Protein 4FGW (pdb70)

Radius of gyration: 27.86 Å; Cα contacts (8 Å, |Δi|>4): 1548; chains: 2; bounding box: 80×84×57 Å

CATH classification: 3.40.50.720 (+1 more: 1.10.1040.10)

Nearest PDB structures (foldseek):
  4fgw-assembly1_B  TM=1.003E+00  e=1.432E-68  Saccharomyces cerevisiae S288C
  6pyp-assembly1_A  TM=9.633E-01  e=2.228E-38  Homo sapiens
  6e8y-assembly1_A  TM=9.593E-01  e=1.430E-37  Homo sapiens
  1x0x-assembly1_A  TM=8.738E-01  e=9.349E-38  Homo sapiens
  2pla-assembly1_B  TM=8.798E-01  e=6.325E-37  Homo sapiens

Foldseek 3Di:
DAFAEEEEALALQRQLLLLLQQVLCCVCVVHHPNAYEYADQWDQDVPHTQQVPCCPPNASCPHQPPFHGDNRYHYDPDLLVNLVPGAEYEYHHEPVCLVVSLVVCAPRHDQNHAYEYAYAAWDFALVATGRSQVVSCVSHVHFYAYKAFQDGSNCSSVLAADEIETAGAQDPPDDDDSRHDDQVSVQSSRDDPRYHYDYYHARLLLRNLRQQLLLLLLLLLLCVLLVVDDVSSVVSLVLSLVLSLVVSCVRPVVGDNCCQPPGRSHSVNSVSSNVDDLSSQLSSVCNNPVDASVVSSCVPVPPDGSSSLVSLNRNCSNCVSVVNLLVRQSSNQSNCVRPPPDPSVCNCVSSPD/DAAAEEEEAPALQRQLLLLLQLVLCCVCVVHHPNAYEYADQWDDDVNHTQQVVCCPPNASCPHQPPFHGDNRYHYDPDLLVRQVVGAEYEYDHEPVCLVVSLVVCQPRHDLNHAYEYAHAAWDFALVDTGRSQVVSCVSHVHFYAYKAFQDDSNCSSVLAADEIETAGAQDPPDDDDSRHDDQVSVQSSRDDPRYHYDYYHFRLLLRHLRQLLLLLLLLLLLCVLLVVDDVSSVVSLVLSLVLSLVVCCVRCVVGDNCCQPPGRSHSVNSVSSNVDDLSSQLSSVCNNPVDASVVSSCVPVNPDDSSSLVSLNRNCSNCVSVVNLLVRQSSNQSNCVRPPPDPSVCNCVSSPD

InterPro domains:
  IPR006109 Glycerol-3-phosphate dehydrogenase, NAD-dependent, C-terminal [PF07479] (234-379)
  IPR006168 Glycerol-3-phosphate dehydrogenase, NAD-dependent [PIRSF000114] (30-390)
  IPR006168 Glycerol-3-phosphate dehydrogenase, NAD-dependent [PR00077] (39-56)
  IPR006168 Glycerol-3-phosphate dehydrogenase, NAD-dependent [PR00077] (102-129)
  IPR006168 Glycerol-3-phosphate dehydrogenase, NAD-dependent [PR00077] (178-198)
  IPR006168 Glycerol-3-phosphate dehydrogenase, NAD-dependent [PR00077] (227-251)
  IPR006168 Glycerol-3-phosphate dehydrogenase, NAD-dependent [PR00077] (252-276)
  IPR006168 Glycerol-3-phosphate dehydrogenase, NAD-dependent [PR00077] (295-312)
  IPR006168 Glycerol-3-phosphate dehydrogenase, NAD-dependent [PS00957] (242-263)
  IPR008927 6-phosphogluconate dehydrogenase-like, C-terminal domain superfamily [SSF48179] (233-391)
  IPR011128 Glycerol-3-phosphate dehydrogenase, NAD-dependent, N-terminal [PF01210] (36-201)
  IPR013328 6-phosphogluconate dehydrogenase, domain 2 [G3DSA:1.10.1040.10] (234-391)
  IPR017751 Glycerol-3-phosphate dehydrogenase, NAD-dependent, eukaryotic [TIGR03376] (36-382)
  IPR036291 NAD(P)-binding domain superfamily [SSF51735] (34-234)

Sequence (706 aa):
KPFKVTVIGSGNWGTTIAKVVAENCKGYPEVFAPIVQMWVFEEEINGEKLTEIINTRHQNVKYLPGITLPDNLVANPDLIDSVKDVDIIVFNIPHQFLPRICSQLKGHVDSHVRAISCLKGFEVGAKGVQLLSSYITEELGIQCGALSGANIATEVAQEHWSETTVAYHIPKDFRGEGKDVDHKVLKALFHRPYFHVSVIEDVAGISICGALKNVVALGCGFVEGLGWGNNASAAIQRVGLGEIIRFGQMFFPESREETYYQESAGVADLITTCAGGRNVKVARLMATSGKDAWECEKELLNGQSAQGLITCKEVHEWLETCGSVEDFPLFEAVYQIVYNNYPMKNLPDMIEEKPFKVTVIGSGNWGTTIAKVVAENCKGYPEVFAPIVQMWVFEEEINGEKLTEIINTRHQNVKYLPGITLPDNLVANPDLIDSVKDVDIIVFNIPHQFLPRICSQLKGHVDSHVRAISCLKGFEVGAKGVQLLSSYITEELGIQCGALSGANIATEVAQEHWSETTVAYHIPKDFRGEGKDVDHKVLKALFHRPYFHVSVIEDVAGISICGALKNVVALGCGFVEGLGWGNNASAAIQRVGLGEIIRFGQMFFPESREETYYQESAGVADLITTCAGGRNVKVARLMATSGKDAWECEKELLNGQSAQGLITCKEVHEWLETCGSVEDFPLFEAVYQIVYNNYPMKNLPDMIEE

B-factor: mean 83.74, std 30.63, range [30.0, 208.98]

Structure (mmCIF, N/CA/C/O backbone):
data_4FGW
#
_entry.id   4FGW
#
_cell.length_a   64.420
_cell.length_b   64.420
_cell.length_c   198.410
_cell.angle_alpha   90.00
_cell.angle_beta   90.00
_cell.angle_gamma   90.00
#
_symmetry.space_group_name_H-M   'P 43'
#
loop_
_entity.id
_entity.type
_entity.pdbx_description
1 polymer 'Glycerol-3-phosphate dehydrogenase [NAD(+)] 1'
2 water water
#
loop_
_atom_site.group_PDB
_atom_site.id
_atom_site.type_symbol
_atom_site.label_atom_id
_atom_site.label_alt_id
_atom_site.label_comp_id
_atom_site.label_asym_id
_atom_site.label_entity_id
_atom_site.label_seq_id
_atom_site.pdbx_PDB_ins_code
_atom_site.Cartn_x
_atom_site.Cartn_y
_atom_site.Cartn_z
_atom_site.occupancy
_atom_site.B_iso_or_equiv
_atom_site.auth_seq_id
_atom_site.auth_comp_id
_atom_site.auth_asym_id
_atom_site.auth_atom_id
_atom_site.pdbx_PDB_model_num
ATOM 1 N N . LYS A 1 33 ? -12.575 -23.991 -7.837 1.00 118.10 33 LYS A N 1
ATOM 2 C CA . LYS A 1 33 ? -12.258 -22.905 -6.908 1.00 116.04 33 LYS A CA 1
ATOM 3 C C . LYS A 1 33 ? -10.739 -22.690 -6.705 1.00 114.13 33 LYS A C 1
ATOM 4 O O . LYS A 1 33 ? -10.276 -21.598 -7.053 1.00 110.53 33 LYS A O 1
ATOM 10 N N . PRO A 1 34 ? -9.926 -23.662 -6.191 1.00 109.53 34 PRO A N 1
ATOM 11 C CA . PRO A 1 34 ? -8.473 -23.401 -6.074 1.00 103.60 34 PRO A CA 1
ATOM 12 C C . PRO A 1 34 ? -7.796 -23.458 -7.442 1.00 102.48 34 PRO A C 1
ATOM 13 O O . PRO A 1 34 ? -8.346 -24.048 -8.379 1.00 104.05 34 PRO A O 1
ATOM 17 N N . PHE A 1 35 ? -6.623 -22.825 -7.568 1.00 93.39 35 PHE A N 1
ATOM 18 C CA . PHE A 1 35 ? -5.905 -22.758 -8.841 1.00 89.64 35 PHE A CA 1
ATOM 19 C C . PHE A 1 35 ? -5.039 -23.968 -9.167 1.00 92.07 35 PHE A C 1
ATOM 20 O O . PHE A 1 35 ? -4.105 -24.288 -8.430 1.00 89.55 35 PHE A O 1
ATOM 28 N N . LYS A 1 36 ? -5.361 -24.641 -10.284 1.00 90.27 36 LYS A N 1
ATOM 29 C CA . LYS A 1 36 ? -4.614 -25.791 -10.790 1.00 88.94 36 LYS A CA 1
ATOM 30 C C . LYS A 1 36 ? -3.453 -25.245 -11.629 1.00 86.41 36 LYS A C 1
ATOM 31 O O . LYS A 1 36 ? -3.677 -24.424 -12.523 1.00 84.78 36 LYS A O 1
ATOM 37 N N . VAL A 1 37 ? -2.212 -25.648 -11.301 1.00 79.63 37 VAL A N 1
ATOM 38 C CA . VAL A 1 37 ? -1.010 -25.153 -11.989 1.00 75.10 37 VAL A CA 1
ATOM 39 C C . VAL A 1 37 ? -0.323 -26.238 -12.829 1.00 78.08 37 VAL A C 1
ATOM 40 O O . VAL A 1 37 ? -0.110 -27.355 -12.352 1.00 79.87 37 VAL A O 1
ATOM 44 N N . THR A 1 38 ? 0.029 -25.892 -14.079 1.00 71.87 38 THR A N 1
ATOM 45 C CA . THR A 1 38 ? 0.754 -26.757 -15.010 1.00 70.67 38 THR A CA 1
ATOM 46 C C . THR A 1 38 ? 1.993 -26.034 -15.541 1.00 69.76 38 THR A C 1
ATOM 47 O O . THR A 1 38 ? 1.923 -24.865 -15.926 1.00 65.99 38 THR A O 1
ATOM 51 N N . VAL A 1 39 ? 3.123 -26.749 -15.562 1.00 67.14 39 VAL A N 1
ATOM 52 C CA . VAL A 1 39 ? 4.398 -26.261 -16.081 1.00 64.17 39 VAL A CA 1
ATOM 53 C C . VAL A 1 39 ? 4.685 -26.976 -17.410 1.00 69.99 39 VAL A C 1
ATOM 54 O O . VAL A 1 39 ? 4.729 -28.210 -17.452 1.00 70.82 39 VAL A O 1
ATOM 58 N N . ILE A 1 40 ? 4.845 -26.203 -18.495 1.00 67.35 40 ILE A N 1
ATOM 59 C CA . ILE A 1 40 ? 5.188 -26.741 -19.819 1.00 68.97 40 ILE A CA 1
ATOM 60 C C . ILE A 1 40 ? 6.711 -26.561 -19.937 1.00 72.39 40 ILE A C 1
ATOM 61 O O . ILE A 1 40 ? 7.163 -25.438 -20.192 1.00 71.11 40 ILE A O 1
ATOM 66 N N . GLY A 1 41 ? 7.486 -27.619 -19.667 1.00 69.30 41 GLY A N 1
ATOM 67 C CA . GLY A 1 41 ? 8.939 -27.493 -19.702 1.00 67.44 41 GLY A CA 1
ATOM 68 C C . GLY A 1 41 ? 9.800 -28.725 -19.568 1.00 74.29 41 GLY A C 1
ATOM 69 O O . GLY A 1 41 ? 10.434 -29.149 -20.546 1.00 75.83 41 GLY A O 1
ATOM 70 N N . SER A 1 42 ? 9.914 -29.237 -18.326 1.00 70.49 42 SER A N 1
ATOM 71 C CA . SER A 1 42 ? 10.675 -30.447 -17.946 1.00 71.70 42 SER A CA 1
ATOM 72 C C . SER A 1 42 ? 12.214 -30.442 -18.005 1.00 74.04 42 SER A C 1
ATOM 73 O O . SER A 1 42 ? 12.838 -31.375 -17.496 1.00 75.45 42 SER A O 1
ATOM 76 N N . GLY A 1 43 ? 12.815 -29.404 -18.576 1.00 68.07 43 GLY A N 1
ATOM 77 C CA . GLY A 1 43 ? 14.270 -29.278 -18.629 1.00 66.31 43 GLY A CA 1
ATOM 78 C C . GLY A 1 43 ? 14.859 -28.787 -17.316 1.00 67.63 43 GLY A C 1
ATOM 79 O O . GLY A 1 43 ? 14.265 -28.986 -16.251 1.00 67.64 43 GLY A O 1
ATOM 80 N N . ASN A 1 44 ? 16.025 -28.161 -17.393 1.00 60.91 44 ASN A N 1
ATOM 81 C CA . ASN A 1 44 ? 16.707 -27.493 -16.279 1.00 58.48 44 ASN A CA 1
ATOM 82 C C . ASN A 1 44 ? 15.809 -26.606 -15.443 1.00 60.41 44 ASN A C 1
ATOM 83 O O . ASN A 1 44 ? 15.471 -26.879 -14.319 1.00 59.60 44 ASN A O 1
ATOM 88 N N . TRP A 1 45 ? 15.464 -25.501 -16.059 1.00 55.23 45 TRP A N 1
ATOM 89 C CA . TRP A 1 45 ? 14.646 -24.441 -15.509 1.00 54.00 45 TRP A CA 1
ATOM 90 C C . TRP A 1 45 ? 13.203 -24.868 -15.291 1.00 59.14 45 TRP A C 1
ATOM 91 O O . TRP A 1 45 ? 12.607 -24.495 -14.280 1.00 59.40 45 TRP A O 1
ATOM 102 N N . GLY A 1 46 ? 12.681 -25.677 -16.211 1.00 56.83 46 GLY A N 1
ATOM 103 C CA . GLY A 1 46 ? 11.330 -26.223 -16.167 1.00 58.17 46 GLY A CA 1
ATOM 104 C C . GLY A 1 46 ? 11.045 -27.062 -14.938 1.00 62.63 46 GLY A C 1
ATOM 105 O O . GLY A 1 46 ? 10.026 -26.844 -14.276 1.00 62.57 46 GLY A O 1
ATOM 106 N N . THR A 1 47 ? 11.947 -28.024 -14.624 1.00 59.94 47 THR A N 1
ATOM 107 C CA . THR A 1 47 ? 11.826 -28.918 -13.460 1.00 61.59 47 THR A CA 1
ATOM 108 C C . THR A 1 47 ? 11.987 -28.127 -12.162 1.00 63.57 47 THR A C 1
ATOM 109 O O . THR A 1 47 ? 11.254 -28.366 -11.200 1.00 64.40 47 THR A O 1
ATOM 113 N N . THR A 1 48 ? 12.948 -27.186 -12.149 1.00 57.93 48 THR A N 1
ATOM 114 C CA . THR A 1 48 ? 13.248 -26.320 -11.016 1.00 55.86 48 THR A CA 1
ATOM 115 C C . THR A 1 48 ? 12.039 -25.441 -10.673 1.00 59.36 48 THR A C 1
ATOM 116 O O . THR A 1 48 ? 11.609 -25.438 -9.521 1.00 59.51 48 THR A O 1
ATOM 120 N N . ILE A 1 49 ? 11.471 -24.739 -11.672 1.00 55.93 49 ILE A N 1
ATOM 121 C CA . ILE A 1 49 ? 10.305 -23.891 -11.446 1.00 56.95 49 ILE A CA 1
ATOM 122 C C . ILE A 1 49 ? 9.070 -24.682 -11.004 1.00 63.62 49 ILE A C 1
ATOM 123 O O . ILE A 1 49 ? 8.297 -24.193 -10.181 1.00 64.37 49 ILE A O 1
ATOM 128 N N . ALA A 1 50 ? 8.941 -25.932 -11.495 1.00 61.64 50 ALA A N 1
ATOM 129 C CA . ALA A 1 50 ? 7.866 -26.863 -11.158 1.00 63.80 50 ALA A CA 1
ATOM 130 C C . ALA A 1 50 ? 7.990 -27.352 -9.709 1.00 67.15 50 ALA A C 1
ATOM 131 O O . ALA A 1 50 ? 6.972 -27.610 -9.068 1.00 68.60 50 ALA A O 1
ATOM 133 N N . LYS A 1 51 ? 9.239 -27.459 -9.194 1.00 61.96 51 LYS A N 1
ATOM 134 C CA . LYS A 1 51 ? 9.554 -27.852 -7.815 1.00 62.49 51 LYS A CA 1
ATOM 135 C C . LYS A 1 51 ? 9.144 -26.707 -6.871 1.00 65.33 51 LYS A C 1
ATOM 136 O O . LYS A 1 51 ? 8.531 -26.963 -5.831 1.00 67.52 51 LYS A O 1
ATOM 142 N N . VAL A 1 52 ? 9.472 -25.451 -7.260 1.00 57.80 52 VAL A N 1
ATOM 143 C CA . VAL A 1 52 ? 9.153 -24.200 -6.559 1.00 55.92 52 VAL A CA 1
ATOM 144 C C . VAL A 1 52 ? 7.615 -24.063 -6.423 1.00 64.38 52 VAL A C 1
ATOM 145 O O . VAL A 1 52 ? 7.106 -23.808 -5.324 1.00 65.77 52 VAL A O 1
ATOM 149 N N . VAL A 1 53 ? 6.894 -24.274 -7.543 1.00 61.96 53 VAL A N 1
ATOM 150 C CA . VAL A 1 53 ? 5.436 -24.206 -7.646 1.00 64.14 53 VAL A CA 1
ATOM 151 C C . VAL A 1 53 ? 4.752 -25.324 -6.826 1.00 72.15 53 VAL A C 1
ATOM 152 O O . VAL A 1 53 ? 3.816 -25.024 -6.081 1.00 74.19 53 VAL A O 1
ATOM 156 N N . ALA A 1 54 ? 5.253 -26.582 -6.908 1.00 70.02 54 ALA A N 1
ATOM 157 C CA . ALA A 1 54 ? 4.710 -27.720 -6.145 1.00 74.10 54 ALA A CA 1
ATOM 158 C C . ALA A 1 54 ? 4.845 -27.540 -4.629 1.00 78.74 54 ALA A C 1
ATOM 159 O O . ALA A 1 54 ? 3.957 -27.961 -3.880 1.00 82.49 54 ALA A O 1
ATOM 161 N N . GLU A 1 55 ? 5.946 -26.905 -4.188 1.00 71.89 55 GLU A N 1
ATOM 162 C CA . GLU A 1 55 ? 6.224 -26.596 -2.784 1.00 72.44 55 GLU A CA 1
ATOM 163 C C . GLU A 1 55 ? 5.194 -25.596 -2.249 1.00 77.21 55 GLU A C 1
ATOM 164 O O . GLU A 1 55 ? 4.700 -25.761 -1.131 1.00 79.51 55 GLU A O 1
ATOM 170 N N . ASN A 1 56 ? 4.865 -24.572 -3.063 1.00 71.88 56 ASN A N 1
ATOM 171 C CA . ASN A 1 56 ? 3.901 -23.531 -2.718 1.00 72.45 56 ASN A CA 1
ATOM 172 C C . ASN A 1 56 ? 2.448 -23.988 -2.777 1.00 80.73 56 ASN A C 1
ATOM 173 O O . ASN A 1 56 ? 1.645 -23.512 -1.974 1.00 82.42 56 ASN A O 1
ATOM 178 N N . CYS A 1 57 ? 2.111 -24.915 -3.703 1.00 79.44 57 CYS A N 1
ATOM 179 C CA . CYS A 1 57 ? 0.761 -25.487 -3.825 1.00 83.81 57 CYS A CA 1
ATOM 180 C C . CYS A 1 57 ? 0.415 -26.276 -2.565 1.00 91.35 57 CYS A C 1
ATOM 181 O O . CYS A 1 57 ? -0.703 -26.166 -2.067 1.00 94.62 57 CYS A O 1
ATOM 184 N N . LYS A 1 58 ? 1.405 -27.010 -2.015 1.00 87.56 58 LYS A N 1
ATOM 185 C CA . LYS A 1 58 ? 1.300 -27.754 -0.759 1.00 91.25 58 LYS A CA 1
ATOM 186 C C . LYS A 1 58 ? 1.229 -26.758 0.417 1.00 95.13 58 LYS A C 1
ATOM 187 O O . LYS A 1 58 ? 0.545 -27.024 1.406 1.00 98.68 58 LYS A O 1
ATOM 193 N N . GLY A 1 59 ? 1.926 -25.625 0.273 1.00 87.28 59 GLY A N 1
ATOM 194 C CA . GLY A 1 59 ? 1.984 -24.547 1.255 1.00 86.47 59 GLY A CA 1
ATOM 195 C C . GLY A 1 59 ? 0.752 -23.661 1.317 1.00 91.59 59 GLY A C 1
ATOM 196 O O . GLY A 1 59 ? 0.511 -23.021 2.345 1.00 93.06 59 GLY A O 1
ATOM 197 N N . TYR A 1 60 ? -0.034 -23.602 0.222 1.00 87.21 60 TYR A N 1
ATOM 198 C CA . TYR A 1 60 ? -1.261 -22.802 0.153 1.00 88.28 60 TYR A CA 1
ATOM 199 C C . TYR A 1 60 ? -2.446 -23.650 -0.365 1.00 94.89 60 TYR A C 1
ATOM 200 O O . TYR A 1 60 ? -2.855 -23.490 -1.518 1.00 94.19 60 TYR A O 1
ATOM 209 N N . PRO A 1 61 ? -3.009 -24.564 0.468 1.00 94.47 61 PRO A N 1
ATOM 210 C CA . PRO A 1 61 ? -4.113 -25.418 -0.015 1.00 97.77 61 PRO A CA 1
ATOM 211 C C . PRO A 1 61 ? -5.456 -24.721 -0.260 1.00 102.86 61 PRO A C 1
ATOM 212 O O . PRO A 1 61 ? -6.312 -25.278 -0.957 1.00 105.07 61 PRO A O 1
ATOM 216 N N . GLU A 1 62 ? -5.643 -23.515 0.309 1.00 97.60 62 GLU A N 1
ATOM 217 C CA . GLU A 1 62 ? -6.855 -22.702 0.160 1.00 98.95 62 GLU A CA 1
ATOM 218 C C . GLU A 1 62 ? -6.800 -21.832 -1.114 1.00 98.27 62 GLU A C 1
ATOM 219 O O . GLU A 1 62 ? -7.821 -21.274 -1.525 1.00 98.88 62 GLU A O 1
ATOM 225 N N . VAL A 1 63 ? -5.596 -21.718 -1.721 1.00 90.41 63 VAL A N 1
ATOM 226 C CA . VAL A 1 63 ? -5.329 -20.911 -2.919 1.00 86.51 63 VAL A CA 1
ATOM 227 C C . VAL A 1 63 ? -5.082 -21.786 -4.156 1.00 89.02 63 VAL A C 1
ATOM 228 O O . VAL A 1 63 ? -5.688 -21.544 -5.202 1.00 90.18 63 VAL A O 1
ATOM 232 N N . PHE A 1 64 ? -4.196 -22.787 -4.041 1.00 82.46 64 PHE A N 1
ATOM 233 C CA . PHE A 1 64 ? -3.853 -23.658 -5.163 1.00 80.35 64 PHE A CA 1
ATOM 234 C C . PHE A 1 64 ? -4.235 -25.109 -4.949 1.00 88.11 64 PHE A C 1
ATOM 235 O O . PHE A 1 64 ? -4.211 -25.595 -3.815 1.00 89.91 64 PHE A O 1
ATOM 243 N N . ALA A 1 65 ? -4.531 -25.814 -6.058 1.00 86.38 65 ALA A N 1
ATOM 244 C CA . ALA A 1 65 ? -4.860 -27.245 -6.079 1.00 90.26 65 ALA A CA 1
ATOM 245 C C . ALA A 1 65 ? -3.625 -28.035 -5.588 1.00 93.60 65 ALA A C 1
ATOM 246 O O . ALA A 1 65 ? -2.505 -27.546 -5.757 1.00 88.99 65 ALA A O 1
ATOM 248 N N . PRO A 1 66 ? -3.789 -29.205 -4.925 1.00 94.03 66 PRO A N 1
ATOM 249 C CA . PRO A 1 66 ? -2.612 -29.902 -4.369 1.00 92.83 66 PRO A CA 1
ATOM 250 C C . PRO A 1 66 ? -1.548 -30.350 -5.366 1.00 93.56 66 PRO A C 1
ATOM 251 O O . PRO A 1 66 ? -0.366 -30.190 -5.087 1.00 89.59 66 PRO A O 1
ATOM 255 N N . ILE A 1 67 ? -1.974 -30.894 -6.520 1.00 92.42 67 ILE A N 1
ATOM 256 C CA . ILE A 1 67 ? -1.118 -31.463 -7.565 1.00 90.74 67 ILE A CA 1
ATOM 257 C C . ILE A 1 67 ? -0.716 -30.448 -8.636 1.00 91.45 67 ILE A C 1
ATOM 258 O O . ILE A 1 67 ? -1.559 -29.690 -9.123 1.00 91.20 67 ILE A O 1
ATOM 263 N N . VAL A 1 68 ? 0.559 -30.475 -9.011 1.00 85.15 68 VAL A N 1
ATOM 264 C CA . VAL A 1 68 ? 1.072 -29.672 -10.116 1.00 80.81 68 VAL A CA 1
ATOM 265 C C . VAL A 1 68 ? 1.539 -30.607 -11.198 1.00 84.49 68 VAL A C 1
ATOM 266 O O . VAL A 1 68 ? 2.296 -31.525 -10.939 1.00 85.15 68 VAL A O 1
ATOM 270 N N . GLN A 1 69 ? 1.058 -30.358 -12.406 1.00 79.87 69 GLN A N 1
ATOM 271 C CA . GLN A 1 69 ? 1.365 -31.150 -13.592 1.00 79.78 69 GLN A CA 1
ATOM 272 C C . GLN A 1 69 ? 2.553 -30.536 -14.345 1.00 79.47 69 GLN A C 1
ATOM 273 O O . GLN A 1 69 ? 2.663 -29.313 -14.439 1.00 76.47 69 GLN A O 1
ATOM 279 N N . MET A 1 70 ? 3.455 -31.382 -14.850 1.00 75.38 70 MET A N 1
ATOM 280 C CA . MET A 1 70 ? 4.605 -30.928 -15.620 1.00 71.48 70 MET A CA 1
ATOM 281 C C . MET A 1 70 ? 4.667 -31.687 -16.932 1.00 79.30 70 MET A C 1
ATOM 282 O O . MET A 1 70 ? 4.816 -32.912 -16.920 1.00 81.04 70 MET A O 1
ATOM 287 N N . TRP A 1 71 ? 4.546 -30.964 -18.064 1.00 76.36 71 TRP A N 1
ATOM 288 C CA . TRP A 1 71 ? 4.629 -31.603 -19.369 1.00 78.26 71 TRP A CA 1
ATOM 289 C C . TRP A 1 71 ? 6.066 -31.998 -19.684 1.00 82.59 71 TRP A C 1
ATOM 290 O O . TRP A 1 71 ? 6.948 -31.143 -19.782 1.00 78.06 71 TRP A O 1
ATOM 301 N N . VAL A 1 72 ? 6.282 -33.309 -19.837 1.00 84.56 72 VAL A N 1
ATOM 302 C CA . VAL A 1 72 ? 7.580 -33.896 -20.161 1.00 85.00 72 VAL A CA 1
ATOM 303 C C . VAL A 1 72 ? 7.490 -34.530 -21.549 1.00 92.30 72 VAL A C 1
ATOM 304 O O . VAL A 1 72 ? 6.644 -35.397 -21.762 1.00 94.31 72 VAL A O 1
ATOM 308 N N . PHE A 1 73 ? 8.352 -34.090 -22.492 1.00 89.44 73 PHE A N 1
ATOM 309 C CA . PHE A 1 73 ? 8.415 -34.675 -23.829 1.00 93.10 73 PHE A CA 1
ATOM 310 C C . PHE A 1 73 ? 9.016 -36.066 -23.610 1.00 102.19 73 PHE A C 1
ATOM 311 O O . PHE A 1 73 ? 10.159 -36.170 -23.158 1.00 101.93 73 PHE A O 1
ATOM 319 N N . GLU A 1 74 ? 8.206 -37.116 -23.826 1.00 103.09 74 GLU A N 1
ATOM 320 C CA . GLU A 1 74 ? 8.588 -38.505 -23.583 1.00 106.75 74 GLU A CA 1
ATOM 321 C C . GLU A 1 74 ? 9.892 -38.958 -24.235 1.00 112.92 74 GLU A C 1
ATOM 322 O O . GLU A 1 74 ? 10.090 -38.808 -25.442 1.00 113.62 74 GLU A O 1
ATOM 328 N N . GLU A 1 75 ? 10.780 -39.495 -23.393 1.00 110.00 75 GLU A N 1
ATOM 329 C CA . GLU A 1 75 ? 12.096 -40.035 -23.722 1.00 111.10 75 GLU A CA 1
ATOM 330 C C . GLU A 1 75 ? 12.337 -41.237 -22.813 1.00 118.35 75 GLU A C 1
ATOM 331 O O . GLU A 1 75 ? 11.788 -41.290 -21.709 1.00 117.36 75 GLU A O 1
ATOM 337 N N . GLU A 1 76 ? 13.120 -42.184 -23.302 1.00 119.04 76 GLU A N 1
ATOM 338 C CA . GLU A 1 76 ? 13.377 -43.426 -22.596 1.00 122.13 76 GLU A CA 1
ATOM 339 C C . GLU A 1 76 ? 14.807 -43.462 -22.120 1.00 126.07 76 GLU A C 1
ATOM 340 O O . GLU A 1 76 ? 15.713 -43.101 -22.849 1.00 126.94 76 GLU A O 1
ATOM 346 N N . ILE A 1 77 ? 15.009 -43.923 -20.901 1.00 121.28 77 ILE A N 1
ATOM 347 C CA . ILE A 1 77 ? 16.335 -43.922 -20.330 1.00 121.02 77 ILE A CA 1
ATOM 348 C C . ILE A 1 77 ? 16.945 -45.306 -20.361 1.00 130.29 77 ILE A C 1
ATOM 349 O O . ILE A 1 77 ? 17.527 -45.715 -21.354 1.00 131.46 77 ILE A O 1
ATOM 354 N N . ASN A 1 78 ? 16.817 -46.028 -19.266 1.00 130.04 78 ASN A N 1
ATOM 355 C CA . ASN A 1 78 ? 17.164 -47.436 -19.251 1.00 135.45 78 ASN A CA 1
ATOM 356 C C . ASN A 1 78 ? 16.120 -48.158 -20.073 1.00 142.38 78 ASN A C 1
ATOM 357 O O . ASN A 1 78 ? 15.586 -49.178 -19.651 1.00 146.26 78 ASN A O 1
ATOM 362 N N . GLY A 1 79 ? 15.807 -47.594 -21.234 1.00 137.06 79 GLY A N 1
ATOM 363 C CA . GLY A 1 79 ? 14.678 -48.044 -22.019 1.00 139.59 79 GLY A CA 1
ATOM 364 C C . GLY A 1 79 ? 13.429 -47.736 -21.230 1.00 140.41 79 GLY A C 1
ATOM 365 O O . GLY A 1 79 ? 12.326 -48.105 -21.618 1.00 143.42 79 GLY A O 1
ATOM 366 N N . GLU A 1 80 ? 13.637 -47.047 -20.112 1.00 131.12 80 GLU A N 1
ATOM 367 C CA . GLU A 1 80 ? 12.602 -46.656 -19.152 1.00 128.73 80 GLU A CA 1
ATOM 368 C C . GLU A 1 80 ? 11.944 -45.352 -19.555 1.00 125.59 80 GLU A C 1
ATOM 369 O O . GLU A 1 80 ? 12.526 -44.557 -20.288 1.00 121.43 80 GLU A O 1
ATOM 375 N N . LYS A 1 81 ? 10.721 -45.139 -19.088 1.00 121.21 81 LYS A N 1
ATOM 376 C CA . LYS A 1 81 ? 10.030 -43.862 -19.330 1.00 116.30 81 LYS A CA 1
ATOM 377 C C . LYS A 1 81 ? 10.423 -42.813 -18.287 1.00 113.64 81 LYS A C 1
ATOM 378 O O . LYS A 1 81 ? 10.314 -43.073 -17.085 1.00 113.45 81 LYS A O 1
ATOM 384 N N . LEU A 1 82 ? 10.884 -41.634 -18.755 1.00 104.83 82 LEU A N 1
ATOM 385 C CA . LEU A 1 82 ? 11.307 -40.511 -17.908 1.00 99.38 82 LEU A CA 1
ATOM 386 C C . LEU A 1 82 ? 10.169 -40.010 -17.013 1.00 100.94 82 LEU A C 1
ATOM 387 O O . LEU A 1 82 ? 10.410 -39.710 -15.841 1.00 98.60 82 LEU A O 1
ATOM 392 N N . THR A 1 83 ? 8.931 -39.974 -17.555 1.00 98.00 83 THR A N 1
ATOM 393 C CA . THR A 1 83 ? 7.715 -39.552 -16.846 1.00 97.52 83 THR A CA 1
ATOM 394 C C . THR A 1 83 ? 7.442 -40.404 -15.601 1.00 103.63 83 THR A C 1
ATOM 395 O O . THR A 1 83 ? 7.006 -39.870 -14.581 1.00 101.18 83 THR A O 1
ATOM 399 N N . GLU A 1 84 ? 7.724 -41.720 -15.686 1.00 104.99 84 GLU A N 1
ATOM 400 C CA . GLU A 1 84 ? 7.524 -42.681 -14.597 1.00 108.63 84 GLU A CA 1
ATOM 401 C C . GLU A 1 84 ? 8.674 -42.705 -13.586 1.00 110.85 84 GLU A C 1
ATOM 402 O O . GLU A 1 84 ? 8.450 -43.052 -12.425 1.00 112.73 84 GLU A O 1
ATOM 408 N N . ILE A 1 85 ? 9.895 -42.319 -14.022 1.00 103.65 85 ILE A N 1
ATOM 409 C CA . ILE A 1 85 ? 11.089 -42.196 -13.171 1.00 101.62 85 ILE A CA 1
ATOM 410 C C . ILE A 1 85 ? 10.838 -41.037 -12.179 1.00 100.20 85 ILE A C 1
ATOM 411 O O . ILE A 1 85 ? 11.151 -41.160 -10.990 1.00 100.03 85 ILE A O 1
ATOM 416 N N . ILE A 1 86 ? 10.231 -39.940 -12.679 1.00 92.41 86 ILE A N 1
ATOM 417 C CA . ILE A 1 86 ? 9.860 -38.753 -11.902 1.00 88.58 86 ILE A CA 1
ATOM 418 C C . ILE A 1 86 ? 8.670 -39.076 -10.971 1.00 96.65 86 ILE A C 1
ATOM 419 O O . ILE A 1 86 ? 8.689 -38.676 -9.809 1.00 95.36 86 ILE A O 1
ATOM 424 N N . ASN A 1 87 ? 7.666 -39.840 -11.454 1.00 98.07 87 ASN A N 1
ATOM 425 C CA . ASN A 1 87 ? 6.501 -40.213 -10.637 1.00 101.64 87 ASN A CA 1
ATOM 426 C C . ASN A 1 87 ? 6.802 -41.333 -9.612 1.00 110.95 87 ASN A C 1
ATOM 427 O O . ASN A 1 87 ? 5.964 -42.184 -9.375 1.00 115.27 87 ASN A O 1
ATOM 432 N N . THR A 1 88 ? 7.979 -41.237 -8.946 1.00 108.50 88 THR A N 1
ATOM 433 C CA . THR A 1 88 ? 8.647 -42.107 -7.956 1.00 112.08 88 THR A CA 1
ATOM 434 C C . THR A 1 88 ? 9.831 -42.833 -8.638 1.00 118.43 88 THR A C 1
ATOM 435 O O . THR A 1 88 ? 9.597 -43.472 -9.668 1.00 120.50 88 THR A O 1
ATOM 439 N N . ARG A 1 89 ? 11.112 -42.620 -8.214 1.00 113.22 89 ARG A N 1
ATOM 440 C CA . ARG A 1 89 ? 11.643 -41.973 -7.002 1.00 111.06 89 ARG A CA 1
ATOM 441 C C . ARG A 1 89 ? 11.783 -40.431 -6.932 1.00 108.42 89 ARG A C 1
ATOM 442 O O . ARG A 1 89 ? 12.565 -39.937 -6.112 1.00 106.26 89 ARG A O 1
ATOM 450 N N . HIS A 1 90 ? 11.004 -39.681 -7.734 1.00 101.61 90 HIS A N 1
ATOM 451 C CA . HIS A 1 90 ? 10.965 -38.210 -7.744 1.00 96.00 90 HIS A CA 1
ATOM 452 C C . HIS A 1 90 ? 12.297 -37.500 -8.045 1.00 95.70 90 HIS A C 1
ATOM 453 O O . HIS A 1 90 ? 12.790 -36.697 -7.243 1.00 92.51 90 HIS A O 1
ATOM 460 N N . GLN A 1 91 ? 12.861 -37.788 -9.227 1.00 91.23 91 GLN A N 1
ATOM 461 C CA . GLN A 1 91 ? 14.114 -37.206 -9.700 1.00 86.90 91 GLN A CA 1
ATOM 462 C C . GLN A 1 91 ? 14.138 -37.151 -11.223 1.00 89.37 91 GLN A C 1
ATOM 463 O O . GLN A 1 91 ? 13.889 -38.170 -11.872 1.00 92.03 91 GLN A O 1
ATOM 469 N N . ASN A 1 92 ? 14.444 -35.968 -11.798 1.00 82.07 92 ASN A N 1
ATOM 470 C CA . ASN A 1 92 ? 14.588 -35.814 -13.247 1.00 80.83 92 ASN A CA 1
ATOM 471 C C . ASN A 1 92 ? 16.045 -36.175 -13.532 1.00 84.82 92 ASN A C 1
ATOM 472 O O . ASN A 1 92 ? 16.901 -35.297 -13.694 1.00 81.37 92 ASN A O 1
ATOM 477 N N . VAL A 1 93 ? 16.315 -37.491 -13.536 1.00 85.31 93 VAL A N 1
ATOM 478 C CA . VAL A 1 93 ? 17.619 -38.131 -13.705 1.00 86.60 93 VAL A CA 1
ATOM 479 C C . VAL A 1 93 ? 18.501 -37.584 -14.836 1.00 87.74 93 VAL A C 1
ATOM 480 O O . VAL A 1 93 ? 19.722 -37.576 -14.688 1.00 87.72 93 VAL A O 1
ATOM 484 N N . LYS A 1 94 ? 17.885 -37.096 -15.932 1.00 82.32 94 LYS A N 1
ATOM 485 C CA . LYS A 1 94 ? 18.601 -36.564 -17.090 1.00 80.43 94 LYS A CA 1
ATOM 486 C C . LYS A 1 94 ? 18.840 -35.052 -17.031 1.00 80.82 94 LYS A C 1
ATOM 487 O O . LYS A 1 94 ? 19.967 -34.614 -17.262 1.00 79.69 94 LYS A O 1
ATOM 493 N N . TYR A 1 95 ? 17.784 -34.259 -16.754 1.00 75.23 95 TYR A N 1
ATOM 494 C CA . TYR A 1 95 ? 17.851 -32.797 -16.775 1.00 71.30 95 TYR A CA 1
ATOM 495 C C . TYR A 1 95 ? 18.137 -32.074 -15.460 1.00 72.86 95 TYR A C 1
ATOM 496 O O . TYR A 1 95 ? 18.605 -30.936 -15.496 1.00 70.46 95 TYR A O 1
ATOM 505 N N . LEU A 1 96 ? 17.879 -32.722 -14.310 1.00 70.24 96 LEU A N 1
ATOM 506 C CA . LEU A 1 96 ? 18.137 -32.145 -12.984 1.00 67.60 96 LEU A CA 1
ATOM 507 C C . LEU A 1 96 ? 18.553 -33.269 -11.994 1.00 75.01 96 LEU A C 1
ATOM 508 O O . LEU A 1 96 ? 17.784 -33.612 -11.090 1.00 76.31 96 LEU A O 1
ATOM 513 N N . PRO A 1 97 ? 19.753 -33.888 -12.176 1.00 73.26 97 PRO A N 1
ATOM 514 C CA . PRO A 1 97 ? 20.147 -35.001 -11.285 1.00 76.54 97 PRO A CA 1
ATOM 515 C C . PRO A 1 97 ? 20.475 -34.615 -9.840 1.00 79.26 97 PRO A C 1
ATOM 516 O O . PRO A 1 97 ? 21.020 -33.537 -9.586 1.00 76.14 97 PRO A O 1
ATOM 520 N N . GLY A 1 98 ? 20.124 -35.511 -8.917 1.00 78.08 98 GLY A N 1
ATOM 521 C CA . GLY A 1 98 ? 20.357 -35.359 -7.484 1.00 77.82 98 GLY A CA 1
ATOM 522 C C . GLY A 1 98 ? 19.358 -34.496 -6.738 1.00 78.85 98 GLY A C 1
ATOM 523 O O . GLY A 1 98 ? 19.490 -34.321 -5.524 1.00 79.09 98 GLY A O 1
ATOM 524 N N . ILE A 1 99 ? 18.355 -33.945 -7.448 1.00 72.71 99 ILE A N 1
ATOM 525 C CA . ILE A 1 99 ? 17.347 -33.070 -6.845 1.00 70.33 99 ILE A CA 1
ATOM 526 C C . ILE A 1 99 ? 16.047 -33.805 -6.588 1.00 77.68 99 ILE A C 1
ATOM 527 O O . ILE A 1 99 ? 15.358 -34.197 -7.530 1.00 77.32 99 ILE A O 1
ATOM 532 N N . THR A 1 100 ? 15.711 -33.971 -5.301 1.00 77.95 100 THR A N 1
ATOM 533 C CA . THR A 1 100 ? 14.488 -34.641 -4.858 1.00 81.90 100 THR A CA 1
ATOM 534 C C . THR A 1 100 ? 13.301 -33.708 -5.100 1.00 84.88 100 THR A C 1
ATOM 535 O O . THR A 1 100 ? 13.303 -32.564 -4.641 1.00 81.35 100 THR A O 1
ATOM 539 N N . LEU A 1 101 ? 12.311 -34.196 -5.859 1.00 83.86 101 LEU A N 1
ATOM 540 C CA . LEU A 1 101 ? 11.099 -33.446 -6.191 1.00 82.79 101 LEU A CA 1
ATOM 541 C C . LEU A 1 101 ? 9.999 -33.741 -5.151 1.00 90.94 101 LEU A C 1
ATOM 542 O O . LEU A 1 101 ? 9.967 -34.863 -4.637 1.00 94.60 101 LEU A O 1
ATOM 547 N N . PRO A 1 102 ? 9.156 -32.736 -4.776 1.00 86.43 102 PRO A N 1
ATOM 548 C CA . PRO A 1 102 ? 8.169 -32.932 -3.688 1.00 89.60 102 PRO A CA 1
ATOM 549 C C . PRO A 1 102 ? 7.451 -34.277 -3.481 1.00 98.95 102 PRO A C 1
ATOM 550 O O . PRO A 1 102 ? 7.928 -35.109 -2.699 1.00 101.87 102 PRO A O 1
ATOM 554 N N . ASP A 1 103 ? 6.283 -34.458 -4.125 1.00 96.38 103 ASP A N 1
ATOM 555 C CA . ASP A 1 103 ? 5.396 -35.633 -4.061 1.00 100.73 103 ASP A CA 1
ATOM 556 C C . ASP A 1 103 ? 4.225 -35.327 -4.984 1.00 102.95 103 ASP A C 1
ATOM 557 O O . ASP A 1 103 ? 3.768 -36.199 -5.727 1.00 104.43 103 ASP A O 1
ATOM 562 N N . ASN A 1 104 ? 3.856 -34.051 -4.993 1.00 96.09 104 ASN A N 1
ATOM 563 C CA . ASN A 1 104 ? 2.747 -33.530 -5.761 1.00 95.32 104 ASN A CA 1
ATOM 564 C C . ASN A 1 104 ? 3.120 -32.995 -7.119 1.00 95.34 104 ASN A C 1
ATOM 565 O O . ASN A 1 104 ? 2.299 -32.439 -7.824 1.00 94.86 104 ASN A O 1
ATOM 570 N N . LEU A 1 105 ? 4.379 -33.142 -7.467 1.00 89.18 105 LEU A N 1
ATOM 571 C CA . LEU A 1 105 ? 4.873 -32.773 -8.789 1.00 86.27 105 LEU A CA 1
ATOM 572 C C . LEU A 1 105 ? 4.796 -34.007 -9.686 1.00 93.26 105 LEU A C 1
ATOM 573 O O . LEU A 1 105 ? 5.645 -34.900 -9.597 1.00 94.97 105 LEU A O 1
ATOM 578 N N . VAL A 1 106 ? 3.744 -34.063 -10.524 1.00 89.91 106 VAL A N 1
ATOM 579 C CA . VAL A 1 106 ? 3.465 -35.180 -11.424 1.00 92.29 106 VAL A CA 1
ATOM 580 C C . VAL A 1 106 ? 3.860 -34.863 -12.868 1.00 93.36 106 VAL A C 1
ATOM 581 O O . VAL A 1 106 ? 3.421 -33.856 -13.424 1.00 91.26 106 VAL A O 1
ATOM 585 N N . ALA A 1 107 ? 4.684 -35.745 -13.464 1.00 89.87 107 ALA A N 1
ATOM 586 C CA . ALA A 1 107 ? 5.149 -35.655 -14.846 1.00 88.20 107 ALA A CA 1
ATOM 587 C C . ALA A 1 107 ? 4.064 -36.195 -15.792 1.00 94.70 107 ALA A C 1
ATOM 588 O O . ALA A 1 107 ? 3.451 -37.226 -15.502 1.00 97.83 107 ALA A O 1
ATOM 590 N N . ASN A 1 108 ? 3.843 -35.499 -16.910 1.00 89.36 108 ASN A N 1
ATOM 591 C CA . ASN A 1 108 ? 2.830 -35.885 -17.886 1.00 92.10 108 ASN A CA 1
ATOM 592 C C . ASN A 1 108 ? 3.382 -35.880 -19.322 1.00 96.81 108 ASN A C 1
ATOM 593 O O . ASN A 1 108 ? 3.897 -34.851 -19.764 1.00 93.80 108 ASN A O 1
ATOM 598 N N . PRO A 1 109 ? 3.272 -37.001 -20.072 1.00 96.71 109 PRO A N 1
ATOM 599 C CA . PRO A 1 109 ? 3.808 -37.006 -21.444 1.00 96.73 109 PRO A CA 1
ATOM 600 C C . PRO A 1 109 ? 2.895 -36.367 -22.493 1.00 102.16 109 PRO A C 1
ATOM 601 O O . PRO A 1 109 ? 3.363 -36.055 -23.593 1.00 101.55 109 PRO A O 1
ATOM 605 N N . ASP A 1 110 ? 1.596 -36.192 -22.160 1.00 99.99 110 ASP A N 1
ATOM 606 C CA . ASP A 1 110 ? 0.582 -35.617 -23.045 1.00 100.61 110 ASP A CA 1
ATOM 607 C C . ASP A 1 110 ? 0.373 -34.135 -22.734 1.00 99.19 110 ASP A C 1
ATOM 608 O O . ASP A 1 110 ? -0.022 -33.785 -21.620 1.00 97.92 110 ASP A O 1
ATOM 613 N N . LEU A 1 111 ? 0.673 -33.294 -23.703 1.00 93.11 111 LEU A N 1
ATOM 614 C CA . LEU A 1 111 ? 0.479 -31.881 -23.586 1.00 89.67 111 LEU A CA 1
ATOM 615 C C . LEU A 1 111 ? -0.927 -31.566 -23.158 1.00 96.35 111 LEU A C 1
ATOM 616 O O . LEU A 1 111 ? -1.133 -30.889 -22.170 1.00 93.56 111 LEU A O 1
ATOM 621 N N . ILE A 1 112 ? -1.898 -32.048 -23.914 1.00 98.41 112 ILE A N 1
ATOM 622 C CA . ILE A 1 112 ? -3.282 -31.715 -23.674 1.00 101.28 112 ILE A CA 1
ATOM 623 C C . ILE A 1 112 ? -3.784 -32.223 -22.338 1.00 105.95 112 ILE A C 1
ATOM 624 O O . ILE A 1 112 ? -4.593 -31.584 -21.700 1.00 105.40 112 ILE A O 1
ATOM 629 N N . ASP A 1 113 ? -3.302 -33.369 -21.902 1.00 103.42 113 ASP A N 1
ATOM 630 C CA . ASP A 1 113 ? -3.774 -33.903 -20.638 1.00 104.46 113 ASP A CA 1
ATOM 631 C C . ASP A 1 113 ? -3.292 -33.051 -19.468 1.00 104.50 113 ASP A C 1
ATOM 632 O O . ASP A 1 113 ? -3.977 -32.904 -18.463 1.00 105.06 113 ASP A O 1
ATOM 637 N N . SER A 1 114 ? -2.097 -32.496 -19.610 1.00 96.81 114 SER A N 1
ATOM 638 C CA . SER A 1 114 ? -1.472 -31.684 -18.561 1.00 92.55 114 SER A CA 1
ATOM 639 C C . SER A 1 114 ? -2.224 -30.354 -18.389 1.00 96.87 114 SER A C 1
ATOM 640 O O . SER A 1 114 ? -2.283 -29.811 -17.286 1.00 94.90 114 SER A O 1
ATOM 643 N N . VAL A 1 115 ? -2.821 -29.865 -19.487 1.00 96.08 115 VAL A N 1
ATOM 644 C CA . VAL A 1 115 ? -3.586 -28.623 -19.580 1.00 96.14 115 VAL A CA 1
ATOM 645 C C . VAL A 1 115 ? -5.091 -28.816 -19.215 1.00 104.39 115 VAL A C 1
ATOM 646 O O . VAL A 1 115 ? -5.799 -27.823 -19.023 1.00 103.72 115 VAL A O 1
ATOM 650 N N . LYS A 1 116 ? -5.463 -30.067 -18.966 1.00 105.29 116 LYS A N 1
ATOM 651 C CA . LYS A 1 116 ? -6.807 -30.465 -18.573 1.00 110.26 116 LYS A CA 1
ATOM 652 C C . LYS A 1 116 ? -7.388 -29.506 -17.585 1.00 115.68 116 LYS A C 1
ATOM 653 O O . LYS A 1 116 ? -7.072 -29.550 -16.417 1.00 114.99 116 LYS A O 1
ATOM 659 N N . ASP A 1 117 ? -8.272 -28.651 -18.065 1.00 113.32 117 ASP A N 1
ATOM 660 C CA . ASP A 1 117 ? -8.678 -27.481 -17.312 1.00 112.59 117 ASP A CA 1
ATOM 661 C C . ASP A 1 117 ? -7.702 -27.138 -16.199 1.00 111.15 117 ASP A C 1
ATOM 662 O O . ASP A 1 117 ? -7.651 -27.734 -15.133 1.00 112.07 117 ASP A O 1
ATOM 667 N N . VAL A 1 118 ? -6.923 -26.132 -16.517 1.00 101.58 118 VAL A N 1
ATOM 668 C CA . VAL A 1 118 ? -5.820 -25.708 -15.740 1.00 95.69 118 VAL A CA 1
ATOM 669 C C . VAL A 1 118 ? -6.099 -24.240 -15.669 1.00 96.47 118 VAL A C 1
ATOM 670 O O . VAL A 1 118 ? -6.703 -23.679 -16.559 1.00 97.44 118 VAL A O 1
ATOM 674 N N . ASP A 1 119 ? -5.646 -23.618 -14.603 1.00 89.23 119 ASP A N 1
ATOM 675 C CA . ASP A 1 119 ? -5.921 -22.216 -14.319 1.00 87.41 119 ASP A CA 1
ATOM 676 C C . ASP A 1 119 ? -4.689 -21.388 -14.651 1.00 85.95 119 ASP A C 1
ATOM 677 O O . ASP A 1 119 ? -4.815 -20.351 -15.304 1.00 84.67 119 ASP A O 1
ATOM 682 N N . ILE A 1 120 ? -3.495 -21.857 -14.220 1.00 79.53 120 ILE A N 1
ATOM 683 C CA . ILE A 1 120 ? -2.222 -21.166 -14.444 1.00 74.97 120 ILE A CA 1
ATOM 684 C C . ILE A 1 120 ? -1.236 -22.038 -15.233 1.00 77.20 120 ILE A C 1
ATOM 685 O O . ILE A 1 120 ? -0.915 -23.150 -14.802 1.00 77.62 120 ILE A O 1
ATOM 690 N N . ILE A 1 121 ? -0.745 -21.521 -16.376 1.00 71.39 121 ILE A N 1
ATOM 691 C CA . ILE A 1 121 ? 0.275 -22.203 -17.179 1.00 69.63 121 ILE A CA 1
ATOM 692 C C . ILE A 1 121 ? 1.609 -21.473 -17.006 1.00 68.72 121 ILE A C 1
ATOM 693 O O . ILE A 1 121 ? 1.683 -20.258 -17.203 1.00 66.62 121 ILE A O 1
ATOM 698 N N . VAL A 1 122 ? 2.655 -22.218 -16.622 1.00 63.45 122 VAL A N 1
ATOM 699 C CA . VAL A 1 122 ? 4.005 -21.677 -16.461 1.00 59.00 122 VAL A CA 1
ATOM 700 C C . VAL A 1 122 ? 4.813 -22.228 -17.647 1.00 63.32 122 VAL A C 1
ATOM 701 O O . VAL A 1 122 ? 5.059 -23.434 -17.710 1.00 64.02 122 VAL A O 1
ATOM 705 N N . PHE A 1 123 ? 5.132 -21.374 -18.636 1.00 59.60 123 PHE A N 1
ATOM 706 C CA . PHE A 1 123 ? 5.892 -21.815 -19.810 1.00 59.54 123 PHE A CA 1
ATOM 707 C C . PHE A 1 123 ? 7.365 -21.752 -19.484 1.00 60.76 123 PHE A C 1
ATOM 708 O O . PHE A 1 123 ? 7.867 -20.701 -19.077 1.00 58.05 123 PHE A O 1
ATOM 716 N N . ASN A 1 124 ? 8.048 -22.885 -19.620 1.00 58.29 124 ASN A N 1
ATOM 717 C CA . ASN A 1 124 ? 9.474 -22.980 -19.335 1.00 56.33 124 ASN A CA 1
ATOM 718 C C . ASN A 1 124 ? 10.172 -23.979 -20.270 1.00 61.84 124 ASN A C 1
ATOM 719 O O . ASN A 1 124 ? 10.705 -25.007 -19.841 1.00 61.23 124 ASN A O 1
ATOM 724 N N . ILE A 1 125 ? 10.269 -23.614 -21.544 1.00 60.43 125 ILE A N 1
ATOM 725 C CA . ILE A 1 125 ? 10.923 -24.426 -22.571 1.00 62.38 125 ILE A CA 1
ATOM 726 C C . ILE A 1 125 ? 11.844 -23.554 -23.381 1.00 65.43 125 ILE A C 1
ATOM 727 O O . ILE A 1 125 ? 11.674 -22.365 -23.366 1.00 64.61 125 ILE A O 1
ATOM 732 N N . PRO A 1 126 ? 12.794 -24.129 -24.114 1.00 62.35 126 PRO A N 1
ATOM 733 C CA . PRO A 1 126 ? 13.691 -23.277 -24.916 1.00 61.43 126 PRO A CA 1
ATOM 734 C C . PRO A 1 126 ? 12.908 -22.563 -26.030 1.00 67.75 126 PRO A C 1
ATOM 735 O O . PRO A 1 126 ? 11.921 -23.089 -26.552 1.00 69.91 126 PRO A O 1
ATOM 739 N N . HIS A 1 127 ? 13.350 -21.348 -26.362 1.00 64.05 127 HIS A N 1
ATOM 740 C CA . HIS A 1 127 ? 12.783 -20.417 -27.348 1.00 65.84 127 HIS A CA 1
ATOM 741 C C . HIS A 1 127 ? 12.389 -21.046 -28.690 1.00 70.61 127 HIS A C 1
ATOM 742 O O . HIS A 1 127 ? 11.345 -20.698 -29.249 1.00 71.35 127 HIS A O 1
ATOM 749 N N . GLN A 1 128 ? 13.213 -21.984 -29.185 1.00 67.52 128 GLN A N 1
ATOM 750 C CA . GLN A 1 128 ? 12.996 -22.705 -30.443 1.00 70.76 128 GLN A CA 1
ATOM 751 C C . GLN A 1 128 ? 11.777 -23.648 -30.404 1.00 76.05 128 GLN A C 1
ATOM 752 O O . GLN A 1 128 ? 11.267 -24.024 -31.464 1.00 78.24 128 GLN A O 1
ATOM 758 N N . PHE A 1 129 ? 11.304 -24.024 -29.217 1.00 70.98 129 PHE A N 1
ATOM 759 C CA . PHE A 1 129 ? 10.130 -24.884 -29.052 1.00 73.05 129 PHE A CA 1
ATOM 760 C C . PHE A 1 129 ? 8.822 -24.172 -28.787 1.00 76.09 129 PHE A C 1
ATOM 761 O O . PHE A 1 129 ? 7.794 -24.793 -28.696 1.00 77.16 129 PHE A O 1
ATOM 769 N N . LEU A 1 130 ? 8.871 -22.877 -28.595 1.00 70.75 130 LEU A N 1
ATOM 770 C CA . LEU A 1 130 ? 7.674 -22.061 -28.383 1.00 70.66 130 LEU A CA 1
ATOM 771 C C . LEU A 1 130 ? 6.681 -22.134 -29.560 1.00 77.67 130 LEU A C 1
ATOM 772 O O . LEU A 1 130 ? 5.506 -22.393 -29.292 1.00 79.09 130 LEU A O 1
ATOM 777 N N . PRO A 1 131 ? 7.102 -21.999 -30.852 1.00 75.03 131 PRO A N 1
ATOM 778 C CA . PRO A 1 131 ? 6.130 -22.142 -31.954 1.00 78.78 131 PRO A CA 1
ATOM 779 C C . PRO A 1 131 ? 5.449 -23.516 -32.016 1.00 84.28 131 PRO A C 1
ATOM 780 O O . PRO A 1 131 ? 4.286 -23.578 -32.409 1.00 86.56 131 PRO A O 1
ATOM 784 N N . ARG A 1 132 ? 6.157 -24.607 -31.618 1.00 79.29 132 ARG A N 1
ATOM 785 C CA . ARG A 1 132 ? 5.615 -25.974 -31.596 1.00 81.05 132 ARG A CA 1
ATOM 786 C C . ARG A 1 132 ? 4.522 -26.114 -30.535 1.00 85.84 132 ARG A C 1
ATOM 787 O O . ARG A 1 132 ? 3.418 -26.575 -30.846 1.00 88.93 132 ARG A O 1
ATOM 795 N N . ILE A 1 133 ? 4.860 -25.743 -29.283 1.00 79.60 133 ILE A N 1
ATOM 796 C CA . ILE A 1 133 ? 4.001 -25.793 -28.098 1.00 79.11 133 ILE A CA 1
ATOM 797 C C . ILE A 1 133 ? 2.711 -24.987 -28.301 1.00 86.52 133 ILE A C 1
ATOM 798 O O . ILE A 1 133 ? 1.629 -25.498 -28.010 1.00 88.87 133 ILE A O 1
ATOM 803 N N . CYS A 1 134 ? 2.830 -23.770 -28.869 1.00 83.06 134 CYS A N 1
ATOM 804 C CA . CYS A 1 134 ? 1.704 -22.882 -29.155 1.00 84.88 134 CYS A CA 1
ATOM 805 C C . CYS A 1 134 ? 0.768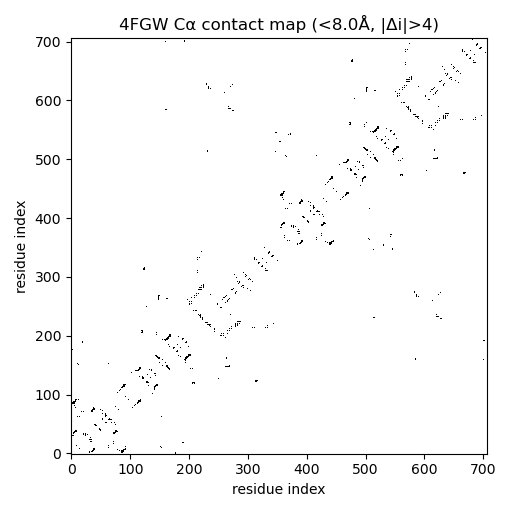 -23.431 -30.212 1.00 93.43 134 CYS A C 1
ATOM 806 O O . CYS A 1 134 ? -0.445 -23.392 -30.014 1.00 96.87 134 CYS A O 1
ATOM 809 N N . SER A 1 135 ? 1.326 -23.954 -31.324 1.00 90.30 135 SER A N 1
ATOM 810 C CA . SER A 1 135 ? 0.576 -24.551 -32.434 1.00 93.94 135 SER A CA 1
ATOM 811 C C . SER A 1 135 ? -0.181 -25.801 -31.981 1.00 98.09 135 SER A C 1
ATOM 812 O O . SER A 1 135 ? -1.284 -26.062 -32.470 1.00 102.19 135 SER A O 1
ATOM 815 N N . GLN A 1 136 ? 0.369 -26.508 -31.008 1.00 90.58 136 GLN A N 1
ATOM 816 C CA . GLN A 1 136 ? -0.249 -27.694 -30.451 1.00 91.36 136 GLN A CA 1
ATOM 817 C C . GLN A 1 136 ? -1.236 -27.432 -29.367 1.00 94.78 136 GLN A C 1
ATOM 818 O O . GLN A 1 136 ? -2.051 -28.267 -29.062 1.00 96.74 136 GLN A O 1
ATOM 824 N N . LEU A 1 137 ? -1.115 -26.292 -28.727 1.00 88.85 137 LEU A N 1
ATOM 825 C CA . LEU A 1 137 ? -2.075 -25.892 -27.698 1.00 88.50 137 LEU A CA 1
ATOM 826 C C . LEU A 1 137 ? -3.277 -25.114 -28.249 1.00 96.37 137 LEU A C 1
ATOM 827 O O . LEU A 1 137 ? -4.294 -25.027 -27.559 1.00 97.57 137 LEU A O 1
ATOM 832 N N . LYS A 1 138 ? -3.174 -24.569 -29.487 1.00 94.85 138 LYS A N 1
ATOM 833 C CA . LYS A 1 138 ? -4.249 -23.813 -30.145 1.00 99.09 138 LYS A CA 1
ATOM 834 C C . LYS A 1 138 ? -5.559 -24.609 -30.144 1.00 109.26 138 LYS A C 1
ATOM 835 O O . LYS A 1 138 ? -5.607 -25.729 -30.666 1.00 110.99 138 LYS A O 1
ATOM 841 N N . GLY A 1 139 ? -6.585 -24.033 -29.519 1.00 107.94 139 GLY A N 1
ATOM 842 C CA . GLY A 1 139 ? -7.909 -24.639 -29.401 1.00 111.86 139 GLY A CA 1
ATOM 843 C C . GLY A 1 139 ? -8.002 -25.718 -28.338 1.00 114.47 139 GLY A C 1
ATOM 844 O O . GLY A 1 139 ? -8.924 -26.538 -28.375 1.00 117.45 139 GLY A O 1
ATOM 845 N N . HIS A 1 140 ? -7.049 -25.726 -27.376 1.00 106.27 140 HIS A N 1
ATOM 846 C CA . HIS A 1 140 ? -7.005 -26.714 -26.294 1.00 105.37 140 HIS A CA 1
ATOM 847 C C . HIS A 1 140 ? -6.785 -26.092 -24.920 1.00 106.91 140 HIS A C 1
ATOM 848 O O . HIS A 1 140 ? -6.823 -26.814 -23.920 1.00 106.80 140 HIS A O 1
ATOM 855 N N . VAL A 1 141 ? -6.562 -24.769 -24.856 1.00 101.33 141 VAL A N 1
ATOM 856 C CA . VAL A 1 141 ? -6.299 -24.118 -23.579 1.00 98.34 141 VAL A CA 1
ATOM 857 C C . VAL A 1 141 ? -7.533 -23.637 -22.807 1.00 103.52 141 VAL A C 1
ATOM 858 O O . VAL A 1 141 ? -7.941 -24.348 -21.888 1.00 104.21 141 VAL A O 1
ATOM 862 N N . ASP A 1 142 ? -8.078 -22.496 -23.189 1.00 100.49 142 ASP A N 1
ATOM 863 C CA . ASP A 1 142 ? -9.217 -21.964 -22.488 1.00 103.09 142 ASP A CA 1
ATOM 864 C C . ASP A 1 142 ? -9.006 -20.511 -22.148 1.00 103.54 142 ASP A C 1
ATOM 865 O O . ASP A 1 142 ? -7.978 -20.149 -21.628 1.00 99.11 142 ASP A O 1
ATOM 870 N N . SER A 1 143 ? -9.980 -19.675 -22.451 1.00 102.30 143 SER A N 1
ATOM 871 C CA . SER A 1 143 ? -9.802 -18.237 -22.411 1.00 100.62 143 SER A CA 1
ATOM 872 C C . SER A 1 143 ? -9.524 -17.658 -21.023 1.00 101.64 143 SER A C 1
ATOM 873 O O . SER A 1 143 ? -8.939 -16.596 -20.894 1.00 97.91 143 SER A O 1
ATOM 876 N N . HIS A 1 144 ? -9.952 -18.360 -19.992 1.00 99.90 144 HIS A N 1
ATOM 877 C CA . HIS A 1 144 ? -9.836 -17.867 -18.643 1.00 98.13 144 HIS A CA 1
ATOM 878 C C . HIS A 1 144 ? -8.448 -18.093 -18.081 1.00 94.78 144 HIS A C 1
ATOM 879 O O . HIS A 1 144 ? -8.061 -17.506 -17.092 1.00 92.05 144 HIS A O 1
ATOM 886 N N . VAL A 1 145 ? -7.727 -18.987 -18.721 1.00 89.05 145 VAL A N 1
ATOM 887 C CA . VAL A 1 145 ? -6.352 -19.335 -18.374 1.00 84.26 145 VAL A CA 1
ATOM 888 C C . VAL A 1 145 ? -5.429 -18.116 -18.456 1.00 84.66 145 VAL A C 1
ATOM 889 O O . VAL A 1 145 ? -5.533 -17.301 -19.378 1.00 84.96 145 VAL A O 1
ATOM 893 N N . ARG A 1 146 ? -4.585 -17.975 -17.432 1.00 77.75 146 ARG A N 1
ATOM 894 C CA . ARG A 1 146 ? -3.576 -16.931 -17.306 1.00 74.01 146 ARG A CA 1
ATOM 895 C C . ARG A 1 146 ? -2.241 -17.649 -17.321 1.00 74.71 146 ARG A C 1
ATOM 896 O O . ARG A 1 146 ? -2.148 -18.777 -16.831 1.00 74.18 146 ARG A O 1
ATOM 904 N N . ALA A 1 147 ? -1.227 -17.034 -17.927 1.00 69.35 147 ALA A N 1
ATOM 905 C CA . ALA A 1 147 ? 0.076 -17.677 -18.051 1.00 66.11 147 ALA A CA 1
ATOM 906 C C . ALA A 1 147 ? 1.252 -16.824 -17.592 1.00 64.92 147 ALA A C 1
ATOM 907 O O . ALA A 1 147 ? 1.125 -15.609 -17.442 1.00 63.18 147 ALA A O 1
ATOM 909 N N . ILE A 1 148 ? 2.398 -17.486 -17.352 1.00 59.43 148 ILE A N 1
ATOM 910 C CA . ILE A 1 148 ? 3.680 -16.877 -16.992 1.00 55.79 148 ILE A CA 1
ATOM 911 C C . ILE A 1 148 ? 4.750 -17.529 -17.871 1.00 58.53 148 ILE A C 1
ATOM 912 O O . ILE A 1 148 ? 4.817 -18.755 -17.948 1.00 57.51 148 ILE A O 1
ATOM 917 N N . SER A 1 149 ? 5.561 -16.708 -18.553 1.00 55.24 149 SER A N 1
ATOM 918 C CA . SER A 1 149 ? 6.655 -17.175 -19.402 1.00 53.80 149 SER A CA 1
ATOM 919 C C . SER A 1 149 ? 7.981 -16.996 -18.659 1.00 54.86 149 SER A C 1
ATOM 920 O O . SER A 1 149 ? 8.285 -15.893 -18.210 1.00 52.71 149 SER A O 1
ATOM 923 N N . CYS A 1 150 ? 8.751 -18.088 -18.526 1.00 51.49 150 CYS A N 1
ATOM 924 C CA . CYS A 1 150 ? 10.084 -18.117 -17.915 1.00 49.07 150 CYS A CA 1
ATOM 925 C C . CYS A 1 150 ? 11.162 -18.047 -19.023 1.00 54.48 150 CYS A C 1
ATOM 926 O O . CYS A 1 150 ? 12.338 -18.301 -18.771 1.00 53.35 150 CYS A O 1
ATOM 929 N N . LEU A 1 151 ? 10.750 -17.751 -20.255 1.00 53.83 151 LEU A N 1
ATOM 930 C CA . LEU A 1 151 ? 11.656 -17.666 -21.396 1.00 53.99 151 LEU A CA 1
ATOM 931 C C . LEU A 1 151 ? 12.360 -16.308 -21.356 1.00 56.75 151 LEU A C 1
ATOM 932 O O . LEU A 1 151 ? 11.715 -15.262 -21.485 1.00 56.10 151 LEU A O 1
ATOM 937 N N . LYS A 1 152 ? 13.661 -16.328 -21.169 1.00 52.72 152 LYS A N 1
ATOM 938 C CA . LYS A 1 152 ? 14.423 -15.118 -21.048 1.00 51.64 152 LYS A CA 1
ATOM 939 C C . LYS A 1 152 ? 14.634 -14.407 -22.349 1.00 58.43 152 LYS A C 1
ATOM 940 O O . LYS A 1 152 ? 14.835 -15.010 -23.363 1.00 60.30 152 LYS A O 1
ATOM 946 N N . GLY A 1 153 ? 14.623 -13.097 -22.282 1.00 55.36 153 GLY A N 1
ATOM 947 C CA . GLY A 1 153 ? 14.827 -12.258 -23.448 1.00 57.40 153 GLY A CA 1
ATOM 948 C C . GLY A 1 153 ? 13.554 -11.948 -24.206 1.00 64.66 153 GLY A C 1
ATOM 949 O O . GLY A 1 153 ? 12.445 -12.091 -23.681 1.00 64.10 153 GLY A O 1
ATOM 950 N N . PHE A 1 154 ? 13.729 -11.489 -25.446 1.00 63.69 154 PHE A N 1
ATOM 951 C CA . PHE A 1 154 ? 12.659 -11.111 -26.360 1.00 67.28 154 PHE A CA 1
ATOM 952 C C . PHE A 1 154 ? 13.152 -11.287 -27.805 1.00 74.17 154 PHE A C 1
ATOM 953 O O . PHE A 1 154 ? 14.339 -11.537 -28.022 1.00 73.13 154 PHE A O 1
ATOM 961 N N . GLU A 1 155 ? 12.248 -11.159 -28.778 1.00 74.82 155 GLU A N 1
ATOM 962 C CA . GLU A 1 155 ? 12.575 -11.282 -30.196 1.00 78.95 155 GLU A CA 1
ATOM 963 C C . GLU A 1 155 ? 12.949 -9.900 -30.730 1.00 85.63 155 GLU A C 1
ATOM 964 O O . GLU A 1 155 ? 12.215 -8.931 -30.517 1.00 85.70 155 GLU A O 1
ATOM 970 N N . VAL A 1 156 ? 14.127 -9.810 -31.367 1.00 83.52 156 VAL A N 1
ATOM 971 C CA . VAL A 1 156 ? 14.686 -8.581 -31.942 1.00 85.28 156 VAL A CA 1
ATOM 972 C C . VAL A 1 156 ? 15.406 -8.896 -33.262 1.00 92.62 156 VAL A C 1
ATOM 973 O O . VAL A 1 156 ? 16.102 -9.905 -33.363 1.00 92.01 156 VAL A O 1
ATOM 977 N N . GLY A 1 157 ? 15.189 -8.047 -34.261 1.00 92.52 157 GLY A N 1
ATOM 978 C CA . GLY A 1 157 ? 15.791 -8.162 -35.581 1.00 95.86 157 GLY A CA 1
ATOM 979 C C . GLY A 1 157 ? 15.412 -6.996 -36.464 1.00 103.46 157 GLY A C 1
ATOM 980 O O . GLY A 1 157 ? 14.723 -6.079 -36.008 1.00 102.58 157 GLY A O 1
ATOM 981 N N . ALA A 1 158 ? 15.819 -7.048 -37.748 1.00 104.10 158 ALA A N 1
ATOM 982 C CA . ALA A 1 158 ? 15.543 -6.009 -38.747 1.00 108.66 158 ALA A CA 1
ATOM 983 C C . ALA A 1 158 ? 14.055 -5.707 -38.945 1.00 114.16 158 ALA A C 1
ATOM 984 O O . ALA A 1 158 ? 13.703 -4.545 -39.158 1.00 115.99 158 ALA A O 1
ATOM 986 N N . LYS A 1 159 ? 13.189 -6.741 -38.858 1.00 109.95 159 LYS A N 1
ATOM 987 C CA . LYS A 1 159 ? 11.739 -6.615 -39.058 1.00 112.05 159 LYS A CA 1
ATOM 988 C C . LYS A 1 159 ? 10.941 -6.019 -37.890 1.00 112.74 159 LYS A C 1
ATOM 989 O O . LYS A 1 159 ? 9.857 -5.474 -38.117 1.00 114.90 159 LYS A O 1
ATOM 995 N N . GLY A 1 160 ? 11.469 -6.123 -36.671 1.00 104.18 160 GLY A N 1
ATOM 996 C CA . GLY A 1 160 ? 10.800 -5.593 -35.489 1.00 101.14 160 GLY A CA 1
ATOM 997 C C . GLY A 1 160 ? 11.197 -6.202 -34.161 1.00 99.86 160 GLY A C 1
ATOM 998 O O . GLY A 1 160 ? 12.100 -7.042 -34.087 1.00 97.76 160 GLY A O 1
ATOM 999 N N . VAL A 1 161 ? 10.512 -5.754 -33.096 1.00 93.41 161 VAL A N 1
ATOM 1000 C CA . VAL A 1 161 ? 10.694 -6.230 -31.726 1.00 87.87 161 VAL A CA 1
ATOM 1001 C C . VAL A 1 161 ? 9.416 -6.893 -31.222 1.00 90.29 161 VAL A C 1
ATOM 1002 O O . VAL A 1 161 ? 8.325 -6.379 -31.460 1.00 92.19 161 VAL A O 1
ATOM 1006 N N . GLN A 1 162 ? 9.548 -8.028 -30.526 1.00 83.48 162 GLN A N 1
ATOM 1007 C CA . GLN A 1 162 ? 8.396 -8.728 -29.955 1.00 82.11 162 GLN A CA 1
ATOM 1008 C C . GLN A 1 162 ? 8.734 -9.490 -28.684 1.00 79.12 162 GLN A C 1
ATOM 1009 O O . GLN A 1 162 ? 9.734 -10.201 -28.626 1.00 76.71 162 GLN A O 1
ATOM 1015 N N . LEU A 1 163 ? 7.865 -9.355 -27.674 1.00 72.61 163 LEU A N 1
ATOM 1016 C CA . LEU A 1 163 ? 7.967 -10.084 -26.419 1.00 68.19 163 LEU A CA 1
ATOM 1017 C C . LEU A 1 163 ? 7.442 -11.503 -26.665 1.00 71.18 163 LEU A C 1
ATOM 1018 O O . LEU A 1 163 ? 6.457 -11.679 -27.390 1.00 74.30 163 LEU A O 1
ATOM 1023 N N . LEU A 1 164 ? 8.059 -12.513 -26.080 1.00 64.13 164 LEU A N 1
ATOM 1024 C CA . LEU A 1 164 ? 7.636 -13.889 -26.272 1.00 64.52 164 LEU A CA 1
ATOM 1025 C C . LEU A 1 164 ? 6.382 -14.255 -25.513 1.00 68.32 164 LEU A C 1
ATOM 1026 O O . LEU A 1 164 ? 5.710 -15.212 -25.825 1.00 69.96 164 LEU A O 1
ATOM 1031 N N . SER A 1 165 ? 6.099 -13.503 -24.475 1.00 62.16 165 SER A N 1
ATOM 1032 C CA . SER A 1 165 ? 4.830 -13.551 -23.744 1.00 62.49 165 SER A CA 1
ATOM 1033 C C . SER A 1 165 ? 3.689 -13.024 -24.646 1.00 69.76 165 SER A C 1
ATOM 1034 O O . SER A 1 165 ? 2.584 -13.579 -24.624 1.00 71.75 165 SER A O 1
ATOM 1037 N N . SER A 1 166 ? 3.979 -11.999 -25.484 1.00 66.99 166 SER A N 1
ATOM 1038 C CA . SER A 1 166 ? 3.009 -11.445 -26.434 1.00 71.17 166 SER A CA 1
ATOM 1039 C C . SER A 1 166 ? 2.710 -12.442 -27.548 1.00 79.41 166 SER A C 1
ATOM 1040 O O . SER A 1 166 ? 1.575 -12.483 -28.028 1.00 82.96 166 SER A O 1
ATOM 1043 N N . TYR A 1 167 ? 3.722 -13.256 -27.948 1.00 75.34 167 TYR A N 1
ATOM 1044 C CA . TYR A 1 167 ? 3.570 -14.304 -28.961 1.00 77.64 167 TYR A CA 1
ATOM 1045 C C . TYR A 1 167 ? 2.579 -15.338 -28.421 1.00 81.26 167 TYR A C 1
ATOM 1046 O O . TYR A 1 167 ? 1.664 -15.730 -29.144 1.00 85.21 167 TYR A O 1
ATOM 1055 N N . ILE A 1 168 ? 2.739 -15.735 -27.136 1.00 73.70 168 ILE A N 1
ATOM 1056 C CA . ILE A 1 168 ? 1.864 -16.683 -26.432 1.00 73.41 168 ILE A CA 1
ATOM 1057 C C . ILE A 1 168 ? 0.413 -16.155 -26.421 1.00 80.52 168 ILE A C 1
ATOM 1058 O O . ILE A 1 168 ? -0.504 -16.895 -26.773 1.00 83.12 168 ILE A O 1
ATOM 1063 N N . THR A 1 169 ? 0.229 -14.868 -26.066 1.00 76.84 169 THR A N 1
ATOM 1064 C CA . THR A 1 169 ? -1.069 -14.195 -26.031 1.00 79.37 169 THR A CA 1
ATOM 1065 C C . THR A 1 169 ? -1.698 -14.148 -27.420 1.00 88.93 169 THR A C 1
ATOM 1066 O O . THR A 1 169 ? -2.874 -14.489 -27.559 1.00 91.86 169 THR A O 1
ATOM 1070 N N . GLU A 1 170 ? -0.921 -13.768 -28.452 1.00 86.50 170 GLU A N 1
ATOM 1071 C CA . GLU A 1 170 ? -1.477 -13.712 -29.801 1.00 91.06 170 GLU A CA 1
ATOM 1072 C C . GLU A 1 170 ? -1.733 -15.079 -30.458 1.00 95.77 170 GLU A C 1
ATOM 1073 O O . GLU A 1 170 ? -2.572 -15.164 -31.354 1.00 99.06 170 GLU A O 1
ATOM 1079 N N . GLU A 1 171 ? -1.056 -16.150 -29.977 1.00 88.89 171 GLU A N 1
ATOM 1080 C CA . GLU A 1 171 ? -1.253 -17.513 -30.492 1.00 90.14 171 GLU A CA 1
ATOM 1081 C C . GLU A 1 171 ? -2.280 -18.302 -29.672 1.00 93.80 171 GLU A C 1
ATOM 1082 O O . GLU A 1 171 ? -2.898 -19.212 -30.208 1.00 96.40 171 GLU A O 1
ATOM 1088 N N . LEU A 1 172 ? -2.449 -17.980 -28.376 1.00 87.64 172 LEU A N 1
ATOM 1089 C CA . LEU A 1 172 ? -3.369 -18.725 -27.510 1.00 87.82 172 LEU A CA 1
ATOM 1090 C C . LEU A 1 172 ? -4.595 -17.957 -27.002 1.00 92.42 172 LEU A C 1
ATOM 1091 O O . LEU A 1 172 ? -5.579 -18.586 -26.602 1.00 93.43 172 LEU A O 1
ATOM 1096 N N . GLY A 1 173 ? -4.534 -16.624 -27.036 1.00 88.64 173 GLY A N 1
ATOM 1097 C CA . GLY A 1 173 ? -5.620 -15.756 -26.576 1.00 90.61 173 GLY A CA 1
ATOM 1098 C C . GLY A 1 173 ? -5.694 -15.637 -25.063 1.00 91.75 173 GLY A C 1
ATOM 1099 O O . GLY A 1 173 ? -6.716 -15.217 -24.512 1.00 93.39 173 GLY A O 1
ATOM 1100 N N . ILE A 1 174 ? -4.602 -15.997 -24.381 1.00 84.16 174 ILE A N 1
ATOM 1101 C CA . ILE A 1 174 ? -4.513 -15.981 -22.917 1.00 81.09 174 ILE A CA 1
ATOM 1102 C C . ILE A 1 174 ? -3.593 -14.881 -22.412 1.00 81.75 174 ILE A C 1
ATOM 1103 O O . ILE A 1 174 ? -2.598 -14.583 -23.078 1.00 80.02 174 ILE A O 1
ATOM 1108 N N . GLN A 1 175 ? -3.916 -14.278 -21.238 1.00 77.54 175 GLN A N 1
ATOM 1109 C CA . GLN A 1 175 ? -3.065 -13.248 -20.614 1.00 73.64 175 GLN A CA 1
ATOM 1110 C C . GLN A 1 175 ? -1.747 -13.904 -20.206 1.00 73.03 175 GLN A C 1
ATOM 1111 O O . GLN A 1 175 ? -1.757 -15.039 -19.723 1.00 72.06 175 GLN A O 1
ATOM 1117 N N . CYS A 1 176 ? -0.616 -13.224 -20.461 1.00 66.93 176 CYS A N 1
ATOM 1118 C CA . CYS A 1 176 ? 0.698 -13.802 -20.190 1.00 63.31 176 CYS A CA 1
ATOM 1119 C C . CYS A 1 176 ? 1.731 -12.815 -19.684 1.00 64.52 176 CYS A C 1
ATOM 1120 O O . CYS A 1 176 ? 2.045 -11.836 -20.364 1.00 64.64 176 CYS A O 1
ATOM 1123 N N . GLY A 1 177 ? 2.262 -13.109 -18.502 1.00 58.73 177 GLY A N 1
ATOM 1124 C CA . GLY A 1 177 ? 3.316 -12.329 -17.873 1.00 56.15 177 GLY A CA 1
ATOM 1125 C C . GLY A 1 177 ? 4.669 -12.994 -18.023 1.00 59.39 177 GLY A C 1
ATOM 1126 O O . GLY A 1 177 ? 4.811 -13.952 -18.789 1.00 60.44 177 GLY A O 1
ATOM 1127 N N . ALA A 1 178 ? 5.678 -12.500 -17.295 1.00 54.28 178 ALA A N 1
ATOM 1128 C CA . ALA A 1 178 ? 7.028 -13.065 -17.370 1.00 51.52 178 ALA A CA 1
ATOM 1129 C C . ALA A 1 178 ? 7.694 -13.248 -16.010 1.00 50.81 178 ALA A C 1
ATOM 1130 O O . ALA A 1 178 ? 7.313 -12.592 -15.048 1.00 49.55 178 ALA A O 1
ATOM 1132 N N . LEU A 1 179 ? 8.645 -14.195 -15.931 1.00 46.02 179 LEU A N 1
ATOM 1133 C CA . LEU A 1 179 ? 9.464 -14.494 -14.757 1.00 43.93 179 LEU A CA 1
ATOM 1134 C C . LEU A 1 179 ? 10.923 -14.434 -15.224 1.00 47.44 179 LEU A C 1
ATOM 1135 O O . LEU A 1 179 ? 11.307 -15.175 -16.132 1.00 45.78 179 LEU A O 1
ATOM 1140 N N . SER A 1 180 ? 11.718 -13.520 -14.624 1.00 45.15 180 SER A N 1
ATOM 1141 C CA . SER A 1 180 ? 13.142 -13.325 -14.949 1.00 43.65 180 SER A CA 1
ATOM 1142 C C . SER A 1 180 ? 13.893 -12.680 -13.782 1.00 45.33 180 SER A C 1
ATOM 1143 O O . SER A 1 180 ? 13.361 -11.812 -13.110 1.00 44.92 180 SER A O 1
ATOM 1146 N N . GLY A 1 181 ? 15.120 -13.114 -13.551 1.00 41.29 181 GLY A N 1
ATOM 1147 C CA . GLY A 1 181 ? 15.960 -12.570 -12.488 1.00 38.77 181 GLY A CA 1
ATOM 1148 C C . GLY A 1 181 ? 17.379 -13.082 -12.551 1.00 40.33 181 GLY A C 1
ATOM 1149 O O . GLY A 1 181 ? 17.709 -13.872 -13.434 1.00 38.97 181 GLY A O 1
ATOM 1150 N N . ALA A 1 182 ? 18.244 -12.610 -11.634 1.00 37.43 182 ALA A N 1
ATOM 1151 C CA . ALA A 1 182 ? 19.630 -13.071 -11.534 1.00 36.40 182 ALA A CA 1
ATOM 1152 C C . ALA A 1 182 ? 19.599 -14.459 -10.843 1.00 42.69 182 ALA A C 1
ATOM 1153 O O . ALA A 1 182 ? 19.659 -14.585 -9.614 1.00 42.49 182 ALA A O 1
ATOM 1155 N N . ASN A 1 183 ? 19.430 -15.495 -11.661 1.00 42.01 183 ASN A N 1
ATOM 1156 C CA . ASN A 1 183 ? 19.316 -16.868 -11.186 1.00 43.46 183 ASN A CA 1
ATOM 1157 C C . ASN A 1 183 ? 19.694 -17.908 -12.226 1.00 47.76 183 ASN A C 1
ATOM 1158 O O . ASN A 1 183 ? 19.683 -17.626 -13.416 1.00 47.66 183 ASN A O 1
ATOM 1163 N N . ILE A 1 184 ? 20.059 -19.101 -11.752 1.00 46.40 184 ILE A N 1
ATOM 1164 C CA . ILE A 1 184 ? 20.455 -20.292 -12.520 1.00 48.35 184 ILE A CA 1
ATOM 1165 C C . ILE A 1 184 ? 19.623 -21.450 -11.937 1.00 52.70 184 ILE A C 1
ATOM 1166 O O . ILE A 1 184 ? 19.540 -21.580 -10.710 1.00 53.32 184 ILE A O 1
ATOM 1171 N N . ALA A 1 185 ? 19.020 -22.283 -12.804 1.00 49.93 185 ALA A N 1
ATOM 1172 C CA . ALA A 1 185 ? 18.209 -23.440 -12.418 1.00 51.26 185 ALA A CA 1
ATOM 1173 C C . ALA A 1 185 ? 18.884 -24.316 -11.358 1.00 56.16 185 ALA A C 1
ATOM 1174 O O . ALA A 1 185 ? 18.265 -24.627 -10.345 1.00 56.08 185 ALA A O 1
ATOM 1176 N N . THR A 1 186 ? 20.167 -24.659 -11.582 1.00 54.29 186 THR A N 1
ATOM 1177 C CA . THR A 1 186 ? 21.029 -25.476 -10.717 1.00 56.03 186 THR A CA 1
ATOM 1178 C C . THR A 1 186 ? 21.102 -24.963 -9.272 1.00 57.69 186 THR A C 1
ATOM 1179 O O . THR A 1 186 ? 21.019 -25.760 -8.342 1.00 59.26 186 THR A O 1
ATOM 1183 N N . GLU A 1 187 ? 21.235 -23.644 -9.093 1.00 51.32 187 GLU A N 1
ATOM 1184 C CA . GLU A 1 187 ? 21.316 -23.024 -7.771 1.00 50.70 187 GLU A CA 1
ATOM 1185 C C . GLU A 1 187 ? 19.960 -22.954 -7.076 1.00 52.44 187 GLU A C 1
ATOM 1186 O O . GLU A 1 187 ? 19.889 -23.249 -5.881 1.00 52.86 187 GLU A O 1
ATOM 1192 N N . VAL A 1 188 ? 18.888 -22.574 -7.818 1.00 46.67 188 VAL A N 1
ATOM 1193 C CA . VAL A 1 188 ? 17.516 -22.502 -7.285 1.00 46.26 188 VAL A CA 1
ATOM 1194 C C . VAL A 1 188 ? 17.083 -23.903 -6.807 1.00 52.85 188 VAL A C 1
ATOM 1195 O O . VAL A 1 188 ? 16.499 -24.017 -5.728 1.00 53.91 188 VAL A O 1
ATOM 1199 N N . ALA A 1 189 ? 17.405 -24.960 -7.600 1.00 50.91 189 ALA A N 1
ATOM 1200 C CA . ALA A 1 189 ? 17.098 -26.367 -7.292 1.00 53.81 189 ALA A CA 1
ATOM 1201 C C . ALA A 1 189 ? 17.809 -26.818 -6.019 1.00 57.23 189 ALA A C 1
ATOM 1202 O O . ALA A 1 189 ? 17.186 -27.440 -5.169 1.00 57.80 189 ALA A O 1
ATOM 1204 N N . GLN A 1 190 ? 19.094 -26.435 -5.865 1.00 53.90 190 GLN A N 1
ATOM 1205 C CA . GLN A 1 190 ? 19.925 -26.731 -4.697 1.00 55.80 190 GLN A CA 1
ATOM 1206 C C . GLN A 1 190 ? 19.507 -25.894 -3.480 1.00 62.71 190 GLN A C 1
ATOM 1207 O O . GLN A 1 190 ? 20.084 -26.042 -2.399 1.00 64.83 190 GLN A O 1
ATOM 1213 N N . GLU A 1 191 ? 18.522 -24.997 -3.669 1.00 58.78 191 GLU A N 1
ATOM 1214 C CA . GLU A 1 191 ? 17.983 -24.077 -2.664 1.00 57.86 191 GLU A CA 1
ATOM 1215 C C . GLU A 1 191 ? 19.008 -23.040 -2.198 1.00 59.99 191 GLU A C 1
ATOM 1216 O O . GLU A 1 191 ? 18.962 -22.582 -1.053 1.00 59.75 191 GLU A O 1
ATOM 1222 N N . HIS A 1 192 ? 19.935 -22.668 -3.107 1.00 55.27 192 HIS A N 1
ATOM 1223 C CA . HIS A 1 192 ? 20.933 -21.623 -2.877 1.00 53.76 192 HIS A CA 1
ATOM 1224 C C . HIS A 1 192 ? 20.196 -20.304 -3.093 1.00 53.63 192 HIS A C 1
ATOM 1225 O O . HIS A 1 192 ? 19.549 -20.125 -4.130 1.00 52.47 192 HIS A O 1
ATOM 1232 N N . TRP A 1 193 ? 20.230 -19.419 -2.092 1.00 47.96 193 TRP A N 1
ATOM 1233 C CA . TRP A 1 193 ? 19.508 -18.155 -2.149 1.00 45.08 193 TRP A CA 1
ATOM 1234 C C . TRP A 1 193 ? 19.809 -17.236 -3.349 1.00 45.25 193 TRP A C 1
ATOM 1235 O O . TRP A 1 193 ? 20.956 -16.880 -3.618 1.00 44.93 193 TRP A O 1
ATOM 1246 N N . SER A 1 194 ? 18.744 -16.849 -4.039 1.00 39.59 194 SER A N 1
ATOM 1247 C CA . SER A 1 194 ? 18.738 -15.924 -5.165 1.00 37.89 194 SER A CA 1
ATOM 1248 C C . SER A 1 194 ? 17.360 -15.255 -5.221 1.00 44.40 194 SER A C 1
ATOM 1249 O O . SER A 1 194 ? 16.504 -15.518 -4.366 1.00 45.70 194 SER A O 1
ATOM 1252 N N . GLU A 1 195 ? 17.162 -14.363 -6.206 1.00 40.50 195 GLU A N 1
ATOM 1253 C CA . GLU A 1 195 ? 15.911 -13.645 -6.380 1.00 39.53 195 GLU A CA 1
ATOM 1254 C C . GLU A 1 195 ? 15.407 -13.772 -7.806 1.00 42.54 195 GLU A C 1
ATOM 1255 O O . GLU A 1 195 ? 16.154 -14.161 -8.715 1.00 40.36 195 GLU A O 1
ATOM 1261 N N . THR A 1 196 ? 14.135 -13.385 -8.000 1.00 40.22 196 THR A N 1
ATOM 1262 C CA . THR A 1 196 ? 13.500 -13.268 -9.304 1.00 40.27 196 THR A CA 1
ATOM 1263 C C . THR A 1 196 ? 12.428 -12.194 -9.283 1.00 43.46 196 THR A C 1
ATOM 1264 O O . THR A 1 196 ? 11.850 -11.897 -8.230 1.00 41.61 196 THR A 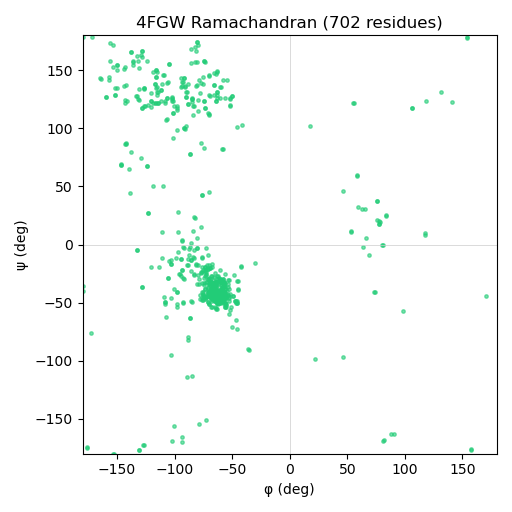O 1
ATOM 1268 N N . THR A 1 197 ? 12.157 -11.638 -10.471 1.00 40.89 197 THR A N 1
ATOM 1269 C CA . THR A 1 197 ? 11.069 -10.702 -10.692 1.00 41.30 197 THR A CA 1
ATOM 1270 C C . THR A 1 197 ? 10.010 -11.489 -11.463 1.00 46.42 197 THR A C 1
ATOM 1271 O O . THR A 1 197 ? 10.344 -12.291 -12.344 1.00 44.29 197 THR A O 1
ATOM 1275 N N . VAL A 1 198 ? 8.741 -11.277 -11.088 1.00 45.53 198 VAL A N 1
ATOM 1276 C CA . VAL A 1 198 ? 7.574 -11.801 -11.773 1.00 47.50 198 VAL A CA 1
ATOM 1277 C C . VAL A 1 198 ? 6.797 -10.558 -12.211 1.00 53.42 198 VAL A C 1
ATOM 1278 O O . VAL A 1 198 ? 6.466 -9.712 -11.377 1.00 53.42 198 VAL A O 1
ATOM 1282 N N . ALA A 1 199 ? 6.555 -10.423 -13.524 1.00 51.19 199 ALA A N 1
ATOM 1283 C CA . ALA A 1 199 ? 5.804 -9.295 -14.074 1.00 52.13 199 ALA A CA 1
ATOM 1284 C C . ALA A 1 199 ? 4.526 -9.771 -14.722 1.00 60.34 199 ALA A C 1
ATOM 1285 O O . ALA A 1 199 ? 4.535 -10.765 -15.444 1.00 60.96 199 ALA A O 1
ATOM 1287 N N . TYR A 1 200 ? 3.415 -9.078 -14.449 1.00 59.74 200 TYR A N 1
ATOM 1288 C CA . TYR A 1 200 ? 2.098 -9.435 -14.983 1.00 62.30 200 TYR A CA 1
ATOM 1289 C C . TYR A 1 200 ? 1.169 -8.229 -14.933 1.00 69.09 200 TYR A C 1
ATOM 1290 O O . TYR A 1 200 ? 1.013 -7.604 -13.879 1.00 67.56 200 TYR A O 1
ATOM 1299 N N . HIS A 1 201 ? 0.570 -7.893 -16.079 1.00 69.32 201 HIS A N 1
ATOM 1300 C CA . HIS A 1 201 ? -0.407 -6.813 -16.164 1.00 72.63 201 HIS A CA 1
ATOM 1301 C C . HIS A 1 201 ? -1.752 -7.447 -15.876 1.00 79.03 201 HIS A C 1
ATOM 1302 O O . HIS A 1 201 ? -2.141 -8.393 -16.572 1.00 79.67 201 HIS A O 1
ATOM 1309 N N . ILE A 1 202 ? -2.442 -6.966 -14.825 1.00 76.64 202 ILE A N 1
ATOM 1310 C CA . ILE A 1 202 ? -3.772 -7.457 -14.468 1.00 79.64 202 ILE A CA 1
ATOM 1311 C C . ILE A 1 202 ? -4.693 -7.092 -15.644 1.00 88.12 202 ILE A C 1
ATOM 1312 O O . ILE A 1 202 ? -4.701 -5.929 -16.058 1.00 88.87 202 ILE A O 1
ATOM 1317 N N . PRO A 1 203 ? -5.382 -8.082 -16.261 1.00 87.51 203 PRO A N 1
ATOM 1318 C CA . PRO A 1 203 ? -6.210 -7.772 -17.438 1.00 91.42 203 PRO A CA 1
ATOM 1319 C C . PRO A 1 203 ? -7.586 -7.179 -17.137 1.00 101.29 203 PRO A C 1
ATOM 1320 O O . PRO A 1 203 ? -7.996 -7.084 -15.980 1.00 101.52 203 PRO A O 1
ATOM 1324 N N . LYS A 1 204 ? -8.295 -6.778 -18.204 1.00 102.72 204 LYS A N 1
ATOM 1325 C CA . LYS A 1 204 ? -9.652 -6.226 -18.175 1.00 108.25 204 LYS A CA 1
ATOM 1326 C C . LYS A 1 204 ? -10.671 -7.325 -17.836 1.00 115.73 204 LYS A C 1
ATOM 1327 O O . LYS A 1 204 ? -11.700 -7.048 -17.214 1.00 118.77 204 LYS A O 1
ATOM 1333 N N . ASP A 1 205 ? -10.346 -8.575 -18.223 1.00 111.63 205 ASP A N 1
ATOM 1334 C CA . ASP A 1 205 ? -11.118 -9.807 -18.037 1.00 113.81 205 ASP A CA 1
ATOM 1335 C C . ASP A 1 205 ? -11.144 -10.275 -16.561 1.00 115.66 205 ASP A C 1
ATOM 1336 O O . ASP A 1 205 ? -11.902 -11.189 -16.221 1.00 117.73 205 ASP A O 1
ATOM 1341 N N . PHE A 1 206 ? -10.334 -9.634 -15.697 1.00 108.00 206 PHE A N 1
ATOM 1342 C CA . PHE A 1 206 ? -10.180 -9.930 -14.271 1.00 106.31 206 PHE A CA 1
ATOM 1343 C C . PHE A 1 206 ? -11.481 -9.924 -13.458 1.00 116.32 206 PHE A C 1
ATOM 1344 O O . PHE A 1 206 ? -12.362 -9.090 -13.697 1.00 119.58 206 PHE A O 1
ATOM 1352 N N . ARG A 1 207 ? -11.594 -10.867 -12.500 1.00 114.09 207 ARG A N 1
ATOM 1353 C CA . ARG A 1 207 ? -12.739 -10.973 -11.589 1.00 118.85 207 ARG A CA 1
ATOM 1354 C C . ARG A 1 207 ? -12.371 -10.525 -10.167 1.00 123.87 207 ARG A C 1
ATOM 1355 O O . ARG A 1 207 ? -12.920 -9.525 -9.701 1.00 126.61 207 ARG A O 1
ATOM 1363 N N . GLY A 1 208 ? -11.434 -11.223 -9.516 1.00 117.87 208 GLY A N 1
ATOM 1364 C CA . GLY A 1 208 ? -10.963 -10.855 -8.183 1.00 117.08 208 GLY A CA 1
ATOM 1365 C C . GLY A 1 208 ? -11.182 -11.846 -7.061 1.00 124.18 208 GLY A C 1
ATOM 1366 O O . GLY A 1 208 ? -12.324 -12.199 -6.764 1.00 129.77 208 GLY A O 1
ATOM 1367 N N . GLU A 1 209 ? -10.077 -12.241 -6.392 1.00 117.18 209 GLU A N 1
ATOM 1368 C CA . GLU A 1 209 ? -9.978 -13.156 -5.242 1.00 117.53 209 GLU A CA 1
ATOM 1369 C C . GLU A 1 209 ? -10.583 -14.552 -5.416 1.00 123.30 209 GLU A C 1
ATOM 1370 O O . GLU A 1 209 ? -11.770 -14.687 -5.704 1.00 128.47 209 GLU A O 1
ATOM 1372 N N . GLY A 1 210 ? -9.747 -15.577 -5.245 1.00 116.08 210 GLY A N 1
ATOM 1373 C CA . GLY A 1 210 ? -10.111 -16.989 -5.362 1.00 117.50 210 GLY A CA 1
ATOM 1374 C C . GLY A 1 210 ? -10.797 -17.395 -6.654 1.00 122.58 210 GLY A C 1
ATOM 1375 O O . GLY A 1 210 ? -11.340 -18.502 -6.746 1.00 126.64 210 GLY A O 1
ATOM 1376 N N . LYS A 1 211 ? -10.796 -16.491 -7.656 1.00 115.26 211 LYS A N 1
ATOM 1377 C CA . LYS A 1 211 ? -11.437 -16.686 -8.960 1.00 115.78 211 LYS A CA 1
ATOM 1378 C C . LYS A 1 211 ? -10.461 -16.406 -10.102 1.00 112.65 211 LYS A C 1
ATOM 1379 O O . LYS A 1 211 ? -10.504 -17.088 -11.127 1.00 112.85 211 LYS A O 1
ATOM 1385 N N . ASP A 1 212 ? -9.582 -15.406 -9.919 1.00 103.55 212 ASP A N 1
ATOM 1386 C CA . ASP A 1 212 ? -8.574 -15.014 -10.904 1.00 97.98 212 ASP A CA 1
ATOM 1387 C C . ASP A 1 212 ? -7.221 -14.726 -10.247 1.00 94.60 212 ASP A C 1
ATOM 1388 O O . ASP A 1 212 ? -7.137 -14.574 -9.026 1.00 94.17 212 ASP A O 1
ATOM 1393 N N . VAL A 1 213 ? -6.163 -14.651 -11.069 1.00 85.79 213 VAL A N 1
ATOM 1394 C CA . VAL A 1 213 ? -4.811 -14.372 -10.608 1.00 80.49 213 VAL A CA 1
ATOM 1395 C C . VAL A 1 213 ? -4.485 -12.877 -10.582 1.00 82.84 213 VAL A C 1
ATOM 1396 O O . VAL A 1 213 ? -4.775 -12.147 -11.533 1.00 83.18 213 VAL A O 1
ATOM 1400 N N . ASP A 1 214 ? -3.927 -12.438 -9.451 1.00 77.11 214 ASP A N 1
ATOM 1401 C CA . ASP A 1 214 ? -3.462 -11.084 -9.192 1.00 75.36 214 ASP A CA 1
ATOM 1402 C C . ASP A 1 214 ? -2.009 -11.203 -8.712 1.00 75.55 214 ASP A C 1
ATOM 1403 O O . ASP A 1 214 ? -1.447 -12.302 -8.748 1.00 73.70 214 ASP A O 1
ATOM 1408 N N . HIS A 1 215 ? -1.403 -10.096 -8.264 1.00 70.95 215 HIS A N 1
ATOM 1409 C CA . HIS A 1 215 ? -0.019 -10.096 -7.793 1.00 67.16 215 HIS A CA 1
ATOM 1410 C C . HIS A 1 215 ? 0.191 -10.869 -6.499 1.00 71.38 215 HIS A C 1
ATOM 1411 O O . HIS A 1 215 ? 1.282 -11.391 -6.286 1.00 69.47 215 HIS A O 1
ATOM 1418 N N . LYS A 1 216 ? -0.855 -10.978 -5.662 1.00 70.97 216 LYS A N 1
ATOM 1419 C CA . LYS A 1 216 ? -0.830 -11.726 -4.402 1.00 71.47 216 LYS A CA 1
ATOM 1420 C C . LYS A 1 216 ? -0.707 -13.230 -4.679 1.00 73.80 216 LYS A C 1
ATOM 1421 O O . LYS A 1 216 ? 0.085 -13.909 -4.023 1.00 71.41 216 LYS A O 1
ATOM 1427 N N . VAL A 1 217 ? -1.485 -13.736 -5.668 1.00 71.82 217 VAL A N 1
ATOM 1428 C CA . VAL A 1 217 ? -1.494 -15.137 -6.102 1.00 71.72 217 VAL A CA 1
ATOM 1429 C C . VAL A 1 217 ? -0.110 -15.500 -6.684 1.00 72.01 217 VAL A C 1
ATOM 1430 O O . VAL A 1 217 ? 0.451 -16.537 -6.320 1.00 70.80 217 VAL A O 1
ATOM 1434 N N . LEU A 1 218 ? 0.452 -14.609 -7.532 1.00 66.06 218 LEU A N 1
ATOM 1435 C CA . LEU A 1 218 ? 1.770 -14.775 -8.157 1.00 62.31 218 LEU A CA 1
ATOM 1436 C C . LEU A 1 218 ? 2.912 -14.733 -7.150 1.00 63.63 218 LEU A C 1
ATOM 1437 O O . LEU A 1 218 ? 3.891 -15.458 -7.326 1.00 61.89 218 LEU A O 1
ATOM 1442 N N . LYS A 1 219 ? 2.781 -13.908 -6.092 1.00 59.90 219 LYS A N 1
ATOM 1443 C CA . LYS A 1 219 ? 3.757 -13.820 -5.005 1.00 58.26 219 LYS A CA 1
ATOM 1444 C C . LYS A 1 219 ? 3.748 -15.128 -4.229 1.00 63.70 219 LYS A C 1
ATOM 1445 O O . LYS A 1 219 ? 4.809 -15.679 -3.973 1.00 63.74 219 LYS A O 1
ATOM 1451 N N . ALA A 1 220 ? 2.554 -15.638 -3.896 1.00 62.80 220 ALA A N 1
ATOM 1452 C CA . ALA A 1 220 ? 2.367 -16.893 -3.174 1.00 64.34 220 ALA A CA 1
ATOM 1453 C C . ALA A 1 220 ? 2.811 -18.106 -4.002 1.00 67.31 220 ALA A C 1
ATOM 1454 O O . ALA A 1 220 ? 3.320 -19.067 -3.430 1.00 68.18 220 ALA A O 1
ATOM 1456 N N . LEU A 1 221 ? 2.632 -18.051 -5.339 1.00 61.50 221 LEU A N 1
ATOM 1457 C CA . LEU A 1 221 ? 2.979 -19.136 -6.259 1.00 60.67 221 LEU A CA 1
ATOM 1458 C C . LEU A 1 221 ? 4.482 -19.358 -6.422 1.00 61.45 221 LEU A C 1
ATOM 1459 O O . LEU A 1 221 ? 4.922 -20.506 -6.493 1.00 60.89 221 LEU A O 1
ATOM 1464 N N . PHE A 1 222 ? 5.263 -18.275 -6.494 1.00 56.01 222 PHE A N 1
ATOM 1465 C CA . PHE A 1 222 ? 6.697 -18.377 -6.739 1.00 52.76 222 PHE A CA 1
ATOM 1466 C C . PHE A 1 222 ? 7.625 -18.121 -5.557 1.00 55.82 222 PHE A C 1
ATOM 1467 O O . PHE A 1 222 ? 8.734 -18.665 -5.547 1.00 54.30 222 PHE A O 1
ATOM 1475 N N . HIS A 1 223 ? 7.210 -17.281 -4.582 1.00 52.61 223 HIS A N 1
ATOM 1476 C CA . HIS A 1 223 ? 8.063 -16.942 -3.436 1.00 50.55 223 HIS A CA 1
ATOM 1477 C C . HIS A 1 223 ? 8.407 -18.128 -2.543 1.00 57.58 223 HIS A C 1
ATOM 1478 O O . HIS A 1 223 ? 7.526 -18.897 -2.144 1.00 60.80 223 HIS A O 1
ATOM 1485 N N . ARG A 1 224 ? 9.706 -18.264 -2.239 1.00 52.14 224 ARG A N 1
ATOM 1486 C CA . ARG A 1 224 ? 10.262 -19.297 -1.358 1.00 52.42 224 ARG A CA 1
ATOM 1487 C C . ARG A 1 224 ? 11.288 -18.608 -0.443 1.00 53.88 224 ARG A C 1
ATOM 1488 O O . ARG A 1 224 ? 11.808 -17.565 -0.841 1.00 51.76 224 ARG A O 1
ATOM 1496 N N . PRO A 1 225 ? 11.638 -19.158 0.746 1.00 51.13 225 PRO A N 1
ATOM 1497 C CA . PRO A 1 225 ? 12.666 -18.498 1.582 1.00 49.93 225 PRO A CA 1
ATOM 1498 C C . PRO A 1 225 ? 14.036 -18.390 0.888 1.00 52.57 225 PRO A C 1
ATOM 1499 O O . PRO A 1 225 ? 14.769 -17.423 1.112 1.00 51.36 225 PRO A O 1
ATOM 1503 N N . TYR A 1 226 ? 14.353 -19.366 0.013 1.00 48.05 226 TYR A N 1
ATOM 1504 C CA . TYR A 1 226 ? 15.583 -19.444 -0.781 1.00 44.61 226 TYR A CA 1
ATOM 1505 C C . TYR A 1 226 ? 15.424 -18.795 -2.178 1.00 46.68 226 TYR A C 1
ATOM 1506 O O . TYR A 1 226 ? 16.368 -18.793 -2.967 1.00 45.49 226 TYR A O 1
ATOM 1515 N N . PHE A 1 227 ? 14.227 -18.305 -2.505 1.00 43.79 227 PHE A N 1
ATOM 1516 C CA . PHE A 1 227 ? 13.941 -17.723 -3.821 1.00 41.85 227 PHE A CA 1
ATOM 1517 C C . PHE A 1 227 ? 13.007 -16.535 -3.652 1.00 46.87 227 PHE A C 1
ATOM 1518 O O . PHE A 1 227 ? 11.777 -16.696 -3.712 1.00 48.90 227 PHE A O 1
ATOM 1526 N N . HIS A 1 228 ? 13.593 -15.346 -3.397 1.00 41.39 228 HIS A N 1
ATOM 1527 C CA . HIS A 1 228 ? 12.831 -14.117 -3.173 1.00 41.80 228 HIS A CA 1
ATOM 1528 C C . HIS A 1 228 ? 12.158 -13.627 -4.450 1.00 44.66 228 HIS A C 1
ATOM 1529 O O . HIS A 1 228 ? 12.803 -13.522 -5.493 1.00 41.32 228 HIS A O 1
ATOM 1536 N N . VAL A 1 229 ? 10.846 -13.360 -4.362 1.00 43.27 229 VAL A N 1
ATOM 1537 C CA . VAL A 1 229 ? 10.045 -12.923 -5.494 1.00 43.55 229 VAL A CA 1
ATOM 1538 C C . VAL A 1 229 ? 9.506 -11.515 -5.303 1.00 50.37 229 VAL A C 1
ATOM 1539 O O . VAL A 1 229 ? 8.944 -11.197 -4.253 1.00 51.64 229 VAL A O 1
ATOM 1543 N N . SER A 1 230 ? 9.681 -10.676 -6.332 1.00 47.58 230 SER A N 1
ATOM 1544 C CA . SER A 1 230 ? 9.122 -9.329 -6.392 1.00 48.07 230 SER A CA 1
ATOM 1545 C C . SER A 1 230 ? 8.153 -9.334 -7.578 1.00 52.52 230 SER A C 1
ATOM 1546 O O . SER A 1 230 ? 8.553 -9.678 -8.690 1.00 52.15 230 SER A O 1
ATOM 1549 N N . VAL A 1 231 ? 6.879 -9.017 -7.328 1.00 51.02 231 VAL A N 1
ATOM 1550 C CA . VAL A 1 231 ? 5.836 -9.004 -8.355 1.00 52.46 231 VAL A CA 1
ATOM 1551 C C . VAL A 1 231 ? 5.528 -7.577 -8.804 1.00 58.68 231 VAL A C 1
ATOM 1552 O O . VAL A 1 231 ? 5.201 -6.720 -7.982 1.00 59.16 231 VAL A O 1
ATOM 1556 N N . ILE A 1 232 ? 5.647 -7.331 -10.116 1.00 56.14 232 ILE A N 1
ATOM 1557 C CA . ILE A 1 232 ? 5.402 -6.026 -10.743 1.00 56.76 232 ILE A CA 1
ATOM 1558 C C . ILE A 1 232 ? 4.476 -6.172 -11.960 1.00 63.76 232 ILE A C 1
ATOM 1559 O O . ILE A 1 232 ? 4.014 -7.278 -12.250 1.00 65.45 232 ILE A O 1
ATOM 1564 N N . GLU A 1 233 ? 4.219 -5.064 -12.668 1.00 61.27 233 GLU A N 1
ATOM 1565 C CA . GLU A 1 233 ? 3.378 -5.024 -13.868 1.00 63.33 233 GLU A CA 1
ATOM 1566 C C . GLU A 1 233 ? 4.206 -5.065 -15.154 1.00 66.17 233 GLU A C 1
ATOM 1567 O O . GLU A 1 233 ? 3.813 -5.728 -16.109 1.00 66.87 233 GLU A O 1
ATOM 1573 N N . ASP A 1 234 ? 5.338 -4.334 -15.176 1.00 60.55 234 ASP A N 1
ATOM 1574 C CA . ASP A 1 234 ? 6.213 -4.156 -16.331 1.00 59.17 234 ASP A CA 1
ATOM 1575 C C . ASP A 1 234 ? 6.813 -5.435 -16.938 1.00 62.64 234 ASP A C 1
ATOM 1576 O O . ASP A 1 234 ? 7.969 -5.783 -16.672 1.00 61.03 234 ASP A O 1
ATOM 1581 N N . VAL A 1 235 ? 6.010 -6.113 -17.793 1.00 60.52 235 VAL A N 1
ATOM 1582 C CA . VAL A 1 235 ? 6.376 -7.328 -18.531 1.00 58.74 235 VAL A CA 1
ATOM 1583 C C . VAL A 1 235 ? 7.466 -6.998 -19.568 1.00 64.65 235 VAL A C 1
ATOM 1584 O O . VAL A 1 235 ? 8.390 -7.789 -19.750 1.00 62.44 235 VAL A O 1
ATOM 1588 N N . ALA A 1 236 ? 7.366 -5.833 -20.230 1.00 64.60 236 ALA A N 1
ATOM 1589 C CA . ALA A 1 236 ? 8.338 -5.397 -21.236 1.00 65.17 236 ALA A CA 1
ATOM 1590 C C . ALA A 1 236 ? 9.756 -5.183 -20.650 1.00 67.77 236 ALA A C 1
ATOM 1591 O O . ALA A 1 236 ? 10.715 -5.738 -21.192 1.00 67.10 236 ALA A O 1
ATOM 1593 N N . GLY A 1 237 ? 9.856 -4.430 -19.543 1.00 63.58 237 GLY A N 1
ATOM 1594 C CA . GLY A 1 237 ? 11.110 -4.115 -18.853 1.00 61.45 237 GLY A CA 1
ATOM 1595 C C . GLY A 1 237 ? 11.922 -5.328 -18.450 1.00 65.19 237 GLY A C 1
ATOM 1596 O O . GLY A 1 237 ? 13.095 -5.436 -18.822 1.00 64.11 237 GLY A O 1
ATOM 1597 N N . ILE A 1 238 ? 11.300 -6.265 -17.768 1.00 62.90 238 ILE A N 1
ATOM 1598 C CA . ILE A 1 238 ? 12.004 -7.457 -17.355 1.00 61.54 238 ILE A CA 1
ATOM 1599 C C . ILE A 1 238 ? 12.465 -8.362 -18.492 1.00 63.47 238 ILE A C 1
ATOM 1600 O O . ILE A 1 238 ? 13.466 -9.026 -18.369 1.00 62.23 238 ILE A O 1
ATOM 1605 N N . SER A 1 239 ? 11.753 -8.323 -19.607 1.00 60.25 239 SER A N 1
ATOM 1606 C CA . SER A 1 239 ? 12.076 -9.071 -20.828 1.00 60.42 239 SER A CA 1
ATOM 1607 C C . SER A 1 239 ? 13.266 -8.572 -21.637 1.00 64.64 239 SER A C 1
ATOM 1608 O O . SER A 1 239 ? 14.066 -9.388 -22.096 1.00 63.36 239 SER A O 1
ATOM 1611 N N . ILE A 1 240 ? 13.367 -7.256 -21.851 1.00 63.04 240 ILE A N 1
ATOM 1612 C CA . ILE A 1 240 ? 14.459 -6.696 -22.648 1.00 64.50 240 ILE A CA 1
ATOM 1613 C C . ILE A 1 240 ? 15.836 -6.836 -22.005 1.00 66.29 240 ILE A C 1
ATOM 1614 O O . ILE A 1 240 ? 16.820 -7.056 -22.712 1.00 66.32 240 ILE A O 1
ATOM 1619 N N . CYS A 1 241 ? 15.881 -6.774 -20.657 1.00 61.76 241 CYS A N 1
ATOM 1620 C CA . CYS A 1 241 ? 17.080 -6.942 -19.834 1.00 59.15 241 CYS A CA 1
ATOM 1621 C C . CYS A 1 241 ? 17.731 -8.305 -20.081 1.00 57.83 241 CYS A C 1
ATOM 1622 O O . CYS A 1 241 ? 18.939 -8.357 -20.272 1.00 55.81 241 CYS A O 1
ATOM 1625 N N . GLY A 1 242 ? 16.920 -9.373 -20.096 1.00 53.42 242 GLY A N 1
ATOM 1626 C CA . GLY A 1 242 ? 17.336 -10.761 -20.308 1.00 52.57 242 GLY A CA 1
ATOM 1627 C C . GLY A 1 242 ? 18.101 -11.041 -21.589 1.00 57.89 242 GLY A C 1
ATOM 1628 O O . GLY A 1 242 ? 18.871 -12.007 -21.656 1.00 58.34 242 GLY A O 1
ATOM 1629 N N . ALA A 1 243 ? 17.890 -10.205 -22.620 1.00 54.75 243 ALA A N 1
ATOM 1630 C CA . ALA A 1 243 ? 18.582 -10.298 -23.892 1.00 55.84 243 ALA A CA 1
ATOM 1631 C C . ALA A 1 243 ? 19.755 -9.318 -23.938 1.00 58.97 243 ALA A C 1
ATOM 1632 O O . ALA A 1 243 ? 20.879 -9.750 -24.186 1.00 59.55 243 ALA A O 1
ATOM 1634 N N . LEU A 1 244 ? 19.499 -8.012 -23.672 1.00 54.50 244 LEU A N 1
ATOM 1635 C CA . LEU A 1 244 ? 20.471 -6.907 -23.747 1.00 54.30 244 LEU A CA 1
ATOM 1636 C C . LEU A 1 244 ? 21.693 -6.979 -22.836 1.00 55.94 244 LEU A C 1
ATOM 1637 O O . LEU A 1 244 ? 22.763 -6.503 -23.228 1.00 56.24 244 LEU A O 1
ATOM 1642 N N . LYS A 1 245 ? 21.552 -7.618 -21.654 1.00 50.27 245 LYS A N 1
ATOM 1643 C CA . LYS A 1 245 ? 22.631 -7.800 -20.672 1.00 48.16 245 LYS A CA 1
ATOM 1644 C C . LYS A 1 245 ? 23.842 -8.516 -21.278 1.00 53.40 245 LYS A C 1
ATOM 1645 O O . LYS A 1 245 ? 24.978 -8.229 -20.895 1.00 53.36 245 LYS A O 1
ATOM 1651 N N . ASN A 1 246 ? 23.599 -9.431 -22.230 1.00 51.33 246 ASN A N 1
ATOM 1652 C CA . ASN A 1 246 ? 24.660 -10.208 -22.871 1.00 52.35 246 ASN A CA 1
ATOM 1653 C C . ASN A 1 246 ? 25.500 -9.401 -23.844 1.00 58.49 246 ASN A C 1
ATOM 1654 O O . ASN A 1 246 ? 26.676 -9.711 -24.023 1.00 59.91 246 ASN A O 1
ATOM 1659 N N . VAL A 1 247 ? 24.921 -8.334 -24.425 1.00 55.97 247 VAL A N 1
ATOM 1660 C CA . VAL A 1 247 ? 25.636 -7.407 -25.315 1.00 58.00 247 VAL A CA 1
ATOM 1661 C C . VAL A 1 247 ? 26.588 -6.592 -24.425 1.00 59.48 247 VAL A C 1
ATOM 1662 O O . VAL A 1 247 ? 27.766 -6.435 -24.764 1.00 60.96 247 VAL A O 1
ATOM 1666 N N . VAL A 1 248 ? 26.080 -6.136 -23.262 1.00 51.30 248 VAL A N 1
ATOM 1667 C CA . VAL A 1 248 ? 26.847 -5.397 -22.263 1.00 49.78 248 VAL A CA 1
ATOM 1668 C C . VAL A 1 248 ? 27.984 -6.278 -21.681 1.00 53.58 248 VAL A C 1
ATOM 1669 O O . VAL A 1 248 ? 29.119 -5.806 -21.561 1.00 54.94 248 VAL A O 1
ATOM 1673 N N . ALA A 1 249 ? 27.684 -7.553 -21.354 1.00 48.38 249 ALA A N 1
ATOM 1674 C CA . ALA A 1 249 ? 28.660 -8.511 -20.815 1.00 48.08 249 ALA A CA 1
ATOM 1675 C C . ALA A 1 249 ? 29.863 -8.684 -21.756 1.00 54.79 249 ALA A C 1
ATOM 1676 O O . ALA A 1 249 ? 30.984 -8.890 -21.281 1.00 54.47 249 ALA A O 1
ATOM 1678 N N . LEU A 1 250 ? 29.633 -8.559 -23.083 1.00 54.07 250 LEU A N 1
ATOM 1679 C CA . LEU A 1 250 ? 30.699 -8.634 -24.084 1.00 57.07 250 LEU A CA 1
ATOM 1680 C C . LEU A 1 250 ? 31.647 -7.441 -23.938 1.00 63.06 250 LEU A C 1
ATOM 1681 O O . LEU A 1 250 ? 32.859 -7.639 -23.893 1.00 64.19 250 LEU A O 1
ATOM 1686 N N . GLY A 1 251 ? 31.083 -6.236 -23.784 1.00 59.41 251 GLY A N 1
ATOM 1687 C CA . GLY A 1 251 ? 31.831 -5.001 -23.566 1.00 59.67 251 GLY A CA 1
ATOM 1688 C C . GLY A 1 251 ? 32.676 -5.043 -22.308 1.00 62.35 251 GLY A C 1
ATOM 1689 O O . GLY A 1 251 ? 33.782 -4.498 -22.301 1.00 64.03 251 GLY A O 1
ATOM 1690 N N . CYS A 1 252 ? 32.177 -5.726 -21.241 1.00 56.12 252 CYS A N 1
ATOM 1691 C CA . CYS A 1 252 ? 32.887 -5.919 -19.960 1.00 53.98 252 CYS A CA 1
ATOM 1692 C C . CYS A 1 252 ? 34.081 -6.848 -20.130 1.00 58.79 252 CYS A C 1
ATOM 1693 O O . CYS A 1 252 ? 35.154 -6.569 -19.590 1.00 59.60 252 CYS A O 1
ATOM 1696 N N . GLY A 1 253 ? 33.865 -7.951 -20.849 1.00 54.96 253 GLY A N 1
ATOM 1697 C CA . GLY A 1 253 ? 34.890 -8.945 -21.146 1.00 56.31 253 GLY A CA 1
ATOM 1698 C C . GLY A 1 253 ? 36.042 -8.353 -21.926 1.00 63.19 253 GLY A C 1
ATOM 1699 O O . GLY A 1 253 ? 37.206 -8.576 -21.572 1.00 64.10 253 GLY A O 1
ATOM 1700 N N . PHE A 1 254 ? 35.718 -7.539 -22.964 1.00 60.84 254 PHE A N 1
ATOM 1701 C CA . PHE A 1 254 ? 36.706 -6.842 -23.790 1.00 64.15 254 PHE A CA 1
ATOM 1702 C C . PHE A 1 254 ? 37.601 -5.994 -22.904 1.00 69.03 254 PHE A C 1
ATOM 1703 O O . PHE A 1 254 ? 38.826 -6.103 -22.954 1.00 71.46 254 PHE A O 1
ATOM 1711 N N . VAL A 1 255 ? 36.970 -5.199 -22.051 1.00 63.30 255 VAL A N 1
ATOM 1712 C CA . VAL A 1 255 ? 37.605 -4.278 -21.127 1.00 63.29 255 VAL A CA 1
ATOM 1713 C C . VAL A 1 255 ? 38.450 -4.976 -20.028 1.00 67.12 255 VAL A C 1
ATOM 1714 O O . VAL A 1 255 ? 39.540 -4.496 -19.707 1.00 68.81 255 VAL A O 1
ATOM 1718 N N . GLU A 1 256 ? 37.978 -6.134 -19.521 1.00 61.55 256 GLU A N 1
ATOM 1719 C CA . GLU A 1 256 ? 38.681 -6.956 -18.528 1.00 60.74 256 GLU A CA 1
ATOM 1720 C C . GLU A 1 256 ? 39.919 -7.609 -19.161 1.00 69.38 256 GLU A C 1
ATOM 1721 O O . GLU A 1 256 ? 41.017 -7.474 -18.619 1.00 70.76 256 GLU A O 1
ATOM 1727 N N . GLY A 1 257 ? 39.722 -8.266 -20.314 1.00 67.58 257 GLY A N 1
ATOM 1728 C CA . GLY A 1 257 ? 40.757 -8.943 -21.088 1.00 70.90 257 GLY A CA 1
ATOM 1729 C C . GLY A 1 257 ? 41.899 -8.044 -21.517 1.00 78.71 257 GLY A C 1
ATOM 1730 O O . GLY A 1 257 ? 43.031 -8.512 -21.664 1.00 81.18 257 GLY A O 1
ATOM 1731 N N . LEU A 1 258 ? 41.605 -6.739 -21.714 1.00 75.94 258 LEU A N 1
ATOM 1732 C CA . LEU A 1 258 ? 42.579 -5.702 -22.061 1.00 79.09 258 LEU A CA 1
ATOM 1733 C C . LEU A 1 258 ? 43.412 -5.307 -20.823 1.00 83.52 258 LEU A C 1
ATOM 1734 O O . LEU A 1 258 ? 44.408 -4.591 -20.956 1.00 86.65 258 LEU A O 1
ATOM 1739 N N . GLY A 1 259 ? 42.985 -5.762 -19.642 1.00 76.61 259 GLY A N 1
ATOM 1740 C CA . GLY A 1 259 ? 43.646 -5.491 -18.369 1.00 75.47 259 GLY A CA 1
ATOM 1741 C C . GLY A 1 259 ? 43.263 -4.169 -17.735 1.00 77.06 259 GLY A C 1
ATOM 1742 O O . GLY A 1 259 ? 44.032 -3.625 -16.937 1.00 77.00 259 GLY A O 1
ATOM 1743 N N . TRP A 1 260 ? 42.067 -3.650 -18.065 1.00 71.60 260 TRP A N 1
ATOM 1744 C CA . TRP A 1 260 ? 41.611 -2.368 -17.529 1.00 70.58 260 TRP A CA 1
ATOM 1745 C C . TRP A 1 260 ? 40.972 -2.449 -16.134 1.00 70.53 260 TRP A C 1
ATOM 1746 O O . TRP A 1 260 ? 40.795 -1.419 -15.484 1.00 70.79 260 TRP A O 1
ATOM 1757 N N . GLY A 1 261 ? 40.683 -3.667 -15.677 1.00 63.29 261 GLY A N 1
ATOM 1758 C CA . GLY A 1 261 ? 40.175 -3.943 -14.337 1.00 59.67 261 GLY A CA 1
ATOM 1759 C C . GLY A 1 261 ? 38.696 -3.755 -14.088 1.00 59.21 261 GLY A C 1
ATOM 1760 O O . GLY A 1 261 ? 37.902 -3.607 -15.021 1.00 58.88 261 GLY A O 1
ATOM 1761 N N . ASN A 1 262 ? 38.335 -3.780 -12.795 1.00 52.04 262 ASN A N 1
ATOM 1762 C CA . ASN A 1 262 ? 36.977 -3.663 -12.262 1.00 48.69 262 ASN A CA 1
ATOM 1763 C C . ASN A 1 262 ? 36.313 -2.317 -12.512 1.00 52.24 262 ASN A C 1
ATOM 1764 O O . ASN A 1 262 ? 35.106 -2.285 -12.751 1.00 50.79 262 ASN A O 1
ATOM 1769 N N . ASN A 1 263 ? 37.082 -1.212 -12.417 1.00 49.47 263 ASN A N 1
ATOM 1770 C CA . ASN A 1 263 ? 36.595 0.156 -12.611 1.00 49.56 263 ASN A CA 1
ATOM 1771 C C . ASN A 1 263 ? 36.134 0.411 -14.027 1.00 55.11 263 ASN A C 1
ATOM 1772 O O . ASN A 1 263 ? 35.141 1.102 -14.232 1.00 55.13 263 ASN A O 1
ATOM 1777 N N . ALA A 1 264 ? 36.849 -0.161 -15.001 1.00 54.04 264 ALA A N 1
ATOM 1778 C CA . ALA A 1 264 ? 36.520 -0.054 -16.412 1.00 55.54 264 ALA A CA 1
ATOM 1779 C C . ALA A 1 264 ? 35.307 -0.922 -16.716 1.00 58.53 264 ALA A C 1
ATOM 1780 O O . ALA A 1 264 ? 34.440 -0.501 -17.472 1.00 60.87 264 ALA A O 1
ATOM 1782 N N . SER A 1 265 ? 35.216 -2.108 -16.087 1.00 51.96 265 SER A N 1
ATOM 1783 C CA . SER A 1 265 ? 34.098 -3.041 -16.234 1.00 48.98 265 SER A CA 1
ATOM 1784 C C . SER A 1 265 ? 32.809 -2.423 -15.678 1.00 50.83 265 SER A C 1
ATOM 1785 O O . SER A 1 265 ? 31.791 -2.425 -16.369 1.00 50.99 265 SER A O 1
ATOM 1788 N N . ALA A 1 266 ? 32.874 -1.852 -14.448 1.00 45.79 266 ALA A N 1
ATOM 1789 C CA . ALA A 1 266 ? 31.761 -1.175 -13.766 1.00 43.68 266 ALA A CA 1
ATOM 1790 C C . ALA A 1 266 ? 31.230 -0.005 -14.612 1.00 50.35 266 ALA A C 1
ATOM 1791 O O . ALA A 1 266 ? 30.018 0.208 -14.646 1.00 50.54 266 ALA A O 1
ATOM 1793 N N . ALA A 1 267 ? 32.133 0.718 -15.325 1.00 48.37 267 ALA A N 1
ATOM 1794 C CA . ALA A 1 267 ? 31.795 1.820 -16.232 1.00 51.01 267 ALA A CA 1
ATOM 1795 C C . ALA A 1 267 ? 30.950 1.326 -17.415 1.00 54.79 267 ALA A C 1
ATOM 1796 O O . ALA A 1 267 ? 29.955 1.974 -17.739 1.00 55.01 267 ALA A O 1
ATOM 1798 N N . ILE A 1 268 ? 31.309 0.163 -18.021 1.00 50.84 268 ILE A N 1
ATOM 1799 C CA . ILE A 1 268 ? 30.546 -0.449 -19.125 1.00 51.46 268 ILE A CA 1
ATOM 1800 C C . ILE A 1 268 ? 29.182 -0.916 -18.646 1.00 51.75 268 ILE A C 1
ATOM 1801 O O . ILE A 1 268 ? 28.204 -0.762 -19.378 1.00 51.05 268 ILE A O 1
ATOM 1806 N N . GLN A 1 269 ? 29.110 -1.445 -17.408 1.00 46.16 269 GLN A N 1
ATOM 1807 C CA . GLN A 1 269 ? 27.849 -1.862 -16.792 1.00 44.33 269 GLN A CA 1
ATOM 1808 C C . GLN A 1 269 ? 26.928 -0.663 -16.590 1.00 50.11 269 GLN A C 1
ATOM 1809 O O . GLN A 1 269 ? 25.734 -0.761 -16.870 1.00 51.14 269 GLN A O 1
ATOM 1815 N N . ARG A 1 270 ? 27.491 0.485 -16.179 1.00 47.78 270 ARG A N 1
ATOM 1816 C CA . ARG A 1 270 ? 26.742 1.728 -15.984 1.00 48.42 270 ARG A CA 1
ATOM 1817 C C . ARG A 1 270 ? 26.213 2.246 -17.322 1.00 55.15 270 ARG A C 1
ATOM 1818 O O . ARG A 1 270 ? 25.033 2.598 -17.421 1.00 56.22 270 ARG A O 1
ATOM 1826 N N . VAL A 1 271 ? 27.086 2.283 -18.347 1.00 52.71 271 VAL A N 1
ATOM 1827 C CA . VAL A 1 271 ? 26.729 2.736 -19.687 1.00 55.34 271 VAL A CA 1
ATOM 1828 C C . VAL A 1 271 ? 25.680 1.777 -20.274 1.00 58.60 271 VAL A C 1
ATOM 1829 O O . VAL A 1 271 ? 24.672 2.233 -20.820 1.00 61.55 271 VAL A O 1
ATOM 1833 N N . GLY A 1 272 ? 25.915 0.478 -20.103 1.00 51.34 272 GLY A N 1
ATOM 1834 C CA . GLY A 1 272 ? 25.037 -0.600 -20.547 1.00 50.35 272 GLY A CA 1
ATOM 1835 C C . GLY A 1 272 ? 23.652 -0.526 -19.949 1.00 53.95 272 GLY A C 1
ATOM 1836 O O . GLY A 1 272 ? 22.670 -0.562 -20.692 1.00 55.32 272 GLY A O 1
ATOM 1837 N N . LEU A 1 273 ? 23.562 -0.350 -18.611 1.00 48.68 273 LEU A N 1
ATOM 1838 C CA . LEU A 1 273 ? 22.280 -0.165 -17.915 1.00 46.95 273 LEU A CA 1
ATOM 1839 C C . LEU A 1 273 ? 21.500 1.007 -18.520 1.00 53.92 273 LEU A C 1
ATOM 1840 O O . LEU A 1 273 ? 20.309 0.860 -18.784 1.00 55.24 273 LEU A O 1
ATOM 1845 N N . GLY A 1 274 ? 22.188 2.123 -18.783 1.00 51.67 274 GLY A N 1
ATOM 1846 C CA . GLY A 1 274 ? 21.594 3.309 -19.398 1.00 53.83 274 GLY A CA 1
ATOM 1847 C C . GLY A 1 274 ? 21.032 3.016 -20.775 1.00 60.01 274 GLY A C 1
ATOM 1848 O O . GLY A 1 274 ? 19.944 3.486 -21.112 1.00 61.94 274 GLY A O 1
ATOM 1849 N N . GLU A 1 275 ? 21.747 2.187 -21.562 1.00 56.20 275 GLU A N 1
ATOM 1850 C CA . GLU A 1 275 ? 21.327 1.795 -22.907 1.00 57.77 275 GLU A CA 1
ATOM 1851 C C . GLU A 1 275 ? 20.152 0.822 -22.912 1.00 61.30 275 GLU A C 1
ATOM 1852 O O . GLU A 1 275 ? 19.318 0.899 -23.800 1.00 62.10 275 GLU A O 1
ATOM 1858 N N . ILE A 1 276 ? 20.054 -0.043 -21.887 1.00 57.84 276 ILE A N 1
ATOM 1859 C CA . ILE A 1 276 ? 18.942 -0.982 -21.687 1.00 56.84 276 ILE A CA 1
ATOM 1860 C C . ILE A 1 276 ? 17.674 -0.171 -21.350 1.00 62.63 276 ILE A C 1
ATOM 1861 O O . ILE A 1 276 ? 16.621 -0.431 -21.924 1.00 64.13 276 ILE A O 1
ATOM 1866 N N . ILE A 1 277 ? 17.792 0.836 -20.457 1.00 58.28 277 ILE A N 1
ATOM 1867 C CA . ILE A 1 277 ? 16.678 1.723 -20.083 1.00 58.78 277 ILE A CA 1
ATOM 1868 C C . ILE A 1 277 ? 16.171 2.470 -21.318 1.00 64.90 277 ILE A C 1
ATOM 1869 O O . ILE A 1 277 ? 14.966 2.469 -21.589 1.00 66.57 277 ILE A O 1
ATOM 1874 N N . ARG A 1 278 ? 17.104 3.086 -22.066 1.00 61.51 278 ARG A N 1
ATOM 1875 C CA . ARG A 1 278 ? 16.847 3.869 -23.269 1.00 64.82 278 ARG A CA 1
ATOM 1876 C C . ARG A 1 278 ? 16.148 3.022 -24.331 1.00 70.94 278 ARG A C 1
ATOM 1877 O O . ARG A 1 278 ? 15.193 3.502 -24.935 1.00 74.20 278 ARG A O 1
ATOM 1885 N N . PHE A 1 279 ? 16.600 1.763 -24.528 1.00 65.45 279 PHE A N 1
ATOM 1886 C CA . PHE A 1 279 ? 16.022 0.825 -25.489 1.00 66.54 279 PHE A CA 1
ATOM 1887 C C . PHE A 1 279 ? 14.589 0.468 -25.106 1.00 72.25 279 PHE A C 1
ATOM 1888 O O . PHE A 1 279 ? 13.705 0.475 -25.967 1.00 75.05 279 PHE A O 1
ATOM 1896 N N . GLY A 1 280 ? 14.389 0.128 -23.834 1.00 66.54 280 GLY A N 1
ATOM 1897 C CA . GLY A 1 280 ? 13.082 -0.229 -23.303 1.00 66.74 280 GLY A CA 1
ATOM 1898 C C . GLY A 1 280 ? 12.044 0.857 -23.495 1.00 74.95 280 GLY A C 1
ATOM 1899 O O . GLY A 1 280 ? 10.979 0.601 -24.049 1.00 76.01 280 GLY A O 1
ATOM 1900 N N . GLN A 1 281 ? 12.370 2.086 -23.085 1.00 73.29 281 GLN A N 1
ATOM 1901 C CA . GLN A 1 281 ? 11.464 3.232 -23.166 1.00 76.38 281 GLN A CA 1
ATOM 1902 C C . GLN A 1 281 ? 11.232 3.768 -24.571 1.00 84.56 281 GLN A C 1
ATOM 1903 O O . GLN A 1 281 ? 10.201 4.401 -24.818 1.00 87.60 281 GLN A O 1
ATOM 19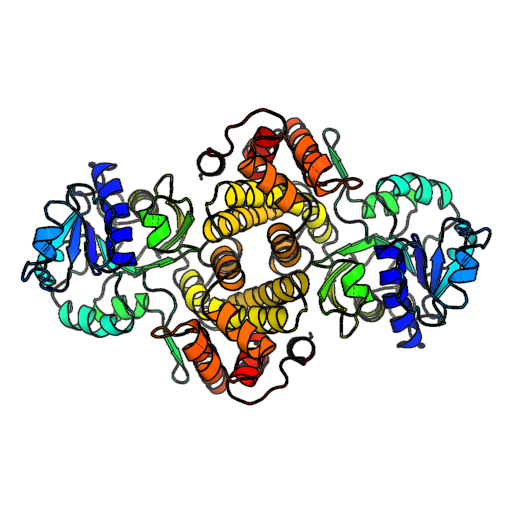09 N N . MET A 1 282 ? 12.178 3.515 -25.489 1.00 81.02 282 MET A N 1
ATOM 1910 C CA . MET A 1 282 ? 12.079 3.924 -26.890 1.00 84.45 282 MET A CA 1
ATOM 1911 C C . MET A 1 282 ? 11.143 2.981 -27.657 1.00 88.98 282 MET A C 1
ATOM 1912 O O . MET A 1 282 ? 10.319 3.452 -28.438 1.00 93.05 282 MET A O 1
ATOM 1917 N N . PHE A 1 283 ? 11.274 1.660 -27.431 1.00 82.11 283 PHE A N 1
ATOM 1918 C CA . PHE A 1 283 ? 10.512 0.628 -28.132 1.00 83.08 283 PHE A CA 1
ATOM 1919 C C . PHE A 1 283 ? 9.353 -0.005 -27.367 1.00 87.54 283 PHE A C 1
ATOM 1920 O O . PHE A 1 283 ? 8.466 -0.592 -27.990 1.00 88.47 283 PHE A O 1
ATOM 1928 N N . PHE A 1 284 ? 9.285 0.207 -26.060 1.00 83.89 284 PHE A N 1
ATOM 1929 C CA . PHE A 1 284 ? 8.152 -0.244 -25.253 1.00 83.53 284 PHE A CA 1
ATOM 1930 C C . PHE A 1 284 ? 7.731 0.806 -24.232 1.00 91.53 284 PHE A C 1
ATOM 1931 O O . PHE A 1 284 ? 7.473 0.514 -23.086 1.00 88.96 284 PHE A O 1
ATOM 1939 N N . PRO A 1 285 ? 7.659 2.036 -24.686 1.00 93.80 285 PRO A N 1
ATOM 1940 C CA . PRO A 1 285 ? 7.351 3.199 -23.863 1.00 94.26 285 PRO A CA 1
ATOM 1941 C C . PRO A 1 285 ? 6.452 2.996 -22.664 1.00 100.93 285 PRO A C 1
ATOM 1942 O O . PRO A 1 285 ? 6.417 3.891 -21.849 1.00 104.72 285 PRO A O 1
ATOM 1946 N N . GLU A 1 286 ? 5.728 1.904 -22.542 1.00 94.73 286 GLU A N 1
ATOM 1947 C CA . GLU A 1 286 ? 4.960 1.719 -21.329 1.00 92.07 286 GLU A CA 1
ATOM 1948 C C . GLU A 1 286 ? 5.845 1.116 -20.240 1.00 88.55 286 GLU A C 1
ATOM 1949 O O . GLU A 1 286 ? 5.380 0.674 -19.203 1.00 86.85 286 GLU A O 1
ATOM 1955 N N . SER A 1 287 ? 7.138 1.108 -20.490 1.00 80.23 287 SER A N 1
ATOM 1956 C CA . SER A 1 287 ? 8.078 0.501 -19.585 1.00 74.47 287 SER A CA 1
ATOM 1957 C C . SER A 1 287 ? 8.546 1.487 -18.550 1.00 75.49 287 SER A C 1
ATOM 1958 O O . SER A 1 287 ? 8.828 2.623 -18.881 1.00 76.65 287 SER A O 1
ATOM 1961 N N . ARG A 1 288 ? 8.659 1.046 -17.301 1.00 67.82 288 ARG A N 1
ATOM 1962 C CA . ARG A 1 288 ? 9.049 1.955 -16.233 1.00 65.54 288 ARG A CA 1
ATOM 1963 C C . ARG A 1 288 ? 10.552 1.890 -16.046 1.00 64.95 288 ARG A C 1
ATOM 1964 O O . ARG A 1 288 ? 11.109 0.795 -16.043 1.00 61.44 288 ARG A O 1
ATOM 1972 N N . GLU A 1 289 ? 11.214 3.059 -15.886 1.00 62.35 289 GLU A N 1
ATOM 1973 C CA . GLU A 1 289 ? 12.661 3.158 -15.627 1.00 59.86 289 GLU A CA 1
ATOM 1974 C C . GLU A 1 289 ? 13.022 2.357 -14.382 1.00 59.04 289 GLU A C 1
ATOM 1975 O O . GLU A 1 289 ? 14.061 1.704 -14.356 1.00 57.21 289 GLU A O 1
ATOM 1981 N N . GLU A 1 290 ? 12.131 2.402 -13.367 1.00 54.86 290 GLU A N 1
ATOM 1982 C CA . GLU A 1 290 ? 12.198 1.754 -12.061 1.00 52.57 290 GLU A CA 1
ATOM 1983 C C . GLU A 1 290 ? 12.531 0.281 -12.147 1.00 55.03 290 GLU A C 1
ATOM 1984 O O . GLU A 1 290 ? 13.388 -0.188 -11.410 1.00 53.83 290 GLU A O 1
ATOM 1990 N N . THR A 1 291 ? 11.890 -0.433 -13.079 1.00 51.71 291 THR A N 1
ATOM 1991 C CA . THR A 1 291 ? 12.065 -1.863 -13.340 1.00 49.13 291 THR A CA 1
ATOM 1992 C C . THR A 1 291 ? 13.536 -2.229 -13.547 1.00 49.89 291 THR A C 1
ATOM 1993 O O . THR A 1 291 ? 14.013 -3.211 -12.978 1.00 47.48 291 THR A O 1
ATOM 1997 N N . TYR A 1 292 ? 14.242 -1.426 -14.352 1.00 47.39 292 TYR A N 1
ATOM 1998 C CA . TYR A 1 292 ? 15.638 -1.643 -14.720 1.00 46.04 292 TYR A CA 1
ATOM 1999 C C . TYR A 1 292 ? 16.638 -1.537 -13.564 1.00 47.82 292 TYR A C 1
ATOM 2000 O O . TYR A 1 292 ? 17.572 -2.333 -13.511 1.00 46.77 292 TYR A O 1
ATOM 2009 N N . TYR A 1 293 ? 16.440 -0.585 -12.639 1.00 44.11 293 TYR A N 1
ATOM 2010 C CA . TYR A 1 293 ? 17.352 -0.416 -11.505 1.00 43.22 293 TYR A CA 1
ATOM 2011 C C . TYR A 1 293 ? 16.847 -0.957 -10.164 1.00 46.75 293 TYR A C 1
ATOM 2012 O O . TYR A 1 293 ? 17.655 -1.137 -9.262 1.00 46.60 293 TYR A O 1
ATOM 2021 N N . GLN A 1 294 ? 15.530 -1.220 -10.026 1.00 43.47 294 GLN A N 1
ATOM 2022 C CA . GLN A 1 294 ? 14.940 -1.735 -8.778 1.00 42.04 294 GLN A CA 1
ATOM 2023 C C . GLN A 1 294 ? 14.782 -3.245 -8.745 1.00 45.23 294 GLN A C 1
ATOM 2024 O O . GLN A 1 294 ? 14.696 -3.809 -7.655 1.00 44.43 294 GLN A O 1
ATOM 2030 N N . GLU A 1 295 ? 14.675 -3.900 -9.924 1.00 42.12 295 GLU A N 1
ATOM 2031 C CA . GLU A 1 295 ? 14.375 -5.331 -9.995 1.00 40.89 295 GLU A CA 1
ATOM 2032 C C . GLU A 1 295 ? 15.527 -6.264 -10.340 1.00 44.36 295 GLU A C 1
ATOM 2033 O O . GLU A 1 295 ? 16.502 -5.855 -10.987 1.00 43.89 295 GLU A O 1
ATOM 2039 N N . SER A 1 296 ? 15.389 -7.540 -9.902 1.00 39.62 296 SER A N 1
ATOM 2040 C CA . SER A 1 296 ? 16.344 -8.618 -10.147 1.00 38.18 296 SER A CA 1
ATOM 2041 C C . SER A 1 296 ? 16.586 -8.800 -11.644 1.00 42.36 296 SER A C 1
ATOM 2042 O O . SER A 1 296 ? 17.726 -8.965 -12.072 1.00 40.00 296 SER A O 1
ATOM 2045 N N . ALA A 1 297 ? 15.505 -8.729 -12.433 1.00 41.83 297 ALA A N 1
ATOM 2046 C CA . ALA A 1 297 ? 15.510 -8.855 -13.887 1.00 42.42 297 ALA A CA 1
ATOM 2047 C C . ALA A 1 297 ? 16.391 -7.791 -14.549 1.00 47.18 297 ALA A C 1
ATOM 2048 O O . ALA A 1 297 ? 17.003 -8.075 -15.575 1.00 48.16 297 ALA A O 1
ATOM 2050 N N . GLY A 1 298 ? 16.463 -6.607 -13.934 1.00 42.65 298 GLY A N 1
ATOM 2051 C CA . GLY A 1 298 ? 17.254 -5.483 -14.408 1.00 41.90 298 GLY A CA 1
ATOM 2052 C C . GLY A 1 298 ? 18.696 -5.529 -13.960 1.00 42.47 298 GLY A C 1
ATOM 2053 O O . GLY A 1 298 ? 19.443 -6.417 -14.374 1.00 40.64 298 GLY A O 1
ATOM 2054 N N . VAL A 1 299 ? 19.077 -4.566 -13.097 1.00 38.31 299 VAL A N 1
ATOM 2055 C CA . VAL A 1 299 ? 20.420 -4.359 -12.548 1.00 37.15 299 VAL A CA 1
ATOM 2056 C C . VAL A 1 299 ? 21.129 -5.636 -12.023 1.00 40.49 299 VAL A C 1
ATOM 2057 O O . VAL A 1 299 ? 22.291 -5.874 -12.379 1.00 39.96 299 VAL A O 1
ATOM 2061 N N . ALA A 1 300 ? 20.432 -6.453 -11.204 1.00 36.30 300 ALA A N 1
ATOM 2062 C CA . ALA A 1 300 ? 21.012 -7.674 -10.621 1.00 36.09 300 ALA A CA 1
ATOM 2063 C C . ALA A 1 300 ? 21.396 -8.690 -11.709 1.00 41.84 300 ALA A C 1
ATOM 2064 O O . ALA A 1 300 ? 22.506 -9.238 -11.675 1.00 42.61 300 ALA A O 1
ATOM 2066 N N . ASP A 1 301 ? 20.519 -8.878 -12.713 1.00 37.52 301 ASP A N 1
ATOM 2067 C CA . ASP A 1 301 ? 20.816 -9.798 -13.803 1.00 37.52 301 ASP A CA 1
ATOM 2068 C C . ASP A 1 301 ? 21.988 -9.319 -14.646 1.00 42.47 301 ASP A C 1
ATOM 2069 O O . ASP A 1 301 ? 22.813 -10.132 -15.071 1.00 42.67 301 ASP A O 1
ATOM 2074 N N . LEU A 1 302 ? 22.096 -7.994 -14.826 1.00 39.09 302 LEU A N 1
ATOM 2075 C CA . LEU A 1 302 ? 23.218 -7.373 -15.525 1.00 39.41 302 LEU A CA 1
ATOM 2076 C C . LEU A 1 302 ? 24.533 -7.627 -14.748 1.00 43.06 302 LEU A C 1
ATOM 2077 O O . LEU A 1 302 ? 25.517 -8.066 -15.338 1.00 43.32 302 LEU A O 1
ATOM 2082 N N . ILE A 1 303 ? 24.528 -7.362 -13.422 1.00 39.52 303 ILE A N 1
ATOM 2083 C CA . ILE A 1 303 ? 25.685 -7.552 -12.547 1.00 38.45 303 ILE A CA 1
ATOM 2084 C C . ILE A 1 303 ? 26.213 -8.991 -12.607 1.00 41.80 303 ILE A C 1
ATOM 2085 O O . ILE A 1 303 ? 27.391 -9.185 -12.895 1.00 43.28 303 ILE A O 1
ATOM 2090 N N . THR A 1 304 ? 25.347 -9.984 -12.373 1.00 37.19 304 THR A N 1
ATOM 2091 C CA . THR A 1 304 ? 25.747 -11.395 -12.401 1.00 37.52 304 THR A CA 1
ATOM 2092 C C . THR A 1 304 ? 26.331 -11.851 -13.738 1.00 43.61 304 THR A C 1
ATOM 2093 O O . THR A 1 304 ? 27.324 -12.583 -13.751 1.00 45.32 304 THR A O 1
ATOM 2097 N N . THR A 1 305 ? 25.722 -11.398 -14.850 1.00 39.55 305 THR A N 1
ATOM 2098 C CA . THR A 1 305 ? 26.123 -11.730 -16.216 1.00 40.97 305 THR A CA 1
ATOM 2099 C C . THR A 1 305 ? 27.497 -11.147 -16.538 1.00 45.99 305 THR A C 1
ATOM 2100 O O . THR A 1 305 ? 28.340 -11.836 -17.106 1.00 47.49 305 THR A O 1
ATOM 2104 N N . CYS A 1 306 ? 27.725 -9.894 -16.151 1.00 42.60 306 CYS A N 1
ATOM 2105 C CA . CYS A 1 306 ? 28.993 -9.219 -16.365 1.00 43.75 306 CYS A CA 1
ATOM 2106 C C . CYS A 1 306 ? 30.107 -9.711 -15.421 1.00 48.12 306 CYS A C 1
ATOM 2107 O O . CYS A 1 306 ? 31.279 -9.587 -15.760 1.00 49.01 306 CYS A O 1
ATOM 2110 N N . ALA A 1 307 ? 29.741 -10.309 -14.269 1.00 45.37 307 ALA A N 1
ATOM 2111 C CA . ALA A 1 307 ? 30.687 -10.867 -13.293 1.00 45.77 307 ALA A CA 1
ATOM 2112 C C . ALA A 1 307 ? 31.294 -12.184 -13.794 1.00 53.76 307 ALA A C 1
ATOM 2113 O O . ALA A 1 307 ? 32.504 -12.375 -13.693 1.00 57.14 307 ALA A O 1
ATOM 2115 N N . GLY A 1 308 ? 30.454 -13.068 -14.326 1.00 49.94 308 GLY A N 1
ATOM 2116 C CA . GLY A 1 308 ? 30.860 -14.369 -14.843 1.00 50.48 308 GLY A CA 1
ATOM 2117 C C . GLY A 1 308 ? 29.793 -14.996 -15.714 1.00 54.23 308 GLY A C 1
ATOM 2118 O O . GLY A 1 308 ? 28.597 -14.877 -15.427 1.00 52.91 308 GLY A O 1
ATOM 2119 N N . GLY A 1 309 ? 30.231 -15.674 -16.768 1.00 52.68 309 GLY A N 1
ATOM 2120 C CA . GLY A 1 309 ? 29.350 -16.343 -17.722 1.00 53.22 309 GLY A CA 1
ATOM 2121 C C . GLY A 1 309 ? 29.962 -16.482 -19.096 1.00 59.57 309 GLY A C 1
ATOM 2122 O O . GLY A 1 309 ? 31.077 -16.002 -19.325 1.00 60.43 309 GLY A O 1
ATOM 2123 N N . ARG A 1 310 ? 29.218 -17.122 -20.024 1.00 57.67 310 ARG A N 1
ATOM 2124 C CA . ARG A 1 310 ? 29.630 -17.416 -21.410 1.00 60.18 310 ARG A CA 1
ATOM 2125 C C . ARG A 1 310 ? 30.051 -16.180 -22.197 1.00 64.96 310 ARG A C 1
ATOM 2126 O O . ARG A 1 310 ? 31.124 -16.178 -22.803 1.00 67.89 310 ARG A O 1
ATOM 2134 N N . ASN A 1 311 ? 29.207 -15.136 -22.181 1.00 58.43 311 ASN A N 1
ATOM 2135 C CA . ASN A 1 311 ? 29.409 -13.877 -22.901 1.00 58.46 311 ASN A CA 1
ATOM 2136 C C . ASN A 1 311 ? 30.650 -13.113 -22.456 1.00 62.43 311 ASN A C 1
ATOM 2137 O O . ASN A 1 311 ? 31.451 -12.738 -23.306 1.00 64.41 311 ASN A O 1
ATOM 2142 N N . VAL A 1 312 ? 30.829 -12.907 -21.133 1.00 57.31 312 VAL A N 1
ATOM 2143 C CA . VAL A 1 312 ? 31.996 -12.210 -20.574 1.00 57.21 312 VAL A CA 1
ATOM 2144 C C . VAL A 1 312 ? 33.304 -13.001 -20.818 1.00 63.62 312 VAL A C 1
ATOM 2145 O O . VAL A 1 312 ? 34.305 -12.403 -21.215 1.00 64.41 312 VAL A O 1
ATOM 2149 N N . LYS A 1 313 ? 33.257 -14.347 -20.654 1.00 61.30 313 LYS A N 1
ATOM 2150 C CA . LYS A 1 313 ? 34.385 -15.270 -20.835 1.00 63.51 313 LYS A CA 1
ATOM 2151 C C . LYS A 1 313 ? 34.914 -15.274 -22.274 1.00 70.51 313 LYS A C 1
ATOM 2152 O O . LYS A 1 313 ? 36.133 -15.221 -22.461 1.00 72.23 313 LYS A O 1
ATOM 2158 N N . VAL A 1 314 ? 34.006 -15.335 -23.283 1.00 67.85 314 VAL A N 1
ATOM 2159 C CA . VAL A 1 314 ? 34.372 -15.327 -24.714 1.00 71.06 314 VAL A CA 1
ATOM 2160 C C . VAL A 1 314 ? 35.050 -14.005 -25.071 1.00 73.88 314 VAL A C 1
ATOM 2161 O O . VAL A 1 314 ? 36.137 -14.010 -25.662 1.00 76.67 314 VAL A O 1
ATOM 2165 N N . ALA A 1 315 ? 34.420 -12.885 -24.658 1.00 66.33 315 ALA A N 1
ATOM 2166 C CA . ALA A 1 315 ? 34.880 -11.520 -24.883 1.00 66.13 315 ALA A CA 1
ATOM 2167 C C . ALA A 1 315 ? 36.256 -11.261 -24.270 1.00 69.37 315 ALA A C 1
ATOM 2168 O O . ALA A 1 315 ? 37.076 -10.568 -24.873 1.00 71.93 315 ALA A O 1
ATOM 2170 N N . ARG A 1 316 ? 36.502 -11.833 -23.079 1.00 63.53 316 ARG A N 1
ATOM 2171 C CA . ARG A 1 316 ? 37.760 -11.747 -22.333 1.00 64.05 316 ARG A CA 1
ATOM 2172 C C . ARG A 1 316 ? 38.888 -12.446 -23.120 1.00 71.90 316 ARG A C 1
ATOM 2173 O O . ARG A 1 316 ? 39.988 -11.901 -23.228 1.00 72.51 316 ARG A O 1
ATOM 2181 N N . LEU A 1 317 ? 38.595 -13.630 -23.703 1.00 70.91 317 LEU A N 1
ATOM 2182 C CA . LEU A 1 317 ? 39.548 -14.392 -24.507 1.00 74.84 317 LEU A CA 1
ATOM 2183 C C . LEU A 1 317 ? 39.855 -13.669 -25.818 1.00 82.46 317 LEU A C 1
ATOM 2184 O O . LEU A 1 317 ? 41.019 -13.635 -26.215 1.00 85.59 317 LEU A O 1
ATOM 2189 N N . MET A 1 318 ? 38.828 -13.042 -26.451 1.00 78.15 318 MET A N 1
ATOM 2190 C CA . MET A 1 318 ? 38.972 -12.246 -27.681 1.00 81.01 318 MET A CA 1
ATOM 2191 C C . MET A 1 318 ? 40.032 -11.151 -27.474 1.00 87.63 318 MET A C 1
ATOM 2192 O O . MET A 1 318 ? 40.834 -10.887 -28.367 1.00 91.40 318 MET A O 1
ATOM 2197 N N . ALA A 1 319 ? 40.030 -10.533 -26.285 1.00 82.53 319 ALA A N 1
ATOM 2198 C CA . ALA A 1 319 ? 40.974 -9.488 -25.896 1.00 83.70 319 ALA A CA 1
ATOM 2199 C C . ALA A 1 319 ? 42.359 -10.075 -25.553 1.00 90.23 319 ALA A C 1
ATOM 2200 O O . ALA A 1 319 ? 43.378 -9.498 -25.937 1.00 92.65 319 ALA A O 1
ATOM 2202 N N . THR A 1 320 ? 42.382 -11.232 -24.850 1.00 86.24 320 THR A N 1
ATOM 2203 C CA . THR A 1 320 ? 43.580 -11.966 -24.422 1.00 88.46 320 THR A CA 1
ATOM 2204 C C . THR A 1 320 ? 44.384 -12.501 -25.625 1.00 97.26 320 THR A C 1
ATOM 2205 O O . THR A 1 320 ? 45.584 -12.240 -25.726 1.00 99.46 320 THR A O 1
ATOM 2209 N N . SER A 1 321 ? 43.714 -13.248 -26.519 1.00 94.81 321 SER A N 1
ATOM 2210 C CA . SER A 1 321 ? 44.309 -13.874 -27.688 1.00 99.65 321 SER A CA 1
ATOM 2211 C C . SER A 1 321 ? 44.366 -12.965 -28.918 1.00 108.25 321 SER A C 1
ATOM 2212 O O . SER A 1 321 ? 45.457 -12.657 -29.401 1.00 112.50 321 SER A O 1
ATOM 2215 N N . GLY A 1 322 ? 43.197 -12.564 -29.412 1.00 103.44 322 GLY A N 1
ATOM 2216 C CA . GLY A 1 322 ? 43.060 -11.753 -30.616 1.00 106.42 322 GLY A CA 1
ATOM 2217 C C . GLY A 1 322 ? 42.289 -12.489 -31.692 1.00 111.78 322 GLY A C 1
ATOM 2218 O O . GLY A 1 322 ? 42.336 -12.107 -32.864 1.00 114.85 322 GLY A O 1
ATOM 2219 N N . LYS A 1 323 ? 41.737 -13.626 -31.303 1.00 106.21 323 LYS A N 1
ATOM 2220 C CA . LYS A 1 323 ? 41.035 -14.478 -32.234 1.00 107.46 323 LYS A CA 1
ATOM 2221 C C . LYS A 1 323 ? 39.674 -13.902 -32.352 1.00 109.27 323 LYS A C 1
ATOM 2222 O O . LYS A 1 323 ? 39.321 -13.032 -31.597 1.00 104.84 323 LYS A O 1
ATOM 2228 N N . ASP A 1 324 ? 38.894 -14.375 -33.296 1.00 109.08 324 ASP A N 1
ATOM 2229 C CA . ASP A 1 324 ? 37.571 -13.835 -33.431 1.00 108.00 324 ASP A CA 1
ATOM 2230 C C . ASP A 1 324 ? 36.689 -14.485 -32.388 1.00 106.04 324 ASP A C 1
ATOM 2231 O O . ASP A 1 324 ? 37.082 -15.428 -31.722 1.00 104.25 324 ASP A O 1
ATOM 2236 N N . ALA A 1 325 ? 35.485 -13.970 -32.259 1.00 99.50 325 ALA A N 1
ATOM 2237 C CA . ALA A 1 325 ? 34.538 -14.507 -31.326 1.00 94.67 325 ALA A CA 1
ATOM 2238 C C . ALA A 1 325 ? 34.447 -16.013 -31.402 1.00 98.31 325 ALA A C 1
ATOM 2239 O O . ALA A 1 325 ? 34.769 -16.718 -30.452 1.00 94.86 325 ALA A O 1
ATOM 2241 N N . TRP A 1 326 ? 33.985 -16.496 -32.544 1.00 98.50 326 TRP A N 1
ATOM 2242 C CA . TRP A 1 326 ? 33.601 -17.885 -32.717 1.00 99.06 326 TRP A CA 1
ATOM 2243 C C . TRP A 1 326 ? 34.716 -18.876 -32.521 1.00 100.94 326 TRP A C 1
ATOM 2244 O O . TRP A 1 326 ? 34.521 -19.996 -32.093 1.00 98.96 326 TRP A O 1
ATOM 2255 N N . GLU A 1 327 ? 35.901 -18.418 -32.814 1.00 98.45 327 GLU A N 1
ATOM 2256 C CA . GLU A 1 327 ? 37.126 -19.165 -32.548 1.00 100.11 327 GLU A CA 1
ATOM 2257 C C . GLU A 1 327 ? 37.251 -19.308 -31.023 1.00 100.00 327 GLU A C 1
ATOM 2258 O O . GLU A 1 327 ? 37.611 -20.379 -30.533 1.00 99.30 327 GLU A O 1
ATOM 2264 N N . CYS A 1 328 ? 36.911 -18.230 -30.280 1.00 93.97 328 CYS A N 1
ATOM 2265 C CA . CYS A 1 328 ? 36.916 -18.186 -28.817 1.00 89.95 328 CYS A CA 1
ATOM 2266 C C . CYS A 1 328 ? 35.730 -18.965 -28.220 1.00 91.65 328 CYS A C 1
ATOM 2267 O O . CYS A 1 328 ? 35.880 -19.596 -27.174 1.00 89.41 328 CYS A O 1
ATOM 2270 N N . GLU A 1 329 ? 34.571 -18.940 -28.904 1.00 89.36 329 GLU A N 1
ATOM 2271 C CA . GLU A 1 329 ? 33.323 -19.628 -28.545 1.00 88.05 329 GLU A CA 1
ATOM 2272 C C . GLU A 1 329 ? 33.529 -21.149 -28.551 1.00 97.70 329 GLU A C 1
ATOM 2273 O O . GLU A 1 329 ? 33.044 -21.835 -27.651 1.00 95.72 329 GLU A O 1
ATOM 2279 N N . LYS A 1 330 ? 34.266 -21.661 -29.552 1.00 101.17 330 LYS A N 1
ATOM 2280 C CA . LYS A 1 330 ? 34.593 -23.083 -29.709 1.00 105.23 330 LYS A CA 1
ATOM 2281 C C . LYS A 1 330 ? 35.600 -23.539 -28.635 1.00 111.79 330 LYS A C 1
ATOM 2282 O O . LYS A 1 330 ? 35.452 -24.635 -28.088 1.00 111.38 330 LYS A O 1
ATOM 2288 N N . GLU A 1 331 ? 36.615 -22.693 -28.344 1.00 110.58 331 GLU A N 1
ATOM 2289 C CA . GLU A 1 331 ? 37.689 -22.962 -27.385 1.00 111.52 331 GLU A CA 1
ATOM 2290 C C . GLU A 1 331 ? 37.226 -23.114 -25.933 1.00 113.75 331 GLU A C 1
ATOM 2291 O O . GLU A 1 331 ? 37.808 -23.914 -25.198 1.00 114.12 331 GLU A O 1
ATOM 2297 N N . LEU A 1 332 ? 36.202 -22.354 -25.515 1.00 108.27 332 LEU A N 1
ATOM 2298 C CA . LEU A 1 332 ? 35.734 -22.402 -24.129 1.00 105.57 332 LEU A CA 1
ATOM 2299 C C . LEU A 1 332 ? 34.387 -23.087 -23.932 1.00 110.00 332 LEU A C 1
ATOM 2300 O O . LEU A 1 332 ? 34.272 -23.942 -23.053 1.00 108.89 332 LEU A O 1
ATOM 2305 N N . LEU A 1 333 ? 33.362 -22.684 -24.707 1.00 107.67 333 LEU A N 1
ATOM 2306 C CA . LEU A 1 333 ? 31.990 -23.162 -24.520 1.00 106.63 333 LEU A CA 1
ATOM 2307 C C . LEU A 1 333 ? 31.636 -24.506 -25.154 1.00 114.67 333 LEU A C 1
ATOM 2308 O O . LEU A 1 333 ? 30.531 -25.009 -24.920 1.00 113.86 333 LEU A O 1
ATOM 2313 N N . ASN A 1 334 ? 32.572 -25.098 -25.921 1.00 115.10 334 ASN A N 1
ATOM 2314 C CA . ASN A 1 334 ? 32.415 -26.363 -26.647 1.00 118.25 334 ASN A CA 1
ATOM 2315 C C . ASN A 1 334 ? 31.088 -26.506 -27.442 1.00 121.45 334 ASN A C 1
ATOM 2316 O O . ASN A 1 334 ? 30.992 -25.945 -28.535 1.00 122.49 334 ASN A O 1
ATOM 2321 N N . GLY A 1 335 ? 30.079 -27.166 -26.871 1.00 115.62 335 GLY A N 1
ATOM 2322 C CA . GLY A 1 335 ? 28.781 -27.354 -27.511 1.00 114.94 335 GLY A CA 1
ATOM 2323 C C . GLY A 1 335 ? 27.737 -26.341 -27.087 1.00 113.32 335 GLY A C 1
ATOM 2324 O O . GLY A 1 335 ? 26.541 -26.646 -27.103 1.00 112.83 335 GLY A O 1
ATOM 2325 N N . GLN A 1 336 ? 28.184 -25.129 -26.702 1.00 105.58 336 GLN A N 1
ATOM 2326 C CA . GLN A 1 336 ? 27.327 -24.031 -26.244 1.00 100.83 336 GLN A CA 1
ATOM 2327 C C . GLN A 1 336 ? 27.668 -22.705 -26.932 1.00 100.62 336 GLN A C 1
ATOM 2328 O O . GLN A 1 336 ? 28.786 -22.531 -27.425 1.00 102.60 336 GLN A O 1
ATOM 2334 N N . SER A 1 337 ? 26.702 -21.770 -26.957 1.00 91.44 337 SER A N 1
ATOM 2335 C CA . SER A 1 337 ? 26.876 -20.468 -27.599 1.00 89.31 337 SER A CA 1
ATOM 2336 C C . SER A 1 337 ? 26.739 -19.279 -26.649 1.00 85.09 337 SER A C 1
ATOM 2337 O O . SER A 1 337 ? 25.967 -19.333 -25.690 1.00 82.34 337 SER A O 1
ATOM 2340 N N . ALA A 1 338 ? 27.481 -18.195 -26.939 1.00 78.07 338 ALA A N 1
ATOM 2341 C CA . ALA A 1 338 ? 27.394 -16.932 -26.214 1.00 73.26 338 ALA A CA 1
ATOM 2342 C C . ALA A 1 338 ? 26.342 -16.119 -26.971 1.00 75.00 338 ALA A C 1
ATOM 2343 O O . ALA A 1 338 ? 26.624 -15.549 -28.026 1.00 76.99 338 ALA A O 1
ATOM 2345 N N . GLN A 1 339 ? 25.118 -16.108 -26.453 1.00 68.37 339 GLN A N 1
ATOM 2346 C CA . GLN A 1 339 ? 23.991 -15.489 -27.146 1.00 68.08 339 GLN A CA 1
ATOM 2347 C C . GLN A 1 339 ? 24.274 -14.057 -27.591 1.00 72.12 339 GLN A C 1
ATOM 2348 O O . GLN A 1 339 ? 23.919 -13.658 -28.701 1.00 73.75 339 GLN A O 1
ATOM 2354 N N . GLY A 1 340 ? 24.909 -13.290 -26.714 1.00 66.17 340 GLY A N 1
ATOM 2355 C CA . GLY A 1 340 ? 25.186 -11.874 -26.963 1.00 66.06 340 GLY A CA 1
ATOM 2356 C C . GLY A 1 340 ? 25.806 -11.576 -28.319 1.00 73.22 340 GLY A C 1
ATOM 2357 O O . GLY A 1 340 ? 25.646 -10.469 -28.843 1.00 74.56 340 GLY A O 1
ATOM 2358 N N . LEU A 1 341 ? 26.525 -12.565 -28.895 1.00 70.51 341 LEU A N 1
ATOM 2359 C CA . LEU A 1 341 ? 27.162 -12.499 -30.215 1.00 73.85 341 LEU A CA 1
ATOM 2360 C C . LEU A 1 341 ? 26.102 -12.292 -31.303 1.00 79.69 341 LEU A C 1
ATOM 2361 O O . LEU A 1 341 ? 26.306 -11.487 -32.209 1.00 82.21 341 LEU A O 1
ATOM 2366 N N . ILE A 1 342 ? 24.961 -12.998 -31.188 1.00 74.92 342 ILE A N 1
ATOM 2367 C CA . ILE A 1 342 ? 23.838 -12.899 -32.120 1.00 76.78 342 ILE A CA 1
ATOM 2368 C C . ILE A 1 342 ? 23.035 -11.621 -31.823 1.00 79.19 342 ILE A C 1
ATOM 2369 O O . ILE A 1 342 ? 22.718 -10.871 -32.745 1.00 81.73 342 ILE A O 1
ATOM 2374 N N . THR A 1 343 ? 22.735 -11.371 -30.537 1.00 71.99 343 THR A N 1
ATOM 2375 C CA . THR A 1 343 ? 21.959 -10.220 -30.071 1.00 70.44 343 THR A CA 1
ATOM 2376 C C . THR A 1 343 ? 22.522 -8.872 -30.520 1.00 75.83 343 THR A C 1
ATOM 2377 O O . THR A 1 343 ? 21.746 -8.050 -31.012 1.00 77.04 343 THR A O 1
ATOM 2381 N N . CYS A 1 344 ? 23.859 -8.662 -30.412 1.00 72.04 344 CYS A N 1
ATOM 2382 C CA . CYS A 1 344 ? 24.477 -7.403 -30.848 1.00 74.09 344 CYS A CA 1
ATOM 2383 C C . CYS A 1 344 ? 24.278 -7.121 -32.347 1.00 83.76 344 CYS A C 1
ATOM 2384 O O . CYS A 1 344 ? 24.158 -5.955 -32.729 1.00 85.87 344 CYS A O 1
ATOM 2387 N N . LYS A 1 345 ? 24.163 -8.192 -33.170 1.00 81.61 345 LYS A N 1
ATOM 2388 C CA . LYS A 1 345 ? 23.886 -8.107 -34.601 1.00 86.07 345 LYS A CA 1
ATOM 2389 C C . LYS A 1 345 ? 22.397 -7.781 -34.812 1.00 89.79 345 LYS A C 1
ATOM 2390 O O . LYS A 1 345 ? 22.080 -6.886 -35.597 1.00 92.56 345 LYS A O 1
ATOM 2396 N N . GLU A 1 346 ? 21.496 -8.514 -34.110 1.00 82.90 346 GLU A N 1
ATOM 2397 C CA . GLU A 1 346 ? 20.031 -8.376 -34.170 1.00 82.77 346 GLU A CA 1
ATOM 2398 C C . GLU A 1 346 ? 19.562 -6.978 -33.728 1.00 86.52 346 GLU A C 1
ATOM 2399 O O . GLU A 1 346 ? 18.659 -6.416 -34.351 1.00 89.28 346 GLU A O 1
ATOM 2405 N N . VAL A 1 347 ? 20.170 -6.432 -32.645 1.00 79.09 347 VAL A N 1
ATOM 2406 C CA . VAL A 1 347 ? 19.874 -5.095 -32.116 1.00 78.23 347 VAL A CA 1
ATOM 2407 C C . VAL A 1 347 ? 20.287 -4.058 -33.170 1.00 86.68 347 VAL A C 1
ATOM 2408 O O . VAL A 1 347 ? 19.479 -3.196 -33.523 1.00 88.36 347 VAL A O 1
ATOM 2412 N N . HIS A 1 348 ? 21.513 -4.209 -33.725 1.00 85.15 348 HIS A N 1
ATOM 2413 C CA . HIS A 1 348 ? 22.072 -3.354 -34.775 1.00 89.57 348 HIS A CA 1
ATOM 2414 C C . HIS A 1 348 ? 21.156 -3.286 -35.991 1.00 97.58 348 HIS A C 1
ATOM 2415 O O . HIS A 1 348 ? 20.915 -2.189 -36.497 1.00 100.65 348 HIS A O 1
ATOM 2422 N N . GLU A 1 349 ? 20.645 -4.452 -36.444 1.00 94.22 349 GLU A N 1
ATOM 2423 C CA . GLU A 1 349 ? 19.736 -4.563 -37.592 1.00 98.33 349 GLU A CA 1
ATOM 2424 C C . GLU A 1 349 ? 18.429 -3.817 -37.336 1.00 102.26 349 GLU A C 1
ATOM 2425 O O . GLU A 1 349 ? 17.994 -3.058 -38.195 1.00 106.41 349 GLU A O 1
ATOM 2431 N N . TRP A 1 350 ? 17.846 -3.983 -36.134 1.00 94.55 350 TRP A N 1
ATOM 2432 C CA . TRP A 1 350 ? 16.630 -3.293 -35.703 1.00 94.09 350 TRP A CA 1
ATOM 2433 C C . TRP A 1 350 ? 16.842 -1.782 -35.673 1.00 98.99 350 TRP A C 1
ATOM 2434 O O . TRP A 1 350 ? 15.981 -1.041 -36.146 1.00 102.14 350 TRP A O 1
ATOM 2445 N N . LEU A 1 351 ? 17.994 -1.337 -35.135 1.00 92.73 351 LEU A N 1
ATOM 2446 C CA . LEU A 1 351 ? 18.354 0.076 -35.033 1.00 93.78 351 LEU A CA 1
ATOM 2447 C C . LEU A 1 351 ? 18.619 0.726 -36.381 1.00 103.08 351 LEU A C 1
ATOM 2448 O O . LEU A 1 351 ? 18.326 1.910 -36.538 1.00 105.50 351 LEU A O 1
ATOM 2453 N N . GLU A 1 352 ? 19.144 -0.045 -37.359 1.00 101.56 352 GLU A N 1
ATOM 2454 C CA . GLU A 1 352 ? 19.374 0.429 -38.732 1.00 107.04 352 GLU A CA 1
ATOM 2455 C C . GLU A 1 352 ? 18.040 0.705 -39.426 1.00 114.42 352 GLU A C 1
ATOM 2456 O O . GLU A 1 352 ? 17.918 1.728 -40.105 1.00 119.13 352 GLU A O 1
ATOM 2462 N N . THR A 1 353 ? 17.028 -0.175 -39.220 1.00 108.76 353 THR A N 1
ATOM 2463 C CA . THR A 1 353 ? 15.688 -0.009 -39.807 1.00 112.26 353 THR A CA 1
ATOM 2464 C C . THR A 1 353 ? 14.879 1.111 -39.123 1.00 116.44 353 THR A C 1
ATOM 2465 O O . THR A 1 353 ? 13.931 1.634 -39.711 1.00 120.97 353 THR A O 1
ATOM 2469 N N . CYS A 1 354 ? 15.284 1.489 -37.897 1.00 108.13 354 CYS A N 1
ATOM 2470 C CA . CYS A 1 354 ? 14.690 2.560 -37.091 1.00 107.41 354 CYS A CA 1
ATOM 2471 C C . CYS A 1 354 ? 15.399 3.894 -37.321 1.00 114.63 354 CYS A C 1
ATOM 2472 O O . CYS A 1 354 ? 14.793 4.953 -37.142 1.00 116.05 354 CYS A O 1
ATOM 2475 N N . GLY A 1 355 ? 16.685 3.823 -37.665 1.00 111.72 355 GLY A N 1
ATOM 2476 C CA . GLY A 1 355 ? 17.553 4.982 -37.832 1.00 114.11 355 GLY A CA 1
ATOM 2477 C C . GLY A 1 355 ? 17.939 5.523 -36.469 1.00 113.40 355 GLY A C 1
ATOM 2478 O O . GLY A 1 355 ? 18.019 6.740 -36.280 1.00 115.92 355 GLY A O 1
ATOM 2479 N N . SER A 1 356 ? 18.157 4.607 -35.499 1.00 102.83 356 SER A N 1
ATOM 2480 C CA . SER A 1 356 ? 18.482 4.910 -34.100 1.00 97.20 356 SER A CA 1
ATOM 2481 C C . SER A 1 356 ? 19.811 4.282 -33.610 1.00 96.80 356 SER A C 1
ATOM 2482 O O . SER A 1 356 ? 19.981 4.050 -32.408 1.00 91.66 356 SER A O 1
ATOM 2485 N N . VAL A 1 357 ? 20.760 4.043 -34.538 1.00 95.84 357 VAL A N 1
ATOM 2486 C CA . VAL A 1 357 ? 22.074 3.448 -34.246 1.00 93.31 357 VAL A CA 1
ATOM 2487 C C . VAL A 1 357 ? 22.928 4.385 -33.368 1.00 96.55 357 VAL A C 1
ATOM 2488 O O . VAL A 1 357 ? 23.561 3.926 -32.413 1.00 91.36 357 VAL A O 1
ATOM 2492 N N . GLU A 1 358 ? 22.908 5.698 -33.678 1.00 97.74 358 GLU A N 1
ATOM 2493 C CA . GLU A 1 358 ? 23.644 6.738 -32.947 1.00 97.22 358 GLU A CA 1
ATOM 2494 C C . GLU A 1 358 ? 23.276 6.829 -31.459 1.00 94.86 358 GLU A C 1
ATOM 2495 O O . GLU A 1 358 ? 24.128 7.191 -30.645 1.00 91.74 358 GLU A O 1
ATOM 2501 N N . ASP A 1 359 ? 22.010 6.507 -31.118 1.00 89.88 359 ASP A N 1
ATOM 2502 C CA . ASP A 1 359 ? 21.469 6.553 -29.755 1.00 85.59 359 ASP A CA 1
ATOM 2503 C C . ASP A 1 359 ? 22.048 5.494 -28.830 1.00 84.68 359 ASP A C 1
ATOM 2504 O O . ASP A 1 359 ? 21.952 5.647 -27.611 1.00 80.86 359 ASP A O 1
ATOM 2509 N N . PHE A 1 360 ? 22.623 4.409 -29.390 1.00 80.89 360 PHE A N 1
ATOM 2510 C CA . PHE A 1 360 ? 23.174 3.320 -28.581 1.00 75.95 360 PHE A CA 1
ATOM 2511 C C . PHE A 1 360 ? 24.658 3.041 -28.912 1.00 80.42 360 PHE A C 1
ATOM 2512 O O . PHE A 1 360 ? 24.968 1.972 -29.446 1.00 79.81 360 PHE A O 1
ATOM 2520 N N . PRO A 1 361 ? 25.594 3.978 -28.590 1.00 78.03 361 PRO A N 1
ATOM 2521 C CA . PRO A 1 361 ? 27.012 3.749 -28.927 1.00 79.17 361 PRO A CA 1
ATOM 2522 C C . PRO A 1 361 ? 27.667 2.484 -28.375 1.00 80.43 361 PRO A C 1
ATOM 2523 O O . PRO A 1 361 ? 28.490 1.912 -29.086 1.00 82.30 361 PRO A O 1
ATOM 2527 N N . LEU A 1 362 ? 27.301 2.025 -27.151 1.00 72.59 362 LEU A N 1
ATOM 2528 C CA . LEU A 1 362 ? 27.868 0.793 -26.581 1.00 69.14 362 LEU A CA 1
ATOM 2529 C C . LEU A 1 362 ? 27.407 -0.450 -27.336 1.00 72.63 362 LEU A C 1
ATOM 2530 O O . LEU A 1 362 ? 28.245 -1.287 -27.683 1.00 72.71 362 LEU A O 1
ATOM 2535 N N . PHE A 1 363 ? 26.088 -0.551 -27.625 1.00 68.85 363 PHE A N 1
ATOM 2536 C CA . PHE A 1 363 ? 25.510 -1.650 -28.410 1.00 68.47 363 PHE A CA 1
ATOM 2537 C C . PHE A 1 363 ? 26.162 -1.683 -29.793 1.00 76.69 363 PHE A C 1
ATOM 2538 O O . PHE A 1 363 ? 26.522 -2.762 -30.269 1.00 77.02 363 PHE A O 1
ATOM 2546 N N . GLU A 1 364 ? 26.371 -0.495 -30.403 1.00 76.99 364 GLU A N 1
ATOM 2547 C CA . GLU A 1 364 ? 27.016 -0.361 -31.711 1.00 81.65 364 GLU A CA 1
ATOM 2548 C C . GLU A 1 364 ? 28.488 -0.770 -31.651 1.00 85.48 364 GLU A C 1
ATOM 2549 O O . GLU A 1 364 ? 28.937 -1.506 -32.525 1.00 87.64 364 GLU A O 1
ATOM 2555 N N . ALA A 1 365 ? 29.221 -0.313 -30.614 1.00 79.67 365 ALA A N 1
ATOM 2556 C CA . ALA A 1 365 ? 30.639 -0.607 -30.390 1.00 79.50 365 ALA A CA 1
ATOM 2557 C C . ALA A 1 365 ? 30.902 -2.113 -30.281 1.00 81.06 365 ALA A C 1
ATOM 2558 O O . ALA A 1 365 ? 31.810 -2.608 -30.950 1.00 82.79 365 ALA A O 1
ATOM 2560 N N . VAL A 1 366 ? 30.083 -2.839 -29.480 1.00 73.27 366 VAL A N 1
ATOM 2561 C CA . VAL A 1 366 ? 30.161 -4.294 -29.302 1.00 71.12 366 VAL A CA 1
ATOM 2562 C C . VAL A 1 366 ? 29.978 -4.981 -30.671 1.00 78.69 366 VAL A C 1
ATOM 2563 O O . VAL A 1 366 ? 30.811 -5.812 -31.044 1.00 79.83 366 VAL A O 1
ATOM 2567 N N . TYR A 1 367 ? 28.965 -4.592 -31.413 1.00 77.04 367 TYR A N 1
ATOM 2568 C CA . TYR A 1 367 ? 28.749 -5.091 -32.753 1.00 80.29 367 TYR A CA 1
ATOM 2569 C C . TYR A 1 367 ? 29.984 -4.945 -33.618 1.00 88.68 367 TYR A C 1
ATOM 2570 O O . TYR A 1 367 ? 30.538 -5.904 -34.110 1.00 90.86 367 TYR A O 1
ATOM 2579 N N . GLN A 1 368 ? 30.412 -3.713 -33.773 1.00 86.23 368 GLN A N 1
ATOM 2580 C CA . GLN A 1 368 ? 31.534 -3.339 -34.641 1.00 90.10 368 GLN A CA 1
ATOM 2581 C C . GLN A 1 368 ? 32.813 -4.123 -34.340 1.00 94.29 368 GLN A C 1
ATOM 2582 O O . GLN A 1 368 ? 33.552 -4.454 -35.268 1.00 98.44 368 GLN A O 1
ATOM 2588 N N . ILE A 1 369 ? 33.072 -4.412 -33.051 1.00 86.51 369 ILE A N 1
ATOM 2589 C CA . ILE A 1 369 ? 34.238 -5.178 -32.594 1.00 85.61 369 ILE A CA 1
ATOM 2590 C C . ILE A 1 369 ? 34.090 -6.657 -32.999 1.00 90.12 369 ILE A C 1
ATOM 2591 O O . ILE A 1 369 ? 35.021 -7.231 -33.570 1.00 91.83 369 ILE A O 1
ATOM 2596 N N . VAL A 1 370 ? 32.916 -7.254 -32.693 1.00 84.44 370 VAL A N 1
ATOM 2597 C CA . VAL A 1 370 ? 32.571 -8.657 -32.947 1.00 83.66 370 VAL A CA 1
ATOM 2598 C C . VAL A 1 370 ? 32.535 -9.018 -34.437 1.00 92.98 370 VAL A C 1
ATOM 2599 O O . VAL A 1 370 ? 33.215 -9.963 -34.843 1.00 94.49 370 VAL A O 1
ATOM 2603 N N . TYR A 1 371 ? 31.737 -8.288 -35.239 1.00 92.14 371 TYR A N 1
ATOM 2604 C CA . TYR A 1 371 ? 31.539 -8.575 -36.665 1.00 96.63 371 TYR A CA 1
ATOM 2605 C C . TYR A 1 371 ? 32.569 -8.003 -37.597 1.00 107.05 371 TYR A C 1
ATOM 2606 O O . TYR A 1 371 ? 33.094 -8.726 -38.445 1.00 110.61 371 TYR A O 1
ATOM 2615 N N . ASN A 1 372 ? 32.866 -6.714 -37.450 1.00 104.86 372 ASN A N 1
ATOM 2616 C CA . ASN A 1 372 ? 33.887 -6.065 -38.262 1.00 109.92 372 ASN A CA 1
ATOM 2617 C C . ASN A 1 372 ? 35.198 -6.137 -37.456 1.00 112.74 372 ASN A C 1
ATOM 2618 O O . ASN A 1 372 ? 35.246 -6.887 -36.481 1.00 107.24 372 ASN A O 1
ATOM 2623 N N . ASN A 1 373 ? 36.232 -5.399 -37.782 1.00 114.56 373 ASN A N 1
ATOM 2624 C CA . ASN A 1 373 ? 37.429 -5.591 -36.988 1.00 113.55 373 ASN A CA 1
ATOM 2625 C C . ASN A 1 373 ? 37.871 -4.372 -36.247 1.00 116.36 373 ASN A C 1
ATOM 2626 O O . ASN A 1 373 ? 39.026 -3.993 -36.291 1.00 119.65 373 ASN A O 1
ATOM 2631 N N . TYR A 1 374 ? 36.921 -3.784 -35.544 1.00 107.69 374 TYR A N 1
ATOM 2632 C CA . TYR A 1 374 ? 37.110 -2.573 -34.749 1.00 106.15 374 TYR A CA 1
ATOM 2633 C C . TYR A 1 374 ? 38.105 -2.761 -33.599 1.00 106.48 374 TYR A C 1
ATOM 2634 O O . TYR A 1 374 ? 38.020 -3.756 -32.878 1.00 102.48 374 TYR A O 1
ATOM 2643 N N . PRO A 1 375 ? 39.109 -1.850 -33.506 1.00 105.30 375 PRO A N 1
ATOM 2644 C CA . PRO A 1 375 ? 40.222 -2.009 -32.541 1.00 103.68 375 PRO A CA 1
ATOM 2645 C C . PRO A 1 375 ? 40.054 -2.469 -31.088 1.00 102.05 375 PRO A C 1
ATOM 2646 O O . PRO A 1 375 ? 41.070 -2.865 -30.498 1.00 102.24 375 PRO A O 1
ATOM 2650 N N . MET A 1 376 ? 38.835 -2.397 -30.495 1.00 92.84 376 MET A N 1
ATOM 2651 C CA . MET A 1 376 ? 38.543 -2.818 -29.108 1.00 87.01 376 MET A CA 1
ATOM 2652 C C . MET A 1 376 ? 39.098 -1.848 -28.059 1.00 90.05 376 MET A C 1
ATOM 2653 O O . MET A 1 376 ? 38.413 -1.563 -27.077 1.00 85.08 376 MET A O 1
ATOM 2658 N N . LYS A 1 377 ? 40.326 -1.333 -28.273 1.00 91.15 377 LYS A N 1
ATOM 2659 C CA . LYS A 1 377 ? 40.983 -0.350 -27.400 1.00 91.38 377 LYS A CA 1
ATOM 2660 C C . LYS A 1 377 ? 40.287 1.016 -27.541 1.00 96.08 377 LYS A C 1
ATOM 2661 O O . LYS A 1 377 ? 40.425 1.870 -26.665 1.00 94.40 377 LYS A O 1
ATOM 2667 N N . ASN A 1 378 ? 39.559 1.217 -28.660 1.00 95.04 378 ASN A N 1
ATOM 2668 C CA . ASN A 1 378 ? 38.831 2.444 -28.990 1.00 96.14 378 ASN A CA 1
ATOM 2669 C C . ASN A 1 378 ? 37.474 2.551 -28.292 1.00 95.48 378 ASN A C 1
ATOM 2670 O O . ASN A 1 378 ? 36.796 3.568 -28.457 1.00 96.42 378 ASN A O 1
ATOM 2675 N N . LEU A 1 379 ? 37.081 1.511 -27.517 1.00 87.01 379 LEU A N 1
ATOM 2676 C CA . LEU A 1 379 ? 35.825 1.436 -26.761 1.00 82.29 379 LEU A CA 1
ATOM 2677 C C . LEU A 1 379 ? 35.504 2.727 -25.974 1.00 84.93 379 LEU A C 1
ATOM 2678 O O . LEU A 1 379 ? 34.422 3.267 -26.216 1.00 84.79 379 LEU A O 1
ATOM 2683 N N . PRO A 1 380 ? 36.432 3.312 -25.150 1.00 81.20 380 PRO A N 1
ATOM 2684 C CA . PRO A 1 380 ? 36.122 4.590 -24.470 1.00 80.73 380 PRO A CA 1
ATOM 2685 C C . PRO A 1 380 ? 35.762 5.746 -25.408 1.00 88.09 380 PRO A C 1
ATOM 2686 O O . PRO A 1 380 ? 34.838 6.497 -25.100 1.00 87.04 380 PRO A O 1
ATOM 2690 N N . ASP A 1 381 ? 36.483 5.881 -26.546 1.00 88.76 381 ASP A N 1
ATOM 2691 C CA . ASP A 1 381 ? 36.253 6.915 -27.560 1.00 93.20 381 ASP A CA 1
ATOM 2692 C C . ASP A 1 381 ? 34.902 6.737 -28.264 1.00 96.83 381 ASP A C 1
ATOM 2693 O O . ASP A 1 381 ? 34.274 7.732 -28.631 1.00 99.04 381 ASP A O 1
ATOM 2698 N N . MET A 1 382 ? 34.471 5.476 -28.462 1.00 90.57 382 MET A N 1
ATOM 2699 C CA . MET A 1 382 ? 33.210 5.125 -29.125 1.00 90.07 382 MET A CA 1
ATOM 2700 C C . MET A 1 382 ? 31.988 5.469 -28.270 1.00 90.29 382 MET A C 1
ATOM 2701 O O . MET A 1 382 ? 30.964 5.890 -28.807 1.00 91.52 382 MET A O 1
ATOM 2706 N N . ILE A 1 383 ? 32.103 5.294 -26.948 1.00 82.54 383 ILE A N 1
ATOM 2707 C CA . ILE A 1 383 ? 31.017 5.552 -25.992 1.00 79.04 383 ILE A CA 1
ATOM 2708 C C . ILE A 1 383 ? 31.057 6.960 -25.364 1.00 85.36 383 ILE A C 1
ATOM 2709 O O . ILE A 1 383 ? 30.076 7.371 -24.738 1.00 84.11 383 ILE A O 1
ATOM 2714 N N . GLU A 1 384 ? 32.184 7.689 -25.547 1.00 84.85 384 GLU A N 1
ATOM 2715 C CA . GLU A 1 384 ? 32.432 9.042 -25.040 1.00 86.69 384 GLU A CA 1
ATOM 2716 C C . GLU A 1 384 ? 31.284 10.003 -25.370 1.00 94.45 384 GLU A C 1
ATOM 2717 O O . GLU A 1 384 ? 30.851 10.095 -26.522 1.00 97.05 384 GLU A O 1
ATOM 2723 N N . GLU A 1 385 ? 30.785 10.682 -24.327 1.00 90.53 385 GLU A N 1
ATOM 2724 C CA . GLU A 1 385 ? 29.677 11.635 -24.336 1.00 117.63 385 GLU A CA 1
ATOM 2725 C C . GLU A 1 385 ? 30.208 13.074 -24.355 1.00 133.44 385 GLU A C 1
ATOM 2726 O O . GLU A 1 385 ? 31.224 13.373 -23.728 1.00 93.52 385 GLU A O 1
ATOM 2732 N N . LYS B 1 33 ? 41.583 36.909 -15.174 1.00 150.69 33 LYS B N 1
ATOM 2733 C CA . LYS B 1 33 ? 40.678 36.375 -16.190 1.00 148.89 33 LYS B CA 1
ATOM 2734 C C . LYS B 1 33 ? 40.691 34.830 -16.270 1.00 147.24 33 LYS B C 1
ATOM 2735 O O . LYS B 1 33 ? 39.632 34.247 -16.009 1.00 142.55 33 LYS B O 1
ATOM 2741 N N . PRO B 1 34 ? 41.818 34.120 -16.582 1.00 143.40 34 PRO B N 1
ATOM 2742 C CA . PRO B 1 34 ? 41.758 32.644 -16.588 1.00 137.33 34 PRO B CA 1
ATOM 2743 C C . PRO B 1 34 ? 41.719 32.091 -15.166 1.00 135.46 34 PRO B C 1
ATOM 2744 O O . PRO B 1 34 ? 42.110 32.786 -14.227 1.00 136.35 34 PRO B O 1
ATOM 2748 N N . PHE B 1 35 ? 41.226 30.856 -15.002 1.00 126.14 35 PHE B N 1
ATOM 2749 C CA . PHE B 1 35 ? 41.085 30.244 -13.683 1.00 120.74 35 PHE B CA 1
ATOM 2750 C C . PHE B 1 35 ? 42.343 29.580 -13.138 1.00 124.14 35 PHE B C 1
ATOM 2751 O O . PHE B 1 35 ? 42.865 28.639 -13.737 1.00 123.35 35 PHE B O 1
ATOM 2759 N N . LYS B 1 36 ? 42.821 30.079 -11.986 1.00 120.92 36 LYS B N 1
ATOM 2760 C CA . LYS B 1 36 ? 43.979 29.536 -11.277 1.00 120.40 36 LYS B CA 1
ATOM 2761 C C . LYS B 1 36 ? 43.475 28.388 -10.395 1.00 117.72 36 LYS B C 1
ATOM 2762 O O . LYS B 1 36 ? 42.524 28.574 -9.630 1.00 114.77 36 LYS B O 1
ATOM 2768 N N . VAL B 1 37 ? 44.062 27.189 -10.549 1.00 111.82 37 VAL B N 1
ATOM 2769 C CA . VAL B 1 37 ? 43.629 25.994 -9.809 1.00 105.85 37 VAL B CA 1
ATOM 2770 C C . VAL B 1 37 ? 44.670 25.528 -8.786 1.00 108.82 37 VAL B C 1
ATOM 2771 O O . VAL B 1 37 ? 45.853 25.421 -9.112 1.00 111.70 37 VAL B O 1
ATOM 2775 N N . THR B 1 38 ? 44.214 25.245 -7.553 1.00 101.47 38 THR B N 1
ATOM 2776 C CA . THR B 1 38 ? 45.034 24.723 -6.459 1.00 100.69 38 THR B CA 1
ATOM 2777 C C . THR B 1 38 ? 44.406 23.445 -5.892 1.00 98.42 38 THR B C 1
ATOM 2778 O O . THR B 1 38 ? 43.198 23.394 -5.652 1.00 93.60 38 THR B O 1
ATOM 2782 N N . VAL B 1 39 ? 45.243 22.426 -5.674 1.00 95.35 39 VAL B N 1
ATOM 2783 C CA . VAL B 1 39 ? 44.848 21.146 -5.091 1.00 91.15 39 VAL B CA 1
ATOM 2784 C C . VAL B 1 39 ? 45.413 21.069 -3.665 1.00 96.30 39 VAL B C 1
ATOM 2785 O O . VAL B 1 39 ? 46.626 21.192 -3.477 1.00 99.69 39 VAL B O 1
ATOM 2789 N N . ILE B 1 40 ? 44.550 20.862 -2.701 1.00 90.42 40 ILE B N 1
ATOM 2790 C CA . ILE B 1 40 ? 44.980 20.760 -1.343 1.00 91.35 40 ILE B CA 1
ATOM 2791 C C . ILE B 1 40 ? 45.046 19.317 -0.861 1.00 93.16 40 ILE B C 1
ATOM 2792 O O . ILE B 1 40 ? 44.065 18.814 -0.362 1.00 88.51 40 ILE B O 1
ATOM 2797 N N . GLY B 1 41 ? 46.194 18.653 -0.989 1.00 92.76 41 GLY B N 1
ATOM 2798 C CA . GLY B 1 41 ? 46.326 17.312 -0.447 1.00 90.98 41 GLY B CA 1
ATOM 2799 C C . GLY B 1 41 ? 47.531 16.447 -0.764 1.00 99.14 41 GLY B C 1
ATOM 2800 O O . GLY B 1 41 ? 48.059 15.777 0.109 1.00 99.52 41 GLY B O 1
ATOM 2801 N N . SER B 1 42 ? 47.936 16.408 -2.017 1.00 98.38 42 SER B N 1
ATOM 2802 C CA . SER B 1 42 ? 49.195 15.770 -2.382 1.00 101.55 42 SER B CA 1
ATOM 2803 C C . SER B 1 42 ? 49.379 14.263 -2.152 1.00 104.94 42 SER B C 1
ATOM 2804 O O . SER B 1 42 ? 50.421 13.735 -2.501 1.00 107.96 42 SER B O 1
ATOM 2807 N N . GLY B 1 43 ? 48.403 13.566 -1.586 1.00 97.55 43 GLY B N 1
ATOM 2808 C CA . GLY B 1 43 ? 48.534 12.128 -1.375 1.00 95.58 43 GLY B CA 1
ATOM 2809 C C . GLY B 1 43 ? 48.438 11.270 -2.626 1.00 97.77 43 GLY B C 1
ATOM 2810 O O . GLY B 1 43 ? 48.789 11.715 -3.701 1.00 99.09 43 GLY B O 1
ATOM 2811 N N . ASN B 1 44 ? 47.970 10.052 -2.480 1.00 91.28 44 ASN B N 1
ATOM 2812 C CA . ASN B 1 44 ? 47.613 9.223 -3.605 1.00 89.33 44 ASN B CA 1
ATOM 2813 C C . ASN B 1 44 ? 46.703 9.930 -4.591 1.00 89.48 44 ASN B C 1
ATOM 2814 O O . ASN B 1 44 ? 47.071 10.249 -5.701 1.00 90.55 44 ASN B O 1
ATOM 2819 N N . TRP B 1 45 ? 45.478 10.128 -4.145 1.00 81.72 45 TRP B N 1
ATOM 2820 C CA . TRP B 1 45 ? 44.402 10.747 -4.902 1.00 79.54 45 TRP B CA 1
ATOM 2821 C C . TRP B 1 45 ? 44.672 12.211 -5.205 1.00 84.41 45 TRP B C 1
ATOM 2822 O O . TRP B 1 45 ? 44.357 12.665 -6.305 1.00 84.05 45 TRP B O 1
ATOM 2833 N N . GLY B 1 46 ? 45.288 12.912 -4.249 1.00 82.67 46 GLY B N 1
ATOM 2834 C CA . GLY B 1 46 ? 45.664 14.317 -4.358 1.00 85.14 46 GLY B CA 1
ATOM 2835 C C . GLY B 1 46 ? 46.611 14.611 -5.504 1.00 91.49 46 GLY B C 1
ATOM 2836 O O . GLY B 1 46 ? 46.355 15.528 -6.287 1.00 92.50 46 GLY B O 1
ATOM 2837 N N . THR B 1 47 ? 47.707 13.826 -5.616 1.00 89.17 47 THR B N 1
ATOM 2838 C CA . THR B 1 47 ? 48.718 13.967 -6.677 1.00 92.53 47 THR B CA 1
ATOM 2839 C C . THR B 1 47 ? 48.127 13.587 -8.035 1.00 93.90 47 THR B C 1
ATOM 2840 O O . THR B 1 47 ? 48.393 14.263 -9.031 1.00 96.46 47 THR B O 1
ATOM 2844 N N . THR B 1 48 ? 47.280 12.579 -8.022 1.00 85.37 48 THR B N 1
ATOM 2845 C CA . THR B 1 48 ? 46.681 12.064 -9.227 1.00 83.34 48 THR B CA 1
ATOM 2846 C C . THR B 1 48 ? 45.684 13.007 -9.866 1.00 86.16 48 THR B C 1
ATOM 2847 O O . THR B 1 48 ? 45.660 13.130 -11.066 1.00 87.69 48 THR B O 1
ATOM 2851 N N . ILE B 1 49 ? 44.848 13.680 -9.102 1.00 79.84 49 ILE B N 1
ATOM 2852 C CA . ILE B 1 49 ? 43.988 14.601 -9.797 1.00 79.23 49 ILE B CA 1
ATOM 2853 C C . ILE B 1 49 ? 44.754 15.850 -10.118 1.00 86.84 49 ILE B C 1
ATOM 2854 O O . ILE B 1 49 ? 44.543 16.439 -11.160 1.00 87.64 49 ILE B O 1
ATOM 2859 N N . ALA B 1 50 ? 45.674 16.241 -9.248 1.00 85.61 50 ALA B N 1
ATOM 2860 C CA . ALA B 1 50 ? 46.499 17.399 -9.581 1.00 89.87 50 ALA B CA 1
ATOM 2861 C C . ALA B 1 50 ? 47.181 17.217 -10.947 1.00 95.46 50 ALA B C 1
ATOM 2862 O O . ALA B 1 50 ? 47.397 18.204 -11.649 1.00 97.76 50 ALA B O 1
ATOM 2864 N N . LYS B 1 51 ? 47.484 15.981 -11.328 1.00 90.36 51 LYS B N 1
ATOM 2865 C CA . LYS B 1 51 ? 48.042 15.716 -12.650 1.00 92.59 51 LYS B CA 1
ATOM 2866 C C . LYS B 1 51 ? 46.958 15.882 -13.713 1.00 95.85 51 LYS B C 1
ATOM 2867 O O . LYS B 1 51 ? 47.168 16.520 -14.745 1.00 98.36 51 LYS B O 1
ATOM 2873 N N . VAL B 1 52 ? 45.797 15.298 -13.439 1.00 88.48 52 VAL B N 1
ATOM 2874 C CA . VAL B 1 52 ? 44.616 15.390 -14.309 1.00 86.67 52 VAL B CA 1
ATOM 2875 C C . VAL B 1 52 ? 44.312 16.879 -14.610 1.00 93.18 52 VAL B C 1
ATOM 2876 O O . VAL B 1 52 ? 44.139 17.257 -15.773 1.00 94.95 52 VAL B O 1
ATOM 2880 N N . VAL B 1 53 ? 44.290 17.709 -13.551 1.00 89.85 53 VAL B N 1
ATOM 2881 C CA . VAL B 1 53 ? 44.033 19.149 -13.599 1.00 91.93 53 VAL B CA 1
ATOM 2882 C C . VAL B 1 53 ? 45.153 19.905 -14.349 1.00 102.28 53 VAL B C 1
ATOM 2883 O O . VAL B 1 53 ? 44.836 20.726 -15.210 1.00 104.69 53 VAL B O 1
ATOM 2887 N N . ALA B 1 54 ? 46.444 19.586 -14.072 1.00 101.31 54 ALA B N 1
ATOM 2888 C CA . ALA B 1 54 ? 47.596 20.210 -14.747 1.00 106.84 54 ALA B CA 1
ATOM 2889 C C . ALA B 1 54 ? 47.629 19.923 -16.253 1.00 113.19 54 ALA B C 1
ATOM 2890 O O . ALA B 1 54 ? 48.031 20.791 -17.028 1.00 117.68 54 ALA B O 1
ATOM 2892 N N . GLU B 1 55 ? 47.103 18.777 -16.656 1.00 106.99 55 GLU B N 1
ATOM 2893 C CA . GLU B 1 55 ? 47.071 18.367 -18.053 1.00 108.53 55 GLU B CA 1
ATOM 2894 C C . GLU B 1 55 ? 45.969 19.051 -18.840 1.00 113.30 55 GLU B C 1
ATOM 2895 O O . GLU B 1 55 ? 46.060 19.234 -20.046 1.00 116.92 55 GLU B O 1
ATOM 2901 N N . ASN B 1 56 ? 44.922 19.379 -18.169 1.00 106.19 56 ASN B N 1
ATOM 2902 C CA . ASN B 1 56 ? 43.826 20.165 -18.727 1.00 106.18 56 ASN B CA 1
ATOM 2903 C C . ASN B 1 56 ? 44.096 21.666 -18.757 1.00 114.67 56 ASN B C 1
ATOM 2904 O O . ASN B 1 56 ? 43.632 22.333 -19.682 1.00 116.83 56 ASN B O 1
ATOM 2909 N N . CYS B 1 57 ? 44.834 22.199 -17.743 1.00 112.56 57 CYS B N 1
ATOM 2910 C CA . CYS B 1 57 ? 45.214 23.617 -17.685 1.00 116.90 57 CYS B CA 1
ATOM 2911 C C . CYS B 1 57 ? 46.111 23.960 -18.872 1.00 125.83 57 CYS B C 1
ATOM 2912 O O . CYS B 1 57 ? 45.931 25.012 -19.485 1.00 129.40 57 CYS B O 1
ATOM 2915 N N . LYS B 1 58 ? 47.023 23.032 -19.234 1.00 122.67 58 LYS B N 1
ATOM 2916 C CA . LYS B 1 58 ? 47.903 23.130 -20.398 1.00 127.97 58 LYS B CA 1
ATOM 2917 C C . LYS B 1 58 ? 47.066 22.977 -21.683 1.00 133.01 58 LYS B C 1
ATOM 2918 O O . LYS B 1 58 ? 47.370 23.610 -22.695 1.00 137.95 58 LYS B O 1
ATOM 2924 N N . GLY B 1 59 ? 46.016 22.152 -21.607 1.00 124.97 59 GLY B N 1
ATOM 2925 C CA . GLY B 1 59 ? 45.088 21.872 -22.700 1.00 124.54 59 GLY B CA 1
ATOM 2926 C C . GLY B 1 59 ? 44.076 22.968 -22.983 1.00 129.60 59 GLY B C 1
ATOM 2927 O O . GLY B 1 59 ? 43.549 23.037 -24.097 1.00 131.82 59 GLY B O 1
ATOM 2928 N N . TYR B 1 60 ? 43.865 23.838 -22.012 1.00 124.23 60 TYR B N 1
ATOM 2929 C CA . TYR B 1 60 ? 42.957 24.944 -22.216 1.00 124.79 60 TYR B CA 1
ATOM 2930 C C . TYR B 1 60 ? 43.504 26.245 -21.646 1.00 132.16 60 TYR B C 1
ATOM 2931 O O . TYR B 1 60 ? 43.122 26.676 -20.557 1.00 129.74 60 TYR B O 1
ATOM 2940 N N . PRO B 1 61 ? 44.401 26.871 -22.398 1.00 134.06 61 PRO B N 1
ATOM 2941 C CA . PRO B 1 61 ? 45.046 28.115 -21.928 1.00 137.74 61 PRO B CA 1
ATOM 2942 C C . PRO B 1 61 ? 44.164 29.368 -21.894 1.00 141.66 61 PRO B C 1
ATOM 2943 O O . PRO B 1 61 ? 44.519 30.337 -21.219 1.00 142.98 61 PRO B O 1
ATOM 2947 N N . GLU B 1 62 ? 43.026 29.347 -22.613 1.00 136.70 62 GLU B N 1
ATOM 2948 C CA . GLU B 1 62 ? 42.059 30.449 -22.674 1.00 137.56 62 GLU B CA 1
ATOM 2949 C C . GLU B 1 62 ? 41.046 30.383 -21.510 1.00 134.64 62 GLU B C 1
ATOM 2950 O O . GLU B 1 62 ? 40.321 31.351 -21.264 1.00 134.45 62 GLU B O 1
ATOM 2956 N N . VAL B 1 63 ? 41.002 29.230 -20.811 1.00 125.76 63 VAL B N 1
ATOM 2957 C CA . VAL B 1 63 ? 40.087 28.957 -19.695 1.00 119.98 63 VAL B CA 1
ATOM 2958 C C . VAL B 1 63 ? 40.822 28.931 -18.348 1.00 121.74 63 VAL B C 1
ATOM 2959 O O . VAL B 1 63 ? 40.378 29.582 -17.401 1.00 120.23 63 VAL B O 1
ATOM 2963 N N . PHE B 1 64 ? 41.929 28.178 -18.263 1.00 117.87 64 PHE B N 1
ATOM 2964 C CA . PHE B 1 64 ? 42.684 28.041 -17.019 1.00 116.00 64 PHE B CA 1
ATOM 2965 C C . PHE B 1 64 ? 44.093 28.595 -17.100 1.00 125.14 64 PHE B C 1
ATOM 2966 O O . PHE B 1 64 ? 44.717 28.545 -18.163 1.00 127.94 64 PHE B O 1
ATOM 2974 N N . ALA B 1 65 ? 44.611 29.070 -15.946 1.00 123.04 65 ALA B N 1
ATOM 2975 C CA . ALA B 1 65 ? 45.975 29.582 -15.795 1.00 128.22 65 ALA B CA 1
ATOM 2976 C C . ALA B 1 65 ? 46.965 28.428 -16.074 1.00 132.09 65 ALA B C 1
ATOM 2977 O O . ALA B 1 65 ? 46.600 27.270 -15.851 1.00 127.16 65 ALA B O 1
ATOM 2979 N N . PRO B 1 66 ? 48.180 28.692 -16.616 1.00 134.51 66 PRO B N 1
ATOM 2980 C CA . PRO B 1 66 ? 49.082 27.577 -16.964 1.00 134.59 66 PRO B CA 1
ATOM 2981 C C . PRO B 1 66 ? 49.524 26.673 -15.816 1.00 135.31 66 PRO B C 1
ATOM 2982 O O . PRO B 1 66 ? 49.538 25.457 -15.987 1.00 132.01 66 PRO B O 1
ATOM 2986 N N . ILE B 1 67 ? 49.860 27.265 -14.655 1.00 132.79 67 ILE B N 1
ATOM 2987 C CA . ILE B 1 67 ? 50.386 26.582 -13.470 1.00 130.36 67 ILE B CA 1
ATOM 2988 C C . ILE B 1 67 ? 49.300 26.136 -12.490 1.00 128.85 67 ILE B C 1
ATOM 2989 O O . ILE B 1 67 ? 48.392 26.909 -12.178 1.00 127.44 67 ILE B O 1
ATOM 2994 N N . VAL B 1 68 ? 49.427 24.886 -11.990 1.00 121.85 68 VAL B N 1
ATOM 2995 C CA . VAL B 1 68 ? 48.567 24.275 -10.974 1.00 115.85 68 VAL B CA 1
ATOM 2996 C C . VAL B 1 68 ? 49.413 24.108 -9.713 1.00 120.26 68 VAL B C 1
ATOM 2997 O O . VAL B 1 68 ? 50.474 23.477 -9.760 1.00 121.40 68 VAL B O 1
ATOM 3001 N N . GLN B 1 69 ? 48.942 24.680 -8.597 1.00 115.82 69 GLN B N 1
ATOM 3002 C CA . GLN B 1 69 ? 49.609 24.585 -7.304 1.00 116.20 69 GLN B CA 1
ATOM 3003 C C . GLN B 1 69 ? 49.052 23.397 -6.513 1.00 116.02 69 GLN B C 1
ATOM 3004 O O . GLN B 1 69 ? 47.847 23.132 -6.551 1.00 110.93 69 GLN B O 1
ATOM 3010 N N . MET B 1 70 ? 49.931 22.668 -5.820 1.00 113.92 70 MET B N 1
ATOM 3011 C CA . MET B 1 70 ? 49.526 21.537 -4.996 1.00 109.34 70 MET B CA 1
ATOM 3012 C C . MET B 1 70 ? 50.112 21.689 -3.604 1.00 115.68 70 MET B C 1
ATOM 3013 O O . MET B 1 70 ? 51.337 21.707 -3.460 1.00 119.10 70 MET B O 1
ATOM 3018 N N . TRP B 1 71 ? 49.241 21.807 -2.580 1.00 110.70 71 TRP B N 1
ATOM 3019 C CA . TRP B 1 71 ? 49.714 21.923 -1.208 1.00 112.62 71 TRP B CA 1
ATOM 3020 C C . TRP B 1 71 ? 50.239 20.586 -0.705 1.00 116.12 71 TRP B C 1
ATOM 3021 O O . TRP B 1 71 ? 49.491 19.606 -0.619 1.00 110.70 71 TRP B O 1
ATOM 3032 N N . VAL B 1 72 ? 51.541 20.563 -0.384 1.00 117.88 72 VAL B N 1
ATOM 3033 C CA . VAL B 1 72 ? 52.240 19.388 0.129 1.00 118.02 72 VAL B CA 1
ATOM 3034 C C . VAL B 1 72 ? 52.674 19.676 1.563 1.00 125.37 72 VAL B C 1
ATOM 3035 O O . VAL B 1 72 ? 53.400 20.646 1.790 1.00 129.42 72 VAL B O 1
ATOM 3039 N N . PHE B 1 73 ? 52.226 18.843 2.530 1.00 120.37 73 PHE B N 1
ATOM 3040 C CA . PHE B 1 73 ? 52.646 18.977 3.926 1.00 123.17 73 PHE B CA 1
ATOM 3041 C C . PHE B 1 73 ? 54.116 18.551 3.927 1.00 131.83 73 PHE B C 1
ATOM 3042 O O . PHE B 1 73 ? 54.417 17.398 3.604 1.00 130.35 73 PHE B O 1
ATOM 3050 N N . GLU B 1 74 ? 55.024 19.512 4.180 1.00 134.00 74 GLU B N 1
ATOM 3051 C CA . GLU B 1 74 ? 56.470 19.302 4.136 1.00 138.85 74 GLU B CA 1
ATOM 3052 C C . GLU B 1 74 ? 56.995 18.132 4.958 1.00 143.18 74 GLU B C 1
ATOM 3053 O O . GLU B 1 74 ? 56.718 18.016 6.154 1.00 142.19 74 GLU B O 1
ATOM 3059 N N . GLU B 1 75 ? 57.733 17.253 4.270 1.00 141.02 75 GLU B N 1
ATOM 3060 C CA . GLU B 1 75 ? 58.390 16.053 4.784 1.00 141.99 75 GLU B CA 1
ATOM 3061 C C . GLU B 1 75 ? 59.724 15.907 4.051 1.00 150.79 75 GLU B C 1
ATOM 3062 O O . GLU B 1 75 ? 59.847 16.362 2.910 1.00 150.87 75 GLU B O 1
ATOM 3068 N N . GLU B 1 76 ? 60.717 15.273 4.690 1.00 151.36 76 GLU B N 1
ATOM 3069 C CA . GLU B 1 76 ? 62.008 15.061 4.042 1.00 156.46 76 GLU B CA 1
ATOM 3070 C C . GLU B 1 76 ? 62.416 13.598 3.912 1.00 160.88 76 GLU B C 1
ATOM 3071 O O . GLU B 1 76 ? 62.528 12.894 4.915 1.00 160.21 76 GLU B O 1
ATOM 3077 N N . ILE B 1 77 ? 62.587 13.139 2.657 1.00 157.82 77 ILE B N 1
ATOM 3078 C CA . ILE B 1 77 ? 63.007 11.777 2.318 1.00 158.39 77 ILE B CA 1
ATOM 3079 C C . ILE B 1 77 ? 64.518 11.820 2.058 1.00 166.21 77 ILE B C 1
ATOM 3080 O O . ILE B 1 77 ? 64.962 12.506 1.132 1.00 167.22 77 ILE B O 1
ATOM 3085 N N . ASN B 1 78 ? 65.302 11.122 2.913 1.00 164.94 78 ASN B N 1
ATOM 3086 C CA . ASN B 1 78 ? 66.774 11.053 2.881 1.00 167.85 78 ASN B CA 1
ATOM 3087 C C . ASN B 1 78 ? 67.416 12.451 3.033 1.00 172.06 78 ASN B C 1
ATOM 3088 O O . ASN B 1 78 ? 68.484 12.715 2.476 1.00 174.05 78 ASN B O 1
ATOM 3093 N N . GLY B 1 79 ? 66.749 13.320 3.795 1.00 168.44 79 GLY B N 1
ATOM 3094 C CA . GLY B 1 79 ? 67.184 14.691 4.043 1.00 169.60 79 GLY B CA 1
ATOM 3095 C C . GLY B 1 79 ? 66.945 15.638 2.882 1.00 172.15 79 GLY B C 1
ATOM 3096 O O . GLY B 1 79 ? 67.590 16.687 2.801 1.00 173.36 79 GLY B O 1
ATOM 3097 N N . GLU B 1 80 ? 66.012 15.277 1.977 1.00 168.15 80 GLU B N 1
ATOM 3098 C CA . GLU B 1 80 ? 65.650 16.067 0.797 1.00 168.17 80 GLU B CA 1
ATOM 3099 C C . GLU B 1 80 ? 64.163 16.425 0.850 1.00 168.04 80 GLU B C 1
ATOM 3100 O O . GLU B 1 80 ? 63.332 15.540 1.071 1.00 165.04 80 GLU B O 1
ATOM 3106 N N . LYS B 1 81 ? 63.836 17.720 0.650 1.00 165.82 81 LYS B N 1
ATOM 3107 C CA . LYS B 1 81 ? 62.463 18.248 0.678 1.00 162.98 81 LYS B CA 1
ATOM 3108 C C . LYS B 1 81 ? 61.611 17.628 -0.432 1.00 163.21 81 LYS B C 1
ATOM 3109 O O . LYS B 1 81 ? 62.005 17.670 -1.600 1.00 164.86 81 LYS B O 1
ATOM 3115 N N . LEU B 1 82 ? 60.448 17.051 -0.058 1.00 152.89 82 LEU B N 1
ATOM 3116 C CA . LEU B 1 82 ? 59.505 16.411 -0.981 1.00 147.05 82 LEU B CA 1
ATOM 3117 C C . LEU B 1 82 ? 58.983 17.392 -2.037 1.00 149.34 82 LEU B C 1
ATOM 3118 O O . LEU B 1 82 ? 58.864 17.017 -3.205 1.00 148.16 82 LEU B O 1
ATOM 3123 N N . THR B 1 83 ? 58.724 18.654 -1.629 1.00 146.51 83 THR B N 1
ATOM 3124 C CA . THR B 1 83 ? 58.247 19.738 -2.499 1.00 146.67 83 THR B CA 1
ATOM 3125 C C . THR B 1 83 ? 59.209 20.017 -3.660 1.00 155.46 83 THR B C 1
ATOM 3126 O O . THR B 1 83 ? 58.758 20.291 -4.772 1.00 154.13 83 THR B O 1
ATOM 3130 N N . GLU B 1 84 ? 60.527 19.923 -3.399 1.00 157.82 84 GLU B N 1
ATOM 3131 C CA . GLU B 1 84 ? 61.584 20.158 -4.386 1.00 163.55 84 GLU B CA 1
ATOM 3132 C C . GLU B 1 84 ? 61.875 18.940 -5.267 1.00 165.92 84 GLU B C 1
ATOM 3133 O O . GLU B 1 84 ? 62.333 19.113 -6.397 1.00 167.55 84 GLU B O 1
ATOM 3139 N N . ILE B 1 85 ? 61.589 17.718 -4.759 1.00 158.29 85 ILE B N 1
ATOM 3140 C CA . ILE B 1 85 ? 61.726 16.450 -5.492 1.00 156.60 85 ILE B CA 1
ATOM 3141 C C . ILE B 1 85 ? 60.681 16.459 -6.630 1.00 155.75 85 ILE B C 1
ATOM 3142 O O . ILE B 1 85 ? 60.991 16.066 -7.758 1.00 156.86 85 ILE B O 1
ATOM 3147 N N . ILE B 1 86 ? 59.462 16.953 -6.325 1.00 147.06 86 ILE B N 1
ATOM 3148 C CA . ILE B 1 86 ? 58.348 17.094 -7.267 1.00 142.94 86 ILE B CA 1
ATOM 3149 C C . ILE B 1 86 ? 58.638 18.234 -8.271 1.00 151.00 86 ILE B C 1
ATOM 3150 O O . ILE B 1 86 ? 58.392 18.062 -9.464 1.00 150.36 86 ILE B O 1
ATOM 3155 N N . ASN B 1 87 ? 59.201 19.368 -7.808 1.00 151.52 87 ASN B N 1
ATOM 3156 C CA . ASN B 1 87 ? 59.526 20.500 -8.689 1.00 155.73 87 ASN B CA 1
ATOM 3157 C C . ASN B 1 87 ? 60.801 20.266 -9.541 1.00 165.56 87 ASN B C 1
ATOM 3158 O O . ASN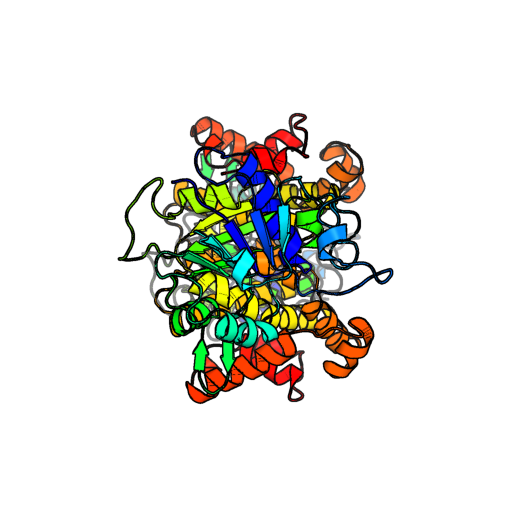 B 1 87 ? 61.583 21.191 -9.749 1.00 167.14 87 ASN B O 1
ATOM 3163 N N . THR B 1 88 ? 60.933 19.031 -10.094 1.00 161.31 88 THR B N 1
ATOM 3164 C CA . THR B 1 88 ? 62.002 18.403 -10.900 1.00 164.75 88 THR B CA 1
ATOM 3165 C C . THR B 1 88 ? 62.774 17.390 -10.021 1.00 167.70 88 THR B C 1
ATOM 3166 O O . THR B 1 88 ? 63.238 17.792 -8.953 1.00 168.65 88 THR B O 1
ATOM 3170 N N . ARG B 1 89 ? 62.780 16.064 -10.334 1.00 163.57 89 ARG B N 1
ATOM 3171 C CA . ARG B 1 89 ? 62.368 15.346 -11.554 1.00 162.43 89 ARG B CA 1
ATOM 3172 C C . ARG B 1 89 ? 60.878 14.999 -11.794 1.00 158.17 89 ARG B C 1
ATOM 3173 O O . ARG B 1 89 ? 60.598 14.093 -12.587 1.00 156.46 89 ARG B O 1
ATOM 3181 N N . HIS B 1 90 ? 59.937 15.735 -11.168 1.00 150.22 90 HIS B N 1
ATOM 3182 C CA . HIS B 1 90 ? 58.482 15.577 -11.334 1.00 143.48 90 HIS B CA 1
ATOM 3183 C C . HIS B 1 90 ? 57.909 14.191 -10.986 1.00 142.09 90 HIS B C 1
ATOM 3184 O O . HIS B 1 90 ? 57.287 13.526 -11.824 1.00 138.79 90 HIS B O 1
ATOM 3191 N N . GLN B 1 91 ? 58.108 13.776 -9.727 1.00 137.34 91 GLN B N 1
ATOM 3192 C CA . GLN B 1 91 ? 57.634 12.500 -9.201 1.00 132.63 91 GLN B CA 1
ATOM 3193 C C . GLN B 1 91 ? 57.394 12.599 -7.698 1.00 134.23 91 GLN B C 1
ATOM 3194 O O . GLN B 1 91 ? 58.285 13.035 -6.964 1.00 137.49 91 GLN B O 1
ATOM 3200 N N . ASN B 1 92 ? 56.195 12.190 -7.233 1.00 124.86 92 ASN B N 1
ATOM 3201 C CA . ASN B 1 92 ? 55.878 12.154 -5.805 1.00 122.04 92 ASN B CA 1
ATOM 3202 C C . ASN B 1 92 ? 56.376 10.791 -5.332 1.00 126.27 92 ASN B C 1
ATOM 3203 O O . ASN B 1 92 ? 55.595 9.842 -5.185 1.00 122.30 92 ASN B O 1
ATOM 3208 N N . VAL B 1 93 ? 57.707 10.701 -5.150 1.00 127.31 93 VAL B N 1
ATOM 3209 C CA . VAL B 1 93 ? 58.470 9.512 -4.774 1.00 128.77 93 VAL B CA 1
ATOM 3210 C C . VAL B 1 93 ? 57.894 8.662 -3.627 1.00 128.23 93 VAL B C 1
ATOM 3211 O O . VAL B 1 93 ? 58.055 7.441 -3.645 1.00 127.69 93 VAL B O 1
ATOM 3215 N N . LYS B 1 94 ? 57.194 9.299 -2.666 1.00 121.33 94 LYS B N 1
ATOM 3216 C CA . LYS B 1 94 ? 56.608 8.620 -1.514 1.00 117.34 94 LYS B CA 1
ATOM 3217 C C . LYS B 1 94 ? 55.158 8.176 -1.725 1.00 115.28 94 LYS B C 1
ATOM 3218 O O . LYS B 1 94 ? 54.831 7.022 -1.434 1.00 112.88 94 LYS B O 1
ATOM 3224 N N . TYR B 1 95 ? 54.289 9.087 -2.200 1.00 109.40 95 TYR B N 1
ATOM 3225 C CA . TYR B 1 95 ? 52.854 8.825 -2.345 1.00 103.67 95 TYR B CA 1
ATOM 3226 C C . TYR B 1 95 ? 52.347 8.330 -3.706 1.00 105.49 95 TYR B C 1
ATOM 3227 O O . TYR B 1 95 ? 51.283 7.707 -3.759 1.00 100.57 95 TYR B O 1
ATOM 3236 N N . LEU B 1 96 ? 53.100 8.582 -4.791 1.00 105.81 96 LEU B N 1
ATOM 3237 C CA . LEU B 1 96 ? 52.737 8.137 -6.142 1.00 104.81 96 LEU B CA 1
ATOM 3238 C C . LEU B 1 96 ? 54.023 7.797 -6.946 1.00 113.64 96 LEU B C 1
ATOM 3239 O O . LEU B 1 96 ? 54.380 8.528 -7.877 1.00 115.91 96 LEU B O 1
ATOM 3244 N N . PRO B 1 97 ? 54.758 6.712 -6.575 1.00 111.80 97 PRO B N 1
ATOM 3245 C CA . PRO B 1 97 ? 56.013 6.399 -7.286 1.00 116.51 97 PRO B CA 1
ATOM 3246 C C . PRO B 1 97 ? 55.852 5.897 -8.723 1.00 119.64 97 PRO B C 1
ATOM 3247 O O . PRO B 1 97 ? 54.892 5.190 -9.039 1.00 115.05 97 PRO B O 1
ATOM 3251 N N . GLY B 1 98 ? 56.809 6.275 -9.571 1.00 120.80 98 GLY B N 1
ATOM 3252 C CA . GLY B 1 98 ? 56.866 5.898 -10.981 1.00 121.93 98 GLY B CA 1
ATOM 3253 C C . GLY B 1 98 ? 55.984 6.700 -11.918 1.00 123.30 98 GLY B C 1
ATOM 3254 O O . GLY B 1 98 ? 55.985 6.442 -13.126 1.00 124.17 98 GLY B O 1
ATOM 3255 N N . ILE B 1 99 ? 55.225 7.673 -11.383 1.00 116.65 99 ILE B N 1
ATOM 3256 C CA . ILE B 1 99 ? 54.319 8.499 -12.184 1.00 114.74 99 ILE B CA 1
ATOM 3257 C C . ILE B 1 99 ? 54.917 9.863 -12.481 1.00 122.71 99 ILE B C 1
ATOM 3258 O O . ILE B 1 99 ? 55.097 10.677 -11.571 1.00 122.42 99 ILE B O 1
ATOM 3263 N N . THR B 1 100 ? 55.204 10.109 -13.768 1.00 123.01 100 THR B N 1
ATOM 3264 C CA . THR B 1 100 ? 55.767 11.367 -14.248 1.00 127.63 100 THR B CA 1
ATOM 3265 C C . THR B 1 100 ? 54.673 12.433 -14.238 1.00 129.13 100 THR B C 1
ATOM 3266 O O . THR B 1 100 ? 53.608 12.239 -14.832 1.00 124.83 100 THR B O 1
ATOM 3270 N N . LEU B 1 101 ? 54.933 13.541 -13.529 1.00 128.22 101 LEU B N 1
ATOM 3271 C CA . LEU B 1 101 ? 54.006 14.666 -13.411 1.00 126.25 101 LEU B CA 1
ATOM 3272 C C . LEU B 1 101 ? 54.296 15.703 -14.516 1.00 135.62 101 LEU B C 1
ATOM 3273 O O . LEU B 1 101 ? 55.461 15.842 -14.896 1.00 140.48 101 LEU B O 1
ATOM 3278 N N . PRO B 1 102 ? 53.250 16.370 -15.087 1.00 131.03 102 PRO B N 1
ATOM 3279 C CA . PRO B 1 102 ? 53.462 17.285 -16.234 1.00 135.51 102 PRO B CA 1
ATOM 3280 C C . PRO B 1 102 ? 54.723 18.156 -16.351 1.00 146.70 102 PRO B C 1
ATOM 3281 O O . PRO B 1 102 ? 55.698 17.733 -16.978 1.00 150.67 102 PRO B O 1
ATOM 3285 N N . ASP B 1 103 ? 54.676 19.387 -15.809 1.00 144.75 103 ASP B N 1
ATOM 3286 C CA . ASP B 1 103 ? 55.729 20.414 -15.821 1.00 150.85 103 ASP B CA 1
ATOM 3287 C C . ASP B 1 103 ? 55.167 21.605 -15.056 1.00 152.87 103 ASP B C 1
ATOM 3288 O O . ASP B 1 103 ? 55.872 22.230 -14.263 1.00 155.15 103 ASP B O 1
ATOM 3293 N N . ASN B 1 104 ? 53.869 21.887 -15.292 1.00 145.22 104 ASN B N 1
ATOM 3294 C CA . ASN B 1 104 ? 53.089 22.967 -14.694 1.00 143.41 104 ASN B CA 1
ATOM 3295 C C . ASN B 1 104 ? 52.466 22.598 -13.331 1.00 141.18 104 ASN B C 1
ATOM 3296 O O . ASN B 1 104 ? 51.781 23.429 -12.728 1.00 140.07 104 ASN B O 1
ATOM 3301 N N . LEU B 1 105 ? 52.722 21.371 -12.839 1.00 133.48 105 LEU B N 1
ATOM 3302 C CA . LEU B 1 105 ? 52.248 20.943 -11.527 1.00 128.22 105 LEU B CA 1
ATOM 3303 C C . LEU B 1 105 ? 53.340 21.261 -10.502 1.00 133.75 105 LEU B C 1
ATOM 3304 O O . LEU B 1 105 ? 54.333 20.536 -10.403 1.00 135.15 105 LEU B O 1
ATOM 3309 N N . VAL B 1 106 ? 53.157 22.376 -9.770 1.00 130.19 106 VAL B N 1
ATOM 3310 C CA . VAL B 1 106 ? 54.108 22.878 -8.777 1.00 133.05 106 VAL B CA 1
ATOM 3311 C C . VAL B 1 106 ? 53.658 22.565 -7.345 1.00 131.79 106 VAL B C 1
ATOM 3312 O O . VAL B 1 106 ? 52.539 22.903 -6.955 1.00 127.47 106 VAL B O 1
ATOM 3316 N N . ALA B 1 107 ? 54.552 21.927 -6.572 1.00 128.68 107 ALA B N 1
ATOM 3317 C CA . ALA B 1 107 ? 54.345 21.573 -5.171 1.00 125.50 107 ALA B CA 1
ATOM 3318 C C . ALA B 1 107 ? 54.619 22.794 -4.283 1.00 132.34 107 ALA B C 1
ATOM 3319 O O . ALA B 1 107 ? 55.595 23.517 -4.515 1.00 137.39 107 ALA B O 1
ATOM 3321 N N . ASN B 1 108 ? 53.754 23.029 -3.280 1.00 125.27 108 ASN B N 1
ATOM 3322 C CA . ASN B 1 108 ? 53.891 24.164 -2.368 1.00 127.90 108 ASN B CA 1
ATOM 3323 C C . ASN B 1 108 ? 53.772 23.742 -0.894 1.00 129.40 108 ASN B C 1
ATOM 3324 O O . ASN B 1 108 ? 52.767 23.135 -0.521 1.00 123.96 108 ASN B O 1
ATOM 3329 N N . PRO B 1 109 ? 54.779 24.044 -0.036 1.00 130.55 109 PRO B N 1
ATOM 3330 C CA . PRO B 1 109 ? 54.677 23.634 1.377 1.00 129.11 109 PRO B CA 1
ATOM 3331 C C . PRO B 1 109 ? 53.804 24.539 2.250 1.00 132.26 109 PRO B C 1
ATOM 3332 O O . PRO B 1 109 ? 53.411 24.127 3.345 1.00 130.24 109 PRO B O 1
ATOM 3336 N N . ASP B 1 110 ? 53.517 25.771 1.775 1.00 130.22 110 ASP B N 1
ATOM 3337 C CA . ASP B 1 110 ? 52.714 26.767 2.484 1.00 129.80 110 ASP B CA 1
ATOM 3338 C C . ASP B 1 110 ? 51.270 26.750 1.987 1.00 128.13 110 ASP B C 1
ATOM 3339 O O . ASP B 1 110 ? 51.018 26.997 0.804 1.00 127.67 110 ASP B O 1
ATOM 3344 N N . LEU B 1 111 ? 50.328 26.464 2.905 1.00 120.53 111 LEU B N 1
ATOM 3345 C CA . LEU B 1 111 ? 48.888 26.383 2.643 1.00 115.11 111 LEU B CA 1
ATOM 3346 C C . LEU B 1 111 ? 48.295 27.697 2.118 1.00 121.55 111 LEU B C 1
ATOM 3347 O O . LEU B 1 111 ? 47.544 27.679 1.144 1.00 119.20 111 LEU B O 1
ATOM 3352 N N . ILE B 1 112 ? 48.657 28.825 2.739 1.00 123.05 112 ILE B N 1
ATOM 3353 C CA . ILE B 1 112 ? 48.178 30.155 2.356 1.00 125.58 112 ILE B CA 1
ATOM 3354 C C . ILE B 1 112 ? 48.767 30.610 1.000 1.00 133.22 112 ILE B C 1
ATOM 3355 O O . ILE B 1 112 ? 48.018 31.139 0.175 1.00 132.66 112 ILE B O 1
ATOM 3360 N N . ASP B 1 113 ? 50.078 30.354 0.750 1.00 133.00 113 ASP B N 1
ATOM 3361 C CA . ASP B 1 113 ? 50.756 30.711 -0.509 1.00 135.96 113 ASP B CA 1
ATOM 3362 C C . ASP B 1 113 ? 50.203 29.955 -1.731 1.00 135.79 113 ASP B C 1
ATOM 3363 O O . ASP B 1 113 ? 50.185 30.510 -2.831 1.00 137.35 113 ASP B O 1
ATOM 3368 N N . SER B 1 114 ? 49.750 28.702 -1.537 1.00 127.18 114 SER B N 1
ATOM 3369 C CA . SER B 1 114 ? 49.160 27.887 -2.605 1.00 123.09 114 SER B CA 1
ATOM 3370 C C . SER B 1 114 ? 47.781 28.433 -3.003 1.00 124.84 114 SER B C 1
ATOM 3371 O O . SER B 1 114 ? 47.378 28.320 -4.160 1.00 123.68 114 SER B O 1
ATOM 3374 N N . VAL B 1 115 ? 47.087 29.050 -2.033 1.00 121.01 115 VAL B N 1
ATOM 3375 C CA . VAL B 1 115 ? 45.759 29.645 -2.163 1.00 119.21 115 VAL B CA 1
ATOM 3376 C C . VAL B 1 115 ? 45.813 31.127 -2.654 1.00 128.15 115 VAL B C 1
ATOM 3377 O O . VAL B 1 115 ? 44.774 31.675 -3.032 1.00 126.93 115 VAL B O 1
ATOM 3381 N N . LYS B 1 116 ? 47.028 31.737 -2.715 1.00 129.58 116 LYS B N 1
ATOM 3382 C CA . LYS B 1 116 ? 47.257 33.126 -3.159 1.00 134.42 116 LYS B CA 1
ATOM 3383 C C . LYS B 1 116 ? 46.482 33.452 -4.445 1.00 138.03 116 LYS B C 1
ATOM 3384 O O . LYS B 1 116 ? 46.857 33.015 -5.537 1.00 138.04 116 LYS B O 1
ATOM 3390 N N . ASP B 1 117 ? 45.350 34.163 -4.272 1.00 133.98 117 ASP B N 1
ATOM 3391 C CA . ASP B 1 117 ? 44.365 34.548 -5.291 1.00 133.03 117 ASP B CA 1
ATOM 3392 C C . ASP B 1 117 ? 43.922 33.448 -6.265 1.00 131.25 117 ASP B C 1
ATOM 3393 O O . ASP B 1 117 ? 43.840 33.651 -7.482 1.00 131.80 117 ASP B O 1
ATOM 3398 N N . VAL B 1 118 ? 43.617 32.278 -5.692 1.00 122.20 118 VAL B N 1
ATOM 3399 C CA . VAL B 1 118 ? 43.133 31.096 -6.400 1.00 117.10 118 VAL B CA 1
ATOM 3400 C C . VAL B 1 118 ? 41.673 31.315 -6.834 1.00 118.05 118 VAL B C 1
ATOM 3401 O O . VAL B 1 118 ? 40.969 32.137 -6.243 1.00 118.67 118 VAL B O 1
ATOM 3405 N N . ASP B 1 119 ? 41.230 30.590 -7.865 1.00 111.85 119 ASP B N 1
ATOM 3406 C CA . ASP B 1 119 ? 39.852 30.647 -8.336 1.00 109.19 119 ASP B CA 1
ATOM 3407 C C . ASP B 1 119 ? 39.143 29.351 -7.984 1.00 106.21 119 ASP B C 1
ATOM 3408 O O . ASP B 1 119 ? 38.028 29.393 -7.469 1.00 103.75 119 ASP B O 1
ATOM 3413 N N . ILE B 1 120 ? 39.802 28.199 -8.234 1.00 100.14 120 ILE B N 1
ATOM 3414 C CA . ILE B 1 120 ? 39.246 26.866 -7.965 1.00 94.30 120 ILE B CA 1
ATOM 3415 C C . ILE B 1 120 ? 40.122 26.072 -6.986 1.00 96.63 120 ILE B C 1
ATOM 3416 O O . ILE B 1 120 ? 41.306 25.862 -7.254 1.00 98.23 120 ILE B O 1
ATOM 3421 N N . ILE B 1 121 ? 39.531 25.616 -5.866 1.00 90.07 121 ILE B N 1
ATOM 3422 C CA . ILE B 1 121 ? 40.223 24.766 -4.893 1.00 88.38 121 ILE B CA 1
ATOM 3423 C C . ILE B 1 121 ? 39.684 23.333 -5.014 1.00 88.88 121 ILE B C 1
ATOM 3424 O O . ILE B 1 121 ? 38.473 23.115 -4.938 1.00 85.38 121 ILE B O 1
ATOM 3429 N N . VAL B 1 122 ? 40.588 22.368 -5.214 1.00 85.99 122 VAL B N 1
ATOM 3430 C CA . VAL B 1 122 ? 40.246 20.951 -5.299 1.00 82.21 122 VAL B CA 1
ATOM 3431 C C . VAL B 1 122 ? 40.724 20.327 -3.983 1.00 85.65 122 VAL B C 1
ATOM 3432 O O . VAL B 1 122 ? 41.932 20.250 -3.737 1.00 86.63 122 VAL B O 1
ATOM 3436 N N . PHE B 1 123 ? 39.758 19.963 -3.112 1.00 80.37 123 PHE B N 1
ATOM 3437 C CA . PHE B 1 123 ? 40.006 19.387 -1.792 1.00 79.53 123 PHE B CA 1
ATOM 3438 C C . PHE B 1 123 ? 40.217 17.884 -1.879 1.00 80.67 123 PHE B C 1
ATOM 3439 O O . PHE B 1 123 ? 39.287 17.143 -2.203 1.00 76.07 123 PHE B O 1
ATOM 3447 N N . ASN B 1 124 ? 41.459 17.443 -1.613 1.00 79.35 124 ASN B N 1
ATOM 3448 C CA . ASN B 1 124 ? 41.837 16.040 -1.680 1.00 77.73 124 ASN B CA 1
ATOM 3449 C C . ASN B 1 124 ? 42.786 15.604 -0.540 1.00 84.29 124 ASN B C 1
ATOM 3450 O O . ASN B 1 124 ? 43.922 15.182 -0.781 1.00 85.33 124 ASN B O 1
ATOM 3455 N N . ILE B 1 125 ? 42.274 15.656 0.698 1.00 80.83 125 ILE B N 1
ATOM 3456 C CA . ILE B 1 125 ? 42.976 15.254 1.921 1.00 82.22 125 ILE B CA 1
ATOM 3457 C C . ILE B 1 125 ? 42.140 14.195 2.662 1.00 83.54 125 ILE B C 1
ATOM 3458 O O . ILE B 1 125 ? 40.925 14.177 2.460 1.00 80.45 125 ILE B O 1
ATOM 3463 N N . PRO B 1 126 ? 42.717 13.344 3.553 1.00 81.12 126 PRO B N 1
ATOM 3464 C CA . PRO B 1 126 ? 41.862 12.413 4.313 1.00 78.25 126 PRO B CA 1
ATOM 3465 C C . PRO B 1 126 ? 40.913 13.191 5.234 1.00 81.85 126 PRO B C 1
ATOM 3466 O O . PRO B 1 126 ? 41.253 14.273 5.720 1.00 83.39 126 PRO B O 1
ATOM 3470 N N . HIS B 1 127 ? 39.714 12.639 5.437 1.00 76.26 127 HIS B N 1
ATOM 3471 C CA . HIS B 1 127 ? 38.590 13.167 6.221 1.00 76.20 127 HIS B CA 1
ATOM 3472 C C . HIS B 1 127 ? 38.968 13.735 7.597 1.00 82.83 127 HIS B C 1
ATOM 3473 O O . HIS B 1 127 ? 38.426 14.765 8.005 1.00 83.15 127 HIS B O 1
ATOM 3480 N N . GLN B 1 128 ? 39.913 13.077 8.293 1.00 81.21 128 GLN B N 1
ATOM 3481 C CA . GLN B 1 128 ? 40.409 13.490 9.609 1.00 84.08 128 GLN B CA 1
ATOM 3482 C C . GLN B 1 128 ? 41.213 14.805 9.576 1.00 91.49 128 GLN B C 1
ATOM 3483 O O . GLN B 1 128 ? 41.377 15.444 10.618 1.00 94.14 128 GLN B O 1
ATOM 3489 N N . PHE B 1 129 ? 41.654 15.225 8.400 1.00 87.77 129 PHE B N 1
ATOM 3490 C CA . PHE B 1 129 ? 42.441 16.435 8.254 1.00 90.41 129 PHE B CA 1
ATOM 3491 C C . PHE B 1 129 ? 41.641 17.643 7.806 1.00 92.10 129 PHE B C 1
ATOM 3492 O O . PHE B 1 129 ? 42.140 18.745 7.817 1.00 94.90 129 PHE B O 1
ATOM 3500 N N . LEU B 1 130 ? 40.407 17.425 7.385 1.00 83.61 130 LEU B N 1
ATOM 3501 C CA . LEU B 1 130 ? 39.498 18.489 6.951 1.00 82.15 130 LEU B CA 1
ATOM 3502 C C . LEU B 1 130 ? 39.295 19.579 8.025 1.00 87.36 130 LEU B C 1
ATOM 3503 O O . LEU B 1 130 ? 39.457 20.746 7.673 1.00 88.32 130 LEU B O 1
ATOM 3508 N N . PRO B 1 131 ? 39.028 19.258 9.325 1.00 84.78 131 PRO B N 1
ATOM 3509 C CA . PRO B 1 131 ? 38.920 20.330 10.336 1.00 88.39 131 PRO B CA 1
ATOM 3510 C C . PRO B 1 131 ? 40.187 21.178 10.498 1.00 96.48 131 PRO B C 1
ATOM 3511 O O . PRO B 1 131 ? 40.059 22.370 10.764 1.00 99.14 131 PRO B O 1
ATOM 3515 N N . ARG B 1 132 ? 41.392 20.581 10.313 1.00 94.07 132 ARG B N 1
ATOM 3516 C CA . ARG B 1 132 ? 42.681 21.288 10.410 1.00 98.23 132 ARG B CA 1
ATOM 3517 C C . ARG B 1 132 ? 42.842 22.291 9.260 1.00 102.53 132 ARG B C 1
ATOM 3518 O O . ARG B 1 132 ? 43.137 23.469 9.505 1.00 104.98 132 ARG B O 1
ATOM 3526 N N . ILE B 1 133 ? 42.679 21.795 8.010 1.00 95.71 133 ILE B N 1
ATOM 3527 C CA . ILE B 1 133 ? 42.796 22.548 6.760 1.00 95.95 133 ILE B CA 1
ATOM 3528 C C . ILE B 1 133 ? 41.825 23.736 6.724 1.00 99.24 133 ILE B C 1
ATOM 3529 O O . ILE B 1 133 ? 42.239 24.842 6.378 1.00 102.83 133 ILE B O 1
ATOM 3534 N N . CYS B 1 134 ? 40.572 23.521 7.161 1.00 91.95 134 CYS B N 1
ATOM 3535 C CA . CYS B 1 134 ? 39.527 24.547 7.214 1.00 92.21 134 CYS B CA 1
ATOM 3536 C C . CYS B 1 134 ? 39.813 25.634 8.223 1.00 100.19 134 CYS B C 1
ATOM 3537 O O . CYS B 1 134 ? 39.654 26.809 7.897 1.00 102.52 134 CYS B O 1
ATOM 3540 N N . SER B 1 135 ? 40.252 25.248 9.439 1.00 97.90 135 SER B N 1
ATOM 3541 C CA . SER B 1 135 ? 40.610 26.164 10.528 1.00 101.83 135 SER B CA 1
ATOM 3542 C C . SER B 1 135 ? 41.813 27.031 10.145 1.00 109.42 135 SER B C 1
ATOM 3543 O O . SER B 1 135 ? 41.879 28.198 10.539 1.00 112.08 135 SER B O 1
ATOM 3546 N N . GLN B 1 136 ? 42.751 26.457 9.363 1.00 105.75 136 GLN B N 1
ATOM 3547 C CA . GLN B 1 136 ? 43.948 27.146 8.879 1.00 109.42 136 GLN B CA 1
ATOM 3548 C C . GLN B 1 136 ? 43.653 28.044 7.670 1.00 113.99 136 GLN B C 1
ATOM 3549 O O . GLN B 1 136 ? 44.369 29.027 7.457 1.00 118.04 136 GLN B O 1
ATOM 3555 N N . LEU B 1 137 ? 42.604 27.716 6.883 1.00 106.04 137 LEU B N 1
ATOM 3556 C CA . LEU B 1 137 ? 42.227 28.518 5.718 1.00 105.99 137 LEU B CA 1
ATOM 3557 C C . LEU B 1 137 ? 41.247 29.651 6.040 1.00 111.14 137 LEU B C 1
ATOM 3558 O O . LEU B 1 137 ? 41.132 30.581 5.240 1.00 112.84 137 LEU B O 1
ATOM 3563 N N . LYS B 1 138 ? 40.565 29.595 7.213 1.00 106.73 138 LYS B N 1
ATOM 3564 C CA . LYS B 1 138 ? 39.618 30.625 7.671 1.00 108.03 138 LYS B CA 1
ATOM 3565 C C . LYS B 1 138 ? 40.246 32.015 7.616 1.00 117.05 138 LYS B C 1
ATOM 3566 O O . LYS B 1 138 ? 41.277 32.250 8.250 1.00 120.07 138 LYS B O 1
ATOM 3572 N N . GLY B 1 139 ? 39.636 32.896 6.824 1.00 114.72 139 GLY B N 1
ATOM 3573 C CA . GLY B 1 139 ? 40.086 34.271 6.626 1.00 119.29 139 GLY B CA 1
ATOM 3574 C C . GLY B 1 139 ? 41.276 34.406 5.694 1.00 124.51 139 GLY B C 1
ATOM 3575 O O . GLY B 1 139 ? 41.970 35.427 5.726 1.00 128.82 139 GLY B O 1
ATOM 3576 N N . HIS B 1 140 ? 41.521 33.377 4.851 1.00 117.54 140 HIS B N 1
ATOM 3577 C CA . HIS B 1 140 ? 42.639 33.359 3.901 1.00 118.59 140 HIS B CA 1
ATOM 3578 C C . HIS B 1 140 ? 42.231 32.930 2.498 1.00 118.53 140 HIS B C 1
ATOM 3579 O O . HIS B 1 140 ? 43.065 32.963 1.593 1.00 119.63 140 HIS B O 1
ATOM 3586 N N . VAL B 1 141 ? 40.962 32.539 2.302 1.00 111.13 141 VAL B N 1
ATOM 3587 C CA . VAL B 1 141 ? 40.515 32.082 0.989 1.00 108.35 141 VAL B CA 1
ATOM 3588 C C . VAL B 1 141 ? 39.994 33.172 0.042 1.00 114.17 141 VAL B C 1
ATOM 3589 O O . VAL B 1 141 ? 40.767 33.608 -0.811 1.00 116.18 141 VAL B O 1
ATOM 3593 N N . ASP B 1 142 ? 38.722 33.592 0.176 1.00 109.93 142 ASP B N 1
ATOM 3594 C CA . ASP B 1 142 ? 38.044 34.435 -0.834 1.00 112.25 142 ASP B CA 1
ATOM 3595 C C . ASP B 1 142 ? 36.538 34.063 -1.087 1.00 112.49 142 ASP B C 1
ATOM 3596 O O . ASP B 1 142 ? 36.258 32.938 -1.459 1.00 107.24 142 ASP B O 1
ATOM 3601 N N . SER B 1 143 ? 35.587 34.998 -0.918 1.00 111.48 143 SER B N 1
ATOM 3602 C CA . SER B 1 143 ? 34.170 34.775 -1.225 1.00 108.42 143 SER B CA 1
ATOM 3603 C C . SER B 1 143 ? 33.900 34.273 -2.661 1.00 107.38 143 SER B C 1
ATOM 3604 O O . SER B 1 143 ? 32.947 33.522 -2.873 1.00 101.39 143 SER B O 1
ATOM 3607 N N . HIS B 1 144 ? 34.714 34.725 -3.640 1.00 106.77 144 HIS B N 1
ATOM 3608 C CA . HIS B 1 144 ? 34.587 34.379 -5.063 1.00 105.59 144 HIS B CA 1
ATOM 3609 C C . HIS B 1 144 ? 35.020 32.950 -5.383 1.00 104.90 144 HIS B C 1
ATOM 3610 O O . HIS B 1 144 ? 34.591 32.390 -6.396 1.00 102.75 144 HIS B O 1
ATOM 3617 N N . VAL B 1 145 ? 35.906 32.385 -4.545 1.00 99.86 145 VAL B N 1
ATOM 3618 C CA . VAL B 1 145 ? 36.457 31.045 -4.712 1.00 96.07 145 VAL B CA 1
ATOM 3619 C C . VAL B 1 145 ? 35.359 29.979 -4.677 1.00 96.02 145 VAL B C 1
ATOM 3620 O O . VAL B 1 145 ? 34.428 30.056 -3.871 1.00 94.70 145 VAL B O 1
ATOM 3624 N N . ARG B 1 146 ? 35.451 29.033 -5.616 1.00 90.14 146 ARG B N 1
ATOM 3625 C CA . ARG B 1 146 ? 34.558 27.888 -5.754 1.00 85.45 146 ARG B CA 1
ATOM 3626 C C . ARG B 1 146 ? 35.424 26.663 -5.516 1.00 87.65 146 ARG B C 1
ATOM 3627 O O . ARG B 1 146 ? 36.608 26.672 -5.863 1.00 88.87 146 ARG B O 1
ATOM 3635 N N . ALA B 1 147 ? 34.868 25.638 -4.873 1.00 81.19 147 ALA B N 1
ATOM 3636 C CA . ALA B 1 147 ? 35.639 24.444 -4.542 1.00 78.52 147 ALA B CA 1
ATOM 3637 C C . ALA B 1 147 ? 34.993 23.135 -4.976 1.00 78.12 147 ALA B C 1
ATOM 3638 O O . ALA B 1 147 ? 33.801 23.098 -5.274 1.00 76.61 147 ALA B O 1
ATOM 3640 N N . ILE B 1 148 ? 35.807 22.069 -5.042 1.00 73.05 148 ILE B N 1
ATOM 3641 C CA . ILE B 1 148 ? 35.401 20.695 -5.357 1.00 69.00 148 ILE B CA 1
ATOM 3642 C C . ILE B 1 148 ? 36.050 19.787 -4.314 1.00 70.60 148 ILE B C 1
ATOM 3643 O O . ILE B 1 148 ? 37.262 19.874 -4.093 1.00 71.37 148 ILE B O 1
ATOM 3648 N N . SER B 1 149 ? 35.225 18.938 -3.666 1.00 64.82 149 SER B N 1
ATOM 3649 C CA . SER B 1 149 ? 35.639 17.981 -2.633 1.00 62.93 149 SER B CA 1
ATOM 3650 C C . SER B 1 149 ? 35.758 16.582 -3.216 1.00 66.50 149 SER B C 1
ATOM 3651 O 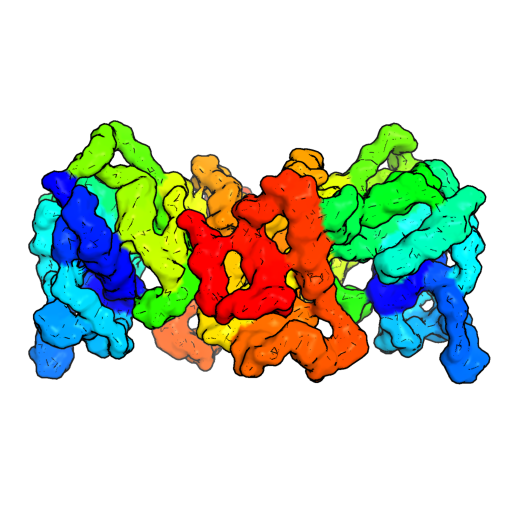O . SER B 1 149 ? 34.772 16.038 -3.711 1.00 65.28 149 SER B O 1
ATOM 3654 N N . CYS B 1 150 ? 36.963 15.999 -3.160 1.00 64.22 150 CYS B N 1
ATOM 3655 C CA . CYS B 1 150 ? 37.246 14.644 -3.642 1.00 62.39 150 CYS B CA 1
ATOM 3656 C C . CYS B 1 150 ? 37.120 13.628 -2.507 1.00 64.93 150 CYS B C 1
ATOM 3657 O O . CYS B 1 150 ? 37.351 12.436 -2.715 1.00 64.21 150 CYS B O 1
ATOM 3660 N N . LEU B 1 151 ? 36.730 14.107 -1.315 1.00 61.04 151 LEU B N 1
ATOM 3661 C CA . LEU B 1 151 ? 36.538 13.319 -0.103 1.00 59.31 151 LEU B CA 1
ATOM 3662 C C . LEU B 1 151 ? 35.286 12.462 -0.264 1.00 62.12 151 LEU B C 1
ATOM 3663 O O . LEU B 1 151 ? 34.180 12.992 -0.403 1.00 61.50 151 LEU B O 1
ATOM 3668 N N . LYS B 1 152 ? 35.479 11.131 -0.328 1.00 58.31 152 LYS B N 1
ATOM 3669 C CA . LYS B 1 152 ? 34.410 10.148 -0.524 1.00 54.99 152 LYS B CA 1
ATOM 3670 C C . LYS B 1 152 ? 33.593 9.936 0.730 1.00 59.23 152 LYS B C 1
ATOM 3671 O O . LYS B 1 152 ? 34.137 9.857 1.825 1.00 60.17 152 LYS B O 1
ATOM 3677 N N . GLY B 1 153 ? 32.288 9.848 0.564 1.00 55.73 153 GLY B N 1
ATOM 3678 C CA . GLY B 1 153 ? 31.401 9.666 1.696 1.00 55.54 153 GLY B CA 1
ATOM 3679 C C . GLY B 1 153 ? 30.926 10.973 2.287 1.00 61.97 153 GLY B C 1
ATOM 3680 O O . GLY B 1 153 ? 31.017 12.036 1.660 1.00 63.80 153 GLY B O 1
ATOM 3681 N N . PHE B 1 154 ? 30.418 10.889 3.509 1.00 57.59 154 PHE B N 1
ATOM 3682 C CA . PHE B 1 154 ? 29.812 11.992 4.234 1.00 58.10 154 PHE B CA 1
ATOM 3683 C C . PHE B 1 154 ? 29.908 11.699 5.716 1.00 62.23 154 PHE B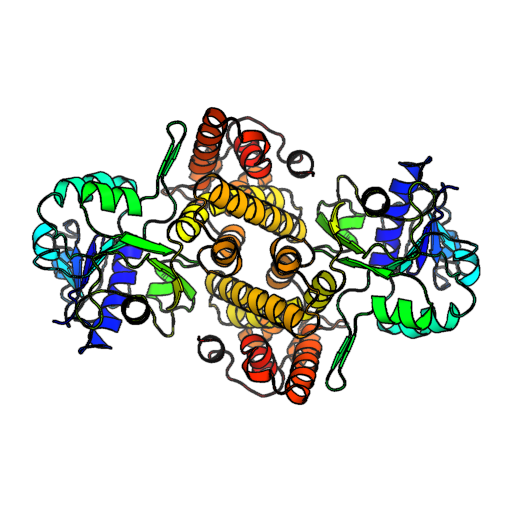 C 1
ATOM 3684 O O . PHE B 1 154 ? 30.235 10.573 6.098 1.00 59.83 154 PHE B O 1
ATOM 3692 N N . GLU B 1 155 ? 29.532 12.665 6.526 1.00 61.35 155 GLU B N 1
ATOM 3693 C CA . GLU B 1 155 ? 29.555 12.510 7.945 1.00 61.90 155 GLU B CA 1
ATOM 3694 C C . GLU B 1 155 ? 28.239 11.976 8.419 1.00 62.12 155 GLU B C 1
ATOM 3695 O O . GLU B 1 155 ? 27.223 12.520 8.110 1.00 60.69 155 GLU B O 1
ATOM 3701 N N . VAL B 1 156 ? 28.287 10.890 9.165 1.00 56.75 156 VAL B N 1
ATOM 3702 C CA . VAL B 1 156 ? 27.102 10.189 9.668 1.00 55.31 156 VAL B CA 1
ATOM 3703 C C . VAL B 1 156 ? 27.386 9.647 11.072 1.00 59.06 156 VAL B C 1
ATOM 3704 O O . VAL B 1 156 ? 28.471 9.135 11.331 1.00 58.65 156 VAL B O 1
ATOM 3708 N N . GLY B 1 157 ? 26.421 9.820 11.962 1.00 56.13 157 GLY B N 1
ATOM 3709 C CA . GLY B 1 157 ? 26.492 9.359 13.338 1.00 57.96 157 GLY B CA 1
ATOM 3710 C C . GLY B 1 157 ? 25.199 9.632 14.069 1.00 66.01 157 GLY B C 1
ATOM 3711 O O . GLY B 1 157 ? 24.240 10.128 13.467 1.00 66.02 157 GLY B O 1
ATOM 3712 N N . ALA B 1 158 ? 25.181 9.348 15.385 1.00 66.03 158 ALA B N 1
ATOM 3713 C CA . ALA B 1 158 ? 24.020 9.542 16.259 1.00 68.64 158 ALA B CA 1
ATOM 3714 C C . ALA B 1 158 ? 23.480 10.974 16.276 1.00 74.77 158 ALA B C 1
ATOM 3715 O O . ALA B 1 158 ? 22.263 11.155 16.345 1.00 74.81 158 ALA B O 1
ATOM 3717 N N . LYS B 1 159 ? 24.374 11.983 16.196 1.00 73.09 159 LYS B N 1
ATOM 3718 C CA . LYS B 1 159 ? 24.001 13.406 16.242 1.00 75.54 159 LYS B CA 1
ATOM 3719 C C . LYS B 1 159 ? 23.412 13.995 14.954 1.00 78.25 159 LYS B C 1
ATOM 3720 O O . LYS B 1 159 ? 22.688 14.991 15.029 1.00 79.87 159 LYS B O 1
ATOM 3726 N N . GLY B 1 160 ? 23.718 13.387 13.802 1.00 71.10 160 GLY B N 1
ATOM 3727 C CA . GLY B 1 160 ? 23.220 13.859 12.515 1.00 68.41 160 GLY B CA 1
ATOM 3728 C C . GLY B 1 160 ? 24.015 13.451 11.295 1.00 68.09 160 GLY B C 1
ATOM 3729 O O . GLY B 1 160 ? 24.986 12.691 11.388 1.00 66.51 160 GLY B O 1
ATOM 3730 N N . VAL B 1 161 ? 23.576 13.952 10.135 1.00 63.59 161 VAL B N 1
ATOM 3731 C CA . VAL B 1 161 ? 24.207 13.714 8.833 1.00 60.82 161 VAL B CA 1
ATOM 3732 C C . VAL B 1 161 ? 24.698 15.017 8.250 1.00 67.01 161 VAL B C 1
ATOM 3733 O O . VAL B 1 161 ? 23.991 16.027 8.318 1.00 68.87 161 VAL B O 1
ATOM 3737 N N . GLN B 1 162 ? 25.900 14.994 7.658 1.00 62.66 162 GLN B N 1
ATOM 3738 C CA . GLN B 1 162 ? 26.457 16.180 7.029 1.00 63.24 162 GLN B CA 1
ATOM 3739 C C . GLN B 1 162 ? 27.403 15.854 5.891 1.00 65.17 162 GLN B C 1
ATOM 3740 O O . GLN B 1 162 ? 28.271 14.991 6.023 1.00 64.30 162 GLN B O 1
ATOM 3746 N N . LEU B 1 163 ? 27.239 16.570 4.777 1.00 60.50 163 LEU B N 1
ATOM 3747 C CA . LEU B 1 163 ? 28.122 16.460 3.627 1.00 57.97 163 LEU B CA 1
ATOM 3748 C C . LEU B 1 163 ? 29.393 17.233 3.983 1.00 63.10 163 LEU B C 1
ATOM 3749 O O . LEU B 1 163 ? 29.318 18.291 4.619 1.00 66.01 163 LEU B O 1
ATOM 3754 N N . LEU B 1 164 ? 30.548 16.678 3.618 1.00 58.12 164 LEU B N 1
ATOM 3755 C CA . LEU B 1 164 ? 31.873 17.245 3.869 1.00 59.56 164 LEU B CA 1
ATOM 3756 C C . LEU B 1 164 ? 32.050 18.534 3.070 1.00 65.13 164 LEU B C 1
ATOM 3757 O O . LEU B 1 164 ? 32.699 19.474 3.532 1.00 67.08 164 LEU B O 1
ATOM 3762 N N . SER B 1 165 ? 31.383 18.590 1.905 1.00 60.58 165 SER B N 1
ATOM 3763 C CA . SER B 1 165 ? 31.312 19.726 0.998 1.00 62.10 165 SER B CA 1
ATOM 3764 C C . SER B 1 165 ? 30.575 20.894 1.680 1.00 67.89 165 SER B C 1
ATOM 3765 O O . SER B 1 165 ? 30.927 22.052 1.450 1.00 71.17 165 SER B O 1
ATOM 3768 N N . SER B 1 166 ? 29.564 20.579 2.529 1.00 63.02 166 SER B N 1
ATOM 3769 C CA . SER B 1 166 ? 28.773 21.551 3.293 1.00 65.40 166 SER B CA 1
ATOM 3770 C C . SER B 1 166 ? 29.570 22.080 4.490 1.00 74.08 166 SER B C 1
ATOM 3771 O O . SER B 1 166 ? 29.411 23.248 4.855 1.00 78.21 166 SER B O 1
ATOM 3774 N N . TYR B 1 167 ? 30.440 21.229 5.089 1.00 69.66 167 TYR B N 1
ATOM 3775 C CA . TYR B 1 167 ? 31.320 21.607 6.198 1.00 71.37 167 TYR B CA 1
ATOM 3776 C C . TYR B 1 167 ? 32.289 22.665 5.680 1.00 77.94 167 TYR B C 1
ATOM 3777 O O . TYR B 1 167 ? 32.476 23.682 6.346 1.00 80.79 167 TYR B O 1
ATOM 3786 N N . ILE B 1 168 ? 32.865 22.437 4.471 1.00 73.30 168 ILE B N 1
ATOM 3787 C CA . ILE B 1 168 ? 33.789 23.356 3.793 1.00 75.36 168 ILE B CA 1
ATOM 3788 C C . ILE B 1 168 ? 33.102 24.714 3.568 1.00 82.81 168 ILE B C 1
ATOM 3789 O O . ILE B 1 168 ? 33.673 25.744 3.909 1.00 86.44 168 ILE B O 1
ATOM 3794 N N . THR B 1 169 ? 31.857 24.695 3.055 1.00 78.61 169 THR B N 1
ATOM 3795 C CA . THR B 1 169 ? 31.041 25.885 2.801 1.00 80.62 169 THR B CA 1
ATOM 3796 C C . THR B 1 169 ? 30.742 26.627 4.100 1.00 88.81 169 THR B C 1
ATOM 3797 O O . THR B 1 169 ? 30.917 27.845 4.150 1.00 92.16 169 THR B O 1
ATOM 3801 N N . GLU B 1 170 ? 30.396 25.939 5.160 1.00 84.83 170 GLU B N 1
ATOM 3802 C CA . GLU B 1 170 ? 30.101 26.705 6.341 1.00 87.91 170 GLU B CA 1
ATOM 3803 C C . GLU B 1 170 ? 31.295 27.051 7.226 1.00 92.97 170 GLU B C 1
ATOM 3804 O O . GLU B 1 170 ? 31.159 27.825 8.140 1.00 95.84 170 GLU B O 1
ATOM 3810 N N . GLU B 1 171 ? 32.479 26.590 6.858 1.00 87.42 171 GLU B N 1
ATOM 3811 C CA . GLU B 1 171 ? 33.675 26.999 7.554 1.00 89.49 171 GLU B CA 1
ATOM 3812 C C . GLU B 1 171 ? 34.572 27.875 6.700 1.00 96.16 171 GLU B C 1
ATOM 3813 O O . GLU B 1 171 ? 35.491 28.479 7.201 1.00 99.27 171 GLU B O 1
ATOM 3819 N N . LEU B 1 172 ? 34.303 27.959 5.416 1.00 90.75 172 LEU B N 1
ATOM 3820 C CA . LEU B 1 172 ? 35.040 28.881 4.546 1.00 92.82 172 LEU B CA 1
ATOM 3821 C C . LEU B 1 172 ? 34.206 29.940 3.821 1.00 98.28 172 LEU B C 1
ATOM 3822 O O . LEU B 1 172 ? 34.761 30.951 3.390 1.00 101.77 172 LEU B O 1
ATOM 3827 N N . GLY B 1 173 ? 32.897 29.713 3.708 1.00 92.61 173 GLY B N 1
ATOM 3828 C CA . GLY B 1 173 ? 31.971 30.618 3.032 1.00 94.09 173 GLY B CA 1
ATOM 3829 C C . GLY B 1 173 ? 32.036 30.528 1.522 1.00 97.29 173 GLY B C 1
ATOM 3830 O O . GLY B 1 173 ? 31.558 31.423 0.825 1.00 99.86 173 GLY B O 1
ATOM 3831 N N . ILE B 1 174 ? 32.617 29.443 1.005 1.00 90.79 174 ILE B N 1
ATOM 3832 C CA . ILE B 1 174 ? 32.799 29.210 -0.430 1.00 89.66 174 ILE B CA 1
ATOM 3833 C C . ILE B 1 174 ? 31.888 28.102 -0.959 1.00 89.68 174 ILE B C 1
ATOM 3834 O O . ILE B 1 174 ? 31.625 27.142 -0.233 1.00 87.03 174 ILE B O 1
ATOM 3839 N N . GLN B 1 175 ? 31.411 28.226 -2.220 1.00 85.11 175 GLN B N 1
ATOM 3840 C CA . GLN B 1 175 ? 30.579 27.198 -2.859 1.00 80.53 175 GLN B CA 1
ATOM 3841 C C . GLN B 1 175 ? 31.433 25.950 -3.045 1.00 80.33 175 GLN B C 1
ATOM 3842 O O . GLN B 1 175 ? 32.609 26.069 -3.396 1.00 80.21 175 GLN B O 1
ATOM 3848 N N . CYS B 1 176 ? 30.867 24.762 -2.751 1.00 73.74 176 CYS B N 1
ATOM 3849 C CA . CYS B 1 176 ? 31.627 23.512 -2.815 1.00 70.68 176 CYS B CA 1
ATOM 3850 C C . CYS B 1 176 ? 30.847 22.319 -3.324 1.00 71.91 176 CYS B C 1
ATOM 3851 O O . CYS B 1 176 ? 29.820 21.954 -2.749 1.00 70.78 176 CYS B O 1
ATOM 3854 N N . GLY B 1 177 ? 31.384 21.700 -4.372 1.00 67.14 177 GLY B N 1
ATOM 3855 C CA . GLY B 1 177 ? 30.830 20.508 -4.998 1.00 63.80 177 GLY B CA 1
ATOM 3856 C C . GLY B 1 177 ? 31.539 19.236 -4.567 1.00 65.11 177 GLY B C 1
ATOM 3857 O O . GLY B 1 177 ? 32.145 19.186 -3.488 1.00 65.25 177 GLY B O 1
ATOM 3858 N N . ALA B 1 178 ? 31.460 18.190 -5.404 1.00 58.96 178 ALA B N 1
ATOM 3859 C CA . ALA B 1 178 ? 32.079 16.896 -5.119 1.00 56.72 178 ALA B CA 1
ATOM 3860 C C . ALA B 1 178 ? 32.493 16.141 -6.369 1.00 60.09 178 ALA B C 1
ATOM 3861 O O . ALA B 1 178 ? 31.891 16.314 -7.427 1.00 59.32 178 ALA B O 1
ATOM 3863 N N . LEU B 1 179 ? 33.553 15.333 -6.240 1.00 56.79 179 LEU B N 1
ATOM 3864 C CA . LEU B 1 179 ? 34.086 14.470 -7.290 1.00 56.67 179 LEU B CA 1
ATOM 3865 C C . LEU B 1 179 ? 34.143 13.057 -6.696 1.00 59.04 179 LEU B C 1
ATOM 3866 O O . LEU B 1 179 ? 34.810 12.850 -5.679 1.00 59.31 179 LEU B O 1
ATOM 3871 N N . SER B 1 180 ? 33.403 12.107 -7.301 1.00 53.75 180 SER B N 1
ATOM 3872 C CA . SER B 1 180 ? 33.346 10.707 -6.858 1.00 51.37 180 SER B CA 1
ATOM 3873 C C . SER B 1 180 ? 32.915 9.776 -7.996 1.00 53.46 180 SER B C 1
ATOM 3874 O O . SER B 1 180 ? 32.087 10.142 -8.824 1.00 53.22 180 SER B O 1
ATOM 3877 N N . GLY B 1 181 ? 33.484 8.582 -8.020 1.00 48.66 181 GLY B N 1
ATOM 3878 C CA . GLY B 1 181 ? 33.180 7.586 -9.036 1.00 47.32 181 GLY B CA 1
ATOM 3879 C C . GLY B 1 181 ? 33.943 6.295 -8.855 1.00 50.30 181 GLY B C 1
ATOM 3880 O O . GLY B 1 181 ? 34.755 6.172 -7.934 1.00 49.50 181 GLY B O 1
ATOM 3881 N N . ALA B 1 182 ? 33.682 5.320 -9.742 1.00 46.42 182 ALA B N 1
ATOM 3882 C CA . ALA B 1 182 ? 34.336 4.020 -9.712 1.00 45.86 182 ALA B CA 1
ATOM 3883 C C . ALA B 1 182 ? 35.764 4.200 -10.226 1.00 53.87 182 ALA B C 1
ATOM 3884 O O . ALA B 1 182 ? 36.039 4.040 -11.419 1.00 54.75 182 ALA B O 1
ATOM 3886 N N . ASN B 1 183 ? 36.659 4.624 -9.323 1.00 52.55 183 ASN B N 1
ATOM 3887 C CA . ASN B 1 183 ? 38.057 4.905 -9.632 1.00 55.26 183 ASN B CA 1
ATOM 3888 C C . ASN B 1 183 ? 38.985 4.738 -8.429 1.00 61.74 183 ASN B C 1
ATOM 3889 O O . ASN B 1 183 ? 38.562 4.892 -7.283 1.00 59.75 183 ASN B O 1
ATOM 3894 N N . ILE B 1 184 ? 40.256 4.409 -8.718 1.00 62.93 184 ILE B N 1
ATOM 3895 C CA . ILE B 1 184 ? 41.368 4.228 -7.780 1.00 65.09 184 ILE B CA 1
ATOM 3896 C C . ILE B 1 184 ? 42.487 5.146 -8.297 1.00 72.56 184 ILE B C 1
ATOM 3897 O O . ILE B 1 184 ? 42.762 5.140 -9.500 1.00 73.62 184 ILE B O 1
ATOM 3902 N N . ALA B 1 185 ? 43.131 5.919 -7.396 1.00 71.07 185 ALA B N 1
ATOM 3903 C CA . ALA B 1 185 ? 44.232 6.843 -7.724 1.00 74.70 185 ALA B CA 1
ATOM 3904 C C . ALA B 1 185 ? 45.304 6.203 -8.606 1.00 82.12 185 ALA B C 1
ATOM 3905 O O . ALA B 1 185 ? 45.660 6.771 -9.635 1.00 83.56 185 ALA B O 1
ATOM 3907 N N . THR B 1 186 ? 45.764 4.997 -8.220 1.00 79.89 186 THR B N 1
ATOM 3908 C CA . THR B 1 186 ? 46.781 4.186 -8.896 1.00 82.87 186 THR B CA 1
ATOM 3909 C C . THR B 1 186 ? 46.466 3.927 -10.378 1.00 85.73 186 THR B C 1
ATOM 3910 O O . THR B 1 186 ? 47.359 4.038 -11.215 1.00 88.15 186 THR B O 1
ATOM 3914 N N . GLU B 1 187 ? 45.205 3.601 -10.695 1.00 79.20 187 GLU B N 1
ATOM 3915 C CA . GLU B 1 187 ? 44.771 3.330 -12.065 1.00 79.37 187 GLU B CA 1
ATOM 3916 C C . GLU B 1 187 ? 44.625 4.602 -12.893 1.00 84.59 187 GLU B C 1
ATOM 3917 O O . GLU B 1 187 ? 45.058 4.613 -14.047 1.00 87.59 187 GLU B O 1
ATOM 3923 N N . VAL B 1 188 ? 44.035 5.675 -12.308 1.00 79.01 188 VAL B N 1
ATOM 3924 C CA . VAL B 1 188 ? 43.866 6.977 -12.977 1.00 80.20 188 VAL B CA 1
ATOM 3925 C C . VAL B 1 188 ? 45.258 7.550 -13.330 1.00 88.72 188 VAL B C 1
ATOM 3926 O O . VAL B 1 188 ? 45.438 8.048 -14.442 1.00 90.97 188 VAL B O 1
ATOM 3930 N N . ALA B 1 189 ? 46.236 7.438 -12.394 1.00 86.72 189 ALA B N 1
ATOM 3931 C CA . ALA B 1 189 ? 47.624 7.899 -12.563 1.00 91.30 189 ALA B CA 1
ATOM 3932 C C . ALA B 1 189 ? 48.316 7.147 -13.701 1.00 98.20 189 ALA B C 1
ATOM 3933 O O . ALA B 1 189 ? 48.972 7.772 -14.532 1.00 101.59 189 ALA B O 1
ATOM 3935 N N . GLN B 1 190 ? 48.092 5.842 -13.797 1.00 93.31 190 GLN B N 1
ATOM 3936 C CA . GLN B 1 190 ? 48.644 5.027 -14.870 1.00 95.75 190 GLN B CA 1
ATOM 3937 C C . GLN B 1 190 ? 47.867 5.125 -16.156 1.00 100.43 190 GLN B C 1
ATOM 3938 O O . GLN B 1 190 ? 48.121 4.408 -17.097 1.00 103.23 190 GLN B O 1
ATOM 3944 N N . GLU B 1 191 ? 46.896 6.006 -16.164 1.00 94.12 191 GLU B N 1
ATOM 3945 C CA . GLU B 1 191 ? 46.053 6.334 -17.317 1.00 93.40 191 GLU B CA 1
ATOM 3946 C C . GLU B 1 191 ? 45.211 5.148 -17.799 1.00 94.22 191 GLU B C 1
ATOM 3947 O O . GLU B 1 191 ? 44.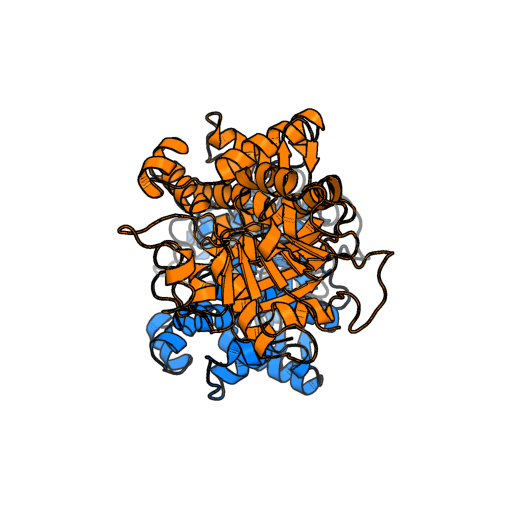898 5.038 -18.988 1.00 95.41 191 GLU B O 1
ATOM 3953 N N . HIS B 1 192 ? 44.861 4.294 -16.855 1.00 86.54 192 HIS B N 1
ATOM 3954 C CA . HIS B 1 192 ? 43.947 3.218 -17.137 1.00 83.33 192 HIS B CA 1
ATOM 3955 C C . HIS B 1 192 ? 42.531 3.780 -17.165 1.00 80.53 192 HIS B C 1
ATOM 3956 O O . HIS B 1 192 ? 42.118 4.507 -16.290 1.00 77.56 192 HIS B O 1
ATOM 3963 N N . TRP B 1 193 ? 41.798 3.455 -18.209 1.00 74.78 193 TRP B N 1
ATOM 3964 C CA . TRP B 1 193 ? 40.456 4.002 -18.379 1.00 70.88 193 TRP B CA 1
ATOM 3965 C C . TRP B 1 193 ? 39.439 3.678 -17.284 1.00 69.89 193 TRP B C 1
ATOM 3966 O O . TRP B 1 193 ? 39.194 2.517 -16.955 1.00 67.92 193 TRP B O 1
ATOM 3977 N N . SER B 1 194 ? 38.842 4.739 -16.739 1.00 64.17 194 SER B N 1
ATOM 3978 C CA . SER B 1 194 ? 37.780 4.711 -15.731 1.00 59.28 194 SER B CA 1
ATOM 3979 C C . SER B 1 194 ? 36.946 5.994 -15.888 1.00 61.87 194 SER B C 1
ATOM 3980 O O . SER B 1 194 ? 37.215 6.809 -16.779 1.00 63.51 194 SER B O 1
ATOM 3983 N N . GLU B 1 195 ? 35.927 6.153 -15.050 1.00 55.92 195 GLU B N 1
ATOM 3984 C CA . GLU B 1 195 ? 35.045 7.314 -15.072 1.00 55.54 195 GLU B CA 1
ATOM 3985 C C . GLU B 1 195 ? 34.931 7.947 -13.694 1.00 60.58 195 GLU B C 1
ATOM 3986 O O . GLU B 1 195 ? 35.289 7.331 -12.689 1.00 59.00 195 GLU B O 1
ATOM 3992 N N . THR B 1 196 ? 34.381 9.170 -13.655 1.00 58.59 196 THR B N 1
ATOM 3993 C CA . THR B 1 196 ? 34.032 9.888 -12.438 1.00 57.39 196 THR B CA 1
ATOM 3994 C C . THR B 1 196 ? 32.846 10.804 -12.676 1.00 60.59 196 THR B C 1
ATOM 3995 O O . THR B 1 196 ? 32.599 11.239 -13.806 1.00 61.66 196 THR B O 1
ATOM 3999 N N . THR B 1 197 ? 32.122 11.094 -11.595 1.00 55.43 197 THR B N 1
ATOM 4000 C CA . THR B 1 197 ? 31.039 12.060 -11.576 1.00 55.17 197 THR B CA 1
ATOM 4001 C C . THR B 1 197 ? 31.597 13.276 -10.832 1.00 59.86 197 THR B C 1
ATOM 4002 O O . THR B 1 197 ? 32.337 13.126 -9.856 1.00 57.95 197 THR B O 1
ATOM 4006 N N . VAL B 1 198 ? 31.264 14.470 -11.322 1.00 58.42 198 VAL B N 1
ATOM 4007 C CA . VAL B 1 198 ? 31.602 15.747 -10.705 1.00 59.71 198 VAL B CA 1
ATOM 4008 C C . VAL B 1 198 ? 30.237 16.400 -10.514 1.00 63.65 198 VAL B C 1
ATOM 4009 O O . VAL B 1 198 ? 29.491 16.541 -11.484 1.00 63.88 198 VAL B O 1
ATOM 4013 N N . ALA B 1 199 ? 29.881 16.713 -9.261 1.00 59.69 199 ALA B N 1
ATOM 4014 C CA . ALA B 1 199 ? 28.606 17.340 -8.924 1.00 59.62 199 ALA B CA 1
ATOM 4015 C C . ALA B 1 199 ? 28.846 18.724 -8.347 1.00 66.76 199 ALA B C 1
ATOM 4016 O O . ALA B 1 199 ? 29.738 18.902 -7.528 1.00 66.52 199 ALA B O 1
ATOM 4018 N N . TYR B 1 200 ? 28.059 19.706 -8.793 1.00 66.05 200 TYR B N 1
ATOM 4019 C CA . TYR B 1 200 ? 28.179 21.096 -8.358 1.00 68.50 200 TYR B CA 1
ATOM 4020 C C . TYR B 1 200 ? 26.884 21.841 -8.630 1.00 74.77 200 TYR B C 1
ATOM 4021 O O . TYR B 1 200 ? 26.376 21.819 -9.757 1.00 75.54 200 TYR B O 1
ATOM 4030 N N . HIS B 1 201 ? 26.340 22.484 -7.591 1.00 72.13 201 HIS B N 1
ATOM 4031 C CA . HIS B 1 201 ? 25.144 23.314 -7.726 1.00 73.48 201 HIS B CA 1
ATOM 4032 C C . HIS B 1 201 ? 25.637 24.700 -8.076 1.00 80.06 201 HIS B C 1
ATOM 4033 O O . HIS B 1 201 ? 26.434 25.272 -7.321 1.00 80.48 201 HIS B O 1
ATOM 4040 N N . ILE B 1 202 ? 25.207 25.229 -9.239 1.00 78.45 202 ILE B N 1
ATOM 4041 C CA . ILE B 1 202 ? 25.570 26.576 -9.667 1.00 81.38 202 ILE B CA 1
ATOM 4042 C C . ILE B 1 202 ? 24.949 27.534 -8.633 1.00 87.20 202 ILE B C 1
ATOM 4043 O O . ILE B 1 202 ? 23.752 27.412 -8.347 1.00 86.94 202 ILE B O 1
ATOM 4048 N N . PRO B 1 203 ? 25.762 28.406 -7.985 1.00 84.85 203 PRO B N 1
ATOM 4049 C CA . PRO B 1 203 ? 25.205 29.282 -6.941 1.00 86.25 203 PRO B CA 1
ATOM 4050 C C . PRO B 1 203 ? 24.489 30.537 -7.447 1.00 94.81 203 PRO B C 1
ATOM 4051 O O . PRO B 1 203 ? 24.484 30.831 -8.643 1.00 95.77 203 PRO B O 1
ATOM 4055 N N . LYS B 1 204 ? 23.893 31.268 -6.518 1.00 93.82 204 LYS B N 1
ATOM 4056 C CA . LYS B 1 204 ? 23.244 32.523 -6.821 1.00 98.08 204 LYS B CA 1
ATOM 4057 C C . LYS B 1 204 ? 24.275 33.557 -7.221 1.00 106.68 204 LYS B C 1
ATOM 4058 O O . LYS B 1 204 ? 24.082 34.308 -8.157 1.00 109.46 204 LYS B O 1
ATOM 4064 N N . ASP B 1 205 ? 25.392 33.570 -6.530 1.00 103.80 205 ASP B N 1
ATOM 4065 C CA . ASP B 1 205 ? 26.398 34.596 -6.806 1.00 107.46 205 ASP B CA 1
ATOM 4066 C C . ASP B 1 205 ? 27.229 34.353 -8.042 1.00 111.92 205 ASP B C 1
ATOM 4067 O O . ASP B 1 205 ? 28.258 34.953 -8.247 1.00 114.62 205 ASP B O 1
ATOM 4072 N N . PHE B 1 206 ? 26.753 33.453 -8.861 1.00 106.10 206 PHE B N 1
ATOM 4073 C CA . PHE B 1 206 ? 27.242 33.218 -10.221 1.00 106.67 206 PHE B CA 1
ATOM 4074 C C . PHE B 1 206 ? 27.181 34.430 -11.156 1.00 116.22 206 PHE B C 1
ATOM 4075 O O . PHE B 1 206 ? 26.226 35.215 -11.102 1.00 118.59 206 PHE B O 1
ATOM 4083 N N . ARG B 1 207 ? 28.220 34.581 -12.005 1.00 114.87 207 ARG B N 1
ATOM 4084 C CA . ARG B 1 207 ? 28.302 35.650 -13.006 1.00 120.33 207 ARG B CA 1
ATOM 4085 C C . ARG B 1 207 ? 28.915 34.651 -13.996 1.00 125.36 207 ARG B C 1
ATOM 4086 O O . ARG B 1 207 ? 29.959 34.077 -13.684 1.00 128.15 207 ARG B O 1
ATOM 4094 N N . GLY B 1 208 ? 28.304 34.484 -15.174 1.00 119.05 208 GLY B N 1
ATOM 4095 C CA . GLY B 1 208 ? 28.830 33.599 -16.210 1.00 118.89 208 GLY B CA 1
ATOM 4096 C C . GLY B 1 208 ? 29.924 33.847 -17.222 1.00 126.81 208 GLY B C 1
ATOM 4097 O O . GLY B 1 208 ? 30.173 34.994 -17.591 1.00 132.99 208 GLY B O 1
ATOM 4098 N N . GLU B 1 209 ? 30.528 32.753 -17.727 1.00 120.73 209 GLU B N 1
ATOM 4099 C CA . GLU B 1 209 ? 31.588 32.672 -18.745 1.00 123.16 209 GLU B CA 1
ATOM 4100 C C . GLU B 1 209 ? 32.869 33.470 -18.478 1.00 130.21 209 GLU B C 1
ATOM 4101 O O . GLU B 1 209 ? 32.821 34.683 -18.297 1.00 134.88 209 GLU B O 1
ATOM 4103 N N . GLY B 1 210 ? 34.000 32.766 -18.447 1.00 124.93 210 GLY B N 1
ATOM 4104 C CA . GLY B 1 210 ? 35.332 33.317 -18.206 1.00 127.62 210 GLY B CA 1
ATOM 4105 C C . GLY B 1 210 ? 35.485 34.152 -16.948 1.00 132.48 210 GLY B C 1
ATOM 4106 O O . GLY B 1 210 ? 36.497 34.838 -16.785 1.00 137.25 210 GLY B O 1
ATOM 4107 N N . LYS B 1 211 ? 34.468 34.119 -16.061 1.00 124.52 211 LYS B N 1
ATOM 4108 C CA . LYS B 1 211 ? 34.420 34.890 -14.815 1.00 124.70 211 LYS B CA 1
ATOM 4109 C C . LYS B 1 211 ? 34.116 33.989 -13.622 1.00 122.19 211 LYS B C 1
ATOM 4110 O O . LYS B 1 211 ? 34.653 34.205 -12.535 1.00 121.27 211 LYS B O 1
ATOM 4116 N N . ASP B 1 212 ? 33.259 32.976 -13.830 1.00 114.56 212 ASP B N 1
ATOM 4117 C CA . ASP B 1 212 ? 32.871 32.015 -12.799 1.00 108.96 212 ASP B CA 1
ATOM 4118 C C . ASP B 1 212 ? 32.835 30.584 -13.346 1.00 108.12 212 ASP B C 1
ATOM 4119 O O . ASP B 1 212 ? 32.846 30.377 -14.564 1.00 108.72 212 ASP B O 1
ATOM 4124 N N . VAL B 1 213 ? 32.788 29.601 -12.436 1.00 99.64 213 VAL B N 1
ATOM 4125 C CA . VAL B 1 213 ? 32.732 28.186 -12.791 1.00 95.08 213 VAL B CA 1
ATOM 4126 C C . VAL B 1 213 ? 31.304 27.667 -12.959 1.00 95.80 213 VAL B C 1
ATOM 4127 O O . VAL B 1 213 ? 30.429 27.941 -12.131 1.00 94.42 213 VAL B O 1
ATOM 4131 N N . ASP B 1 214 ? 31.082 26.970 -14.079 1.00 90.86 214 ASP B N 1
ATOM 4132 C CA . ASP B 1 214 ? 29.838 26.312 -14.446 1.00 88.42 214 ASP B CA 1
ATOM 4133 C C . ASP B 1 214 ? 30.187 24.855 -14.767 1.00 89.81 214 ASP B C 1
ATOM 4134 O O . ASP B 1 214 ? 31.334 24.447 -14.550 1.00 88.77 214 ASP B O 1
ATOM 4139 N N . HIS B 1 215 ? 29.224 24.077 -15.280 1.00 84.97 215 HIS B N 1
ATOM 4140 C CA . HIS B 1 215 ? 29.446 22.674 -15.610 1.00 81.89 215 HIS B CA 1
ATOM 4141 C C . HIS B 1 215 ? 30.399 22.461 -16.783 1.00 88.42 215 HIS B C 1
ATOM 4142 O O . HIS B 1 215 ? 31.074 21.432 -16.826 1.00 87.01 215 HIS B O 1
ATOM 4149 N N . LYS B 1 216 ? 30.485 23.442 -17.702 1.00 88.38 216 LYS B N 1
ATOM 4150 C CA . LYS B 1 216 ? 31.385 23.413 -18.860 1.00 91.12 216 LYS B CA 1
ATOM 4151 C C . LYS B 1 216 ? 32.850 23.518 -18.400 1.00 95.44 216 LYS B C 1
ATOM 4152 O O . LYS B 1 216 ? 33.699 22.774 -18.898 1.00 95.40 216 LYS B O 1
ATOM 4158 N N . VAL B 1 217 ? 33.132 24.434 -17.444 1.00 91.87 217 VAL B N 1
ATOM 4159 C CA . VAL B 1 217 ? 34.456 24.661 -16.854 1.00 92.26 217 VAL B CA 1
ATOM 4160 C C . VAL B 1 217 ? 34.905 23.397 -16.100 1.00 91.34 217 VAL B C 1
ATOM 4161 O O . VAL B 1 217 ? 36.043 22.955 -16.284 1.00 91.85 217 VAL B O 1
ATOM 4165 N N . LEU B 1 218 ? 33.987 22.790 -15.310 1.00 82.79 218 LEU B N 1
ATOM 4166 C CA . LEU B 1 218 ? 34.232 21.559 -14.541 1.00 77.65 218 LEU B CA 1
ATOM 4167 C C . LEU B 1 218 ? 34.460 20.349 -15.431 1.00 80.50 218 LEU B C 1
ATOM 4168 O O . LEU B 1 218 ? 35.274 19.496 -15.081 1.00 78.94 218 LEU B O 1
ATOM 4173 N N . LYS B 1 219 ? 33.764 20.286 -16.589 1.00 78.25 219 LYS B N 1
ATOM 4174 C CA . LYS B 1 219 ? 33.930 19.217 -17.578 1.00 77.57 219 LYS B CA 1
ATOM 4175 C C . LYS B 1 219 ? 35.319 19.336 -18.195 1.00 85.39 219 LYS B C 1
ATOM 4176 O O . LYS B 1 219 ? 36.027 18.338 -18.274 1.00 84.99 219 LYS B O 1
ATOM 4182 N N . ALA B 1 220 ? 35.721 20.562 -18.579 1.00 84.80 220 ALA B N 1
ATOM 4183 C CA . ALA B 1 220 ? 37.028 20.851 -19.167 1.00 88.01 220 ALA B CA 1
ATOM 4184 C C . ALA B 1 220 ? 38.169 20.641 -18.166 1.00 90.36 220 ALA B C 1
ATOM 4185 O O . ALA B 1 220 ? 39.250 20.215 -18.573 1.00 92.06 220 ALA B O 1
ATOM 4187 N N . LEU B 1 221 ? 37.922 20.916 -16.865 1.00 83.43 221 LEU B N 1
ATOM 4188 C CA . LEU B 1 221 ? 38.913 20.792 -15.794 1.00 82.26 221 LEU B CA 1
ATOM 4189 C C . LEU B 1 221 ? 39.297 19.357 -15.462 1.00 82.16 221 LEU B C 1
ATOM 4190 O O . LEU B 1 221 ? 40.474 19.084 -15.217 1.00 82.28 221 LEU B O 1
ATOM 4195 N N . PHE B 1 222 ? 38.317 18.446 -15.439 1.00 75.79 222 PHE B N 1
ATOM 4196 C CA . PHE B 1 222 ? 38.559 17.062 -15.044 1.00 72.41 222 PHE B CA 1
ATOM 4197 C C . PHE B 1 222 ? 38.568 16.015 -16.152 1.00 77.79 222 PHE B C 1
ATOM 4198 O O . PHE B 1 222 ? 39.242 14.993 -15.991 1.00 76.38 222 PHE B O 1
ATOM 4206 N N . HIS B 1 223 ? 37.814 16.234 -17.253 1.00 76.67 223 HIS B N 1
ATOM 4207 C CA . HIS B 1 223 ? 37.726 15.253 -18.344 1.00 76.93 223 HIS B CA 1
ATOM 4208 C C . HIS B 1 223 ? 39.045 14.994 -19.054 1.00 84.35 223 HIS B C 1
ATOM 4209 O O . HIS B 1 223 ? 39.748 15.930 -19.439 1.00 87.77 223 HIS B O 1
ATOM 4216 N N . ARG B 1 224 ? 39.373 13.705 -19.213 1.00 79.71 224 ARG B N 1
ATOM 4217 C CA . ARG B 1 224 ? 40.566 13.217 -19.908 1.00 82.50 224 ARG B CA 1
ATOM 4218 C C . ARG B 1 224 ? 40.130 12.041 -20.794 1.00 85.79 224 ARG B C 1
ATOM 4219 O O . ARG B 1 224 ? 39.114 11.418 -20.473 1.00 81.29 224 ARG B O 1
ATOM 4227 N N . PRO B 1 225 ? 40.862 11.678 -21.881 1.00 86.37 225 PRO B N 1
ATOM 4228 C CA . PRO B 1 225 ? 40.439 10.509 -22.687 1.00 85.69 225 PRO B CA 1
ATOM 4229 C C . PRO B 1 225 ? 40.412 9.198 -21.884 1.00 86.10 225 PRO B C 1
ATOM 4230 O O . PRO B 1 225 ? 39.572 8.332 -22.148 1.00 83.79 225 PRO B O 1
ATOM 4234 N N . TYR B 1 226 ? 41.308 9.083 -20.877 1.00 81.98 226 TYR B N 1
ATOM 4235 C CA . TYR B 1 226 ? 41.432 7.939 -19.962 1.00 78.50 226 TYR B CA 1
ATOM 4236 C C . TYR B 1 226 ? 40.592 8.120 -18.673 1.00 77.23 226 TYR B C 1
ATOM 4237 O O . TYR B 1 226 ? 40.601 7.246 -17.811 1.00 74.89 226 TYR B O 1
ATOM 4246 N N . PHE B 1 227 ? 39.924 9.270 -18.514 1.00 72.70 227 PHE B N 1
ATOM 4247 C CA . PHE B 1 227 ? 39.152 9.581 -17.312 1.00 68.52 227 PHE B CA 1
ATOM 4248 C C . PHE B 1 227 ? 37.888 10.336 -17.707 1.00 73.29 227 PHE B C 1
ATOM 4249 O O . PHE B 1 227 ? 37.886 11.570 -17.742 1.00 75.35 227 PHE B O 1
ATOM 4257 N N . HIS B 1 228 ? 36.823 9.587 -18.048 1.00 68.42 228 HIS B N 1
ATOM 4258 C CA . HIS B 1 228 ? 35.545 10.160 -18.475 1.00 68.11 228 HIS B CA 1
ATOM 4259 C C . HIS B 1 228 ? 34.821 10.864 -17.334 1.00 69.83 228 HIS B C 1
ATOM 4260 O O . HIS B 1 228 ? 34.665 10.296 -16.251 1.00 66.79 228 HIS B O 1
ATOM 4267 N N . VAL B 1 229 ? 34.419 12.120 -17.571 1.00 67.30 229 VAL B N 1
ATOM 4268 C CA . VAL B 1 229 ? 33.748 12.942 -16.570 1.00 65.45 229 VAL B CA 1
ATOM 4269 C C . VAL B 1 229 ? 32.310 13.270 -16.965 1.00 68.91 229 VAL B C 1
ATOM 4270 O O . VAL B 1 229 ? 32.058 13.692 -18.094 1.00 70.67 229 VAL B O 1
ATOM 4274 N N . SER B 1 230 ? 31.374 13.058 -16.028 1.00 63.17 230 SER B N 1
ATOM 4275 C CA . SER B 1 230 ? 29.967 13.426 -16.171 1.00 63.45 230 SER B CA 1
ATOM 4276 C C . SER B 1 230 ? 29.707 14.485 -15.099 1.00 68.13 230 SER B C 1
ATOM 4277 O O . SER B 1 230 ? 29.957 14.229 -13.914 1.00 65.97 230 SER B O 1
ATOM 4280 N N . VAL B 1 231 ? 29.268 15.685 -15.519 1.00 66.44 231 VAL B N 1
ATOM 4281 C CA . VAL B 1 231 ? 29.004 16.800 -14.603 1.00 66.64 231 VAL B CA 1
ATOM 4282 C C . VAL B 1 231 ? 27.510 16.949 -14.338 1.00 71.13 231 VAL B C 1
ATOM 4283 O O . VAL B 1 231 ? 26.725 17.076 -15.278 1.00 72.62 231 VAL B O 1
ATOM 4287 N N . ILE B 1 232 ? 27.123 16.908 -13.054 1.00 65.91 232 ILE B N 1
ATOM 4288 C CA . ILE B 1 232 ? 25.733 17.025 -12.601 1.00 65.00 232 ILE B CA 1
ATOM 4289 C C . ILE B 1 232 ? 25.622 18.060 -11.468 1.00 70.61 232 ILE B C 1
ATOM 4290 O O . ILE B 1 232 ? 26.621 18.683 -11.106 1.00 71.85 232 ILE B O 1
ATOM 4295 N N . GLU B 1 233 ? 24.412 18.227 -10.908 1.00 66.36 233 GLU B N 1
ATOM 4296 C CA . GLU B 1 233 ? 24.123 19.143 -9.811 1.00 66.42 233 GLU B CA 1
ATOM 4297 C C . GLU B 1 233 ? 24.112 18.437 -8.453 1.00 67.79 233 GLU B C 1
ATOM 4298 O O . GLU B 1 233 ? 24.611 18.990 -7.477 1.00 67.93 233 GLU B O 1
ATOM 4304 N N . ASP B 1 234 ? 23.526 17.227 -8.394 1.00 62.66 234 ASP B N 1
ATOM 4305 C CA . ASP B 1 234 ? 23.331 16.434 -7.180 1.00 60.05 234 ASP B CA 1
ATOM 4306 C C . ASP B 1 234 ? 24.600 16.073 -6.381 1.00 63.33 234 ASP B C 1
ATOM 4307 O O . ASP B 1 234 ? 25.122 14.958 -6.489 1.00 61.59 234 ASP B O 1
ATOM 4312 N N . VAL B 1 235 ? 25.062 17.037 -5.545 1.00 60.53 235 VAL B N 1
ATOM 4313 C CA . VAL B 1 235 ? 26.216 16.906 -4.653 1.00 58.72 235 VAL B CA 1
ATOM 4314 C C . VAL B 1 235 ? 25.912 15.883 -3.555 1.00 61.36 235 VAL B C 1
ATOM 4315 O O . VAL B 1 235 ? 26.790 15.099 -3.200 1.00 60.96 235 VAL B O 1
ATOM 4319 N N . ALA B 1 236 ? 24.679 15.877 -3.031 1.00 57.73 236 ALA B N 1
ATOM 4320 C CA . ALA B 1 236 ? 24.258 14.951 -1.977 1.00 56.30 236 ALA B CA 1
ATOM 4321 C C . ALA B 1 236 ? 24.305 13.471 -2.422 1.00 59.63 236 ALA B C 1
ATOM 4322 O O . ALA B 1 236 ? 24.922 12.652 -1.731 1.00 57.79 236 ALA B O 1
ATOM 4324 N N . GLY B 1 237 ? 23.696 13.166 -3.579 1.00 57.28 237 GLY B N 1
ATOM 4325 C CA . GLY B 1 237 ? 23.628 11.821 -4.157 1.00 55.37 237 GLY B CA 1
ATOM 4326 C C . GLY B 1 237 ? 24.977 11.157 -4.348 1.00 60.15 237 GLY B C 1
ATOM 4327 O O . GLY B 1 237 ? 25.199 10.053 -3.843 1.00 60.07 237 GLY B O 1
ATOM 4328 N N . ILE B 1 238 ? 25.899 11.854 -5.049 1.00 57.39 238 ILE B N 1
ATOM 4329 C CA . ILE B 1 238 ? 27.291 11.473 -5.333 1.00 56.67 238 ILE B CA 1
ATOM 4330 C C . ILE B 1 238 ? 28.048 11.108 -4.030 1.00 59.30 238 ILE B C 1
ATOM 4331 O O . ILE B 1 238 ? 28.826 10.149 -4.016 1.00 59.13 238 ILE B O 1
ATOM 4336 N N . SER B 1 239 ? 27.774 11.854 -2.935 1.00 55.29 239 SER B N 1
ATOM 4337 C CA . SER B 1 239 ? 28.424 11.759 -1.621 1.00 54.21 239 SER B CA 1
ATOM 4338 C C . SER B 1 239 ? 28.007 10.585 -0.746 1.00 57.29 239 SER B C 1
ATOM 4339 O O . SER B 1 239 ? 28.866 9.952 -0.147 1.00 55.90 239 SER B O 1
ATOM 4342 N N . ILE B 1 240 ? 26.706 10.322 -0.633 1.00 56.42 240 ILE B N 1
ATOM 4343 C CA . ILE B 1 240 ? 26.213 9.236 0.215 1.00 56.43 240 ILE B CA 1
ATOM 4344 C C . ILE B 1 240 ? 26.596 7.835 -0.285 1.00 58.34 240 ILE B C 1
ATOM 4345 O O . ILE B 1 240 ? 26.878 6.954 0.530 1.00 56.46 240 ILE B O 1
ATOM 4350 N N . CYS B 1 241 ? 26.674 7.664 -1.621 1.00 54.97 241 CYS B N 1
ATOM 4351 C CA . CYS B 1 241 ? 27.079 6.429 -2.298 1.00 53.41 241 CYS B CA 1
ATOM 4352 C C . CYS B 1 241 ? 28.482 6.020 -1.873 1.00 52.56 241 CYS B C 1
ATOM 4353 O O . CYS B 1 241 ? 28.697 4.858 -1.558 1.00 50.68 241 CYS B O 1
ATOM 4356 N N . GLY B 1 242 ? 29.400 6.990 -1.852 1.00 48.63 242 GLY B N 1
ATOM 4357 C CA . GLY B 1 242 ? 30.806 6.828 -1.478 1.00 48.49 242 GLY B CA 1
ATOM 4358 C C . GLY B 1 242 ? 31.065 6.162 -0.143 1.00 50.13 242 GLY B C 1
ATOM 4359 O O . GLY B 1 242 ? 32.076 5.472 0.016 1.00 50.41 242 GLY B O 1
ATOM 4360 N N . ALA B 1 243 ? 30.133 6.343 0.813 1.00 45.00 243 ALA B N 1
ATOM 4361 C CA . ALA B 1 243 ? 30.198 5.732 2.140 1.00 44.18 243 ALA B CA 1
ATOM 4362 C C . ALA B 1 243 ? 29.340 4.455 2.235 1.00 45.08 243 ALA B C 1
ATOM 4363 O O . ALA B 1 243 ? 29.816 3.428 2.707 1.00 44.24 243 ALA B O 1
ATOM 4365 N N . LEU B 1 244 ? 28.067 4.543 1.829 1.00 41.30 244 LEU B N 1
ATOM 4366 C CA . LEU B 1 244 ? 27.102 3.449 1.920 1.00 39.78 244 LEU B CA 1
ATOM 4367 C C . LEU B 1 244 ? 27.437 2.203 1.140 1.00 42.67 244 LEU B C 1
ATOM 4368 O O . LEU B 1 244 ? 27.094 1.107 1.587 1.00 41.95 244 LEU B O 1
ATOM 4373 N N . LYS B 1 245 ? 28.130 2.353 -0.003 1.00 38.88 245 LYS B N 1
ATOM 4374 C CA . LYS B 1 245 ? 28.541 1.228 -0.856 1.00 37.18 245 LYS B CA 1
ATOM 4375 C C . LYS B 1 245 ? 29.385 0.193 -0.085 1.00 41.73 245 LYS B C 1
ATOM 4376 O O . LYS B 1 245 ? 29.328 -1.002 -0.384 1.00 42.02 245 LYS B O 1
ATOM 4382 N N . ASN B 1 246 ? 30.182 0.668 0.878 1.00 39.84 246 ASN B N 1
ATOM 4383 C CA . ASN B 1 246 ? 31.073 -0.139 1.707 1.00 40.57 246 ASN B CA 1
ATOM 4384 C C . ASN B 1 246 ? 30.315 -1.040 2.701 1.00 43.96 246 ASN B C 1
ATOM 4385 O O . ASN B 1 246 ? 30.813 -2.106 3.052 1.00 44.02 246 ASN B O 1
ATOM 4390 N N . VAL B 1 247 ? 29.118 -0.614 3.144 1.00 41.37 247 VAL B N 1
ATOM 4391 C CA . VAL B 1 247 ? 28.218 -1.380 4.021 1.00 41.54 247 VAL B CA 1
ATOM 4392 C C . VAL B 1 247 ? 27.633 -2.510 3.171 1.00 41.21 247 VAL B C 1
ATOM 4393 O O . VAL B 1 247 ? 27.610 -3.657 3.613 1.00 41.87 247 VAL B O 1
ATOM 4397 N N . VAL B 1 248 ? 27.233 -2.188 1.929 1.00 35.41 248 VAL B N 1
ATOM 4398 C CA . VAL B 1 248 ? 26.699 -3.151 0.952 1.00 34.37 248 VAL B CA 1
ATOM 4399 C C . VAL B 1 248 ? 27.783 -4.184 0.568 1.00 38.23 248 VAL B C 1
ATOM 4400 O O . VAL B 1 248 ? 27.491 -5.382 0.525 1.00 38.73 248 VAL B O 1
ATOM 4404 N N . ALA B 1 249 ? 29.029 -3.726 0.320 1.00 35.07 249 ALA B N 1
ATOM 4405 C CA . ALA B 1 249 ? 30.166 -4.593 -0.035 1.00 36.29 249 ALA B CA 1
ATOM 4406 C C . ALA B 1 249 ? 30.416 -5.659 1.031 1.00 42.90 249 ALA B C 1
ATOM 4407 O O . ALA B 1 249 ? 30.819 -6.780 0.692 1.00 43.98 249 ALA B O 1
ATOM 4409 N N . LEU B 1 250 ? 30.129 -5.329 2.311 1.00 39.54 250 LEU B N 1
ATOM 4410 C CA . LEU B 1 250 ? 30.256 -6.280 3.420 1.00 40.73 250 LEU B CA 1
ATOM 4411 C C . LEU B 1 250 ? 29.228 -7.400 3.282 1.00 43.42 250 LEU B C 1
ATOM 4412 O O . LEU B 1 250 ? 29.595 -8.557 3.378 1.00 44.31 250 LEU B O 1
ATOM 4417 N N . GLY B 1 251 ? 27.979 -7.044 2.977 1.00 39.73 251 GLY B N 1
ATOM 4418 C CA . GLY B 1 251 ? 26.892 -7.987 2.736 1.00 40.07 251 GLY B CA 1
ATOM 4419 C C . GLY B 1 251 ? 27.172 -8.925 1.571 1.00 44.95 251 GLY B C 1
ATOM 4420 O O . GLY B 1 251 ? 26.792 -10.094 1.630 1.00 47.53 251 GLY B O 1
ATOM 4421 N N . CYS B 1 252 ? 27.867 -8.433 0.518 1.00 38.94 252 CYS B N 1
ATOM 4422 C CA . CYS B 1 252 ? 28.279 -9.224 -0.656 1.00 38.54 252 CYS B CA 1
ATOM 4423 C C . CYS B 1 252 ? 29.356 -10.239 -0.285 1.00 46.01 252 CYS B C 1
ATOM 4424 O O . CYS B 1 252 ? 29.290 -11.387 -0.734 1.00 47.27 252 CYS B O 1
ATOM 4427 N N . GLY B 1 253 ? 30.344 -9.791 0.495 1.00 42.74 253 GLY B N 1
ATOM 4428 C CA . GLY B 1 253 ? 31.443 -10.618 0.977 1.00 44.67 253 GLY B CA 1
ATOM 4429 C C . GLY B 1 253 ? 30.950 -11.769 1.824 1.00 49.81 253 GLY B C 1
ATOM 4430 O O . GLY B 1 253 ? 31.371 -12.911 1.616 1.00 50.53 253 GLY B O 1
ATOM 4431 N N . PHE B 1 254 ? 30.003 -11.475 2.751 1.00 45.77 254 PHE B N 1
ATOM 4432 C CA . PHE B 1 254 ? 29.375 -12.476 3.619 1.00 46.38 254 PHE B CA 1
ATOM 4433 C C . PHE B 1 254 ? 28.752 -13.565 2.772 1.00 51.98 254 PHE B C 1
ATOM 4434 O O . PHE B 1 254 ? 29.027 -14.743 2.964 1.00 55.67 254 PHE B O 1
ATOM 4442 N N . VAL B 1 255 ? 27.965 -13.149 1.799 1.00 47.35 255 VAL B N 1
ATOM 4443 C CA . VAL B 1 255 ? 27.236 -14.001 0.872 1.00 48.22 255 VAL B CA 1
ATOM 4444 C C . VAL B 1 255 ? 28.152 -14.830 -0.067 1.00 52.33 255 VAL B C 1
ATOM 4445 O O . VAL B 1 255 ? 27.872 -16.002 -0.308 1.00 52.96 255 VAL B O 1
ATOM 4449 N N . GLU B 1 256 ? 29.272 -14.241 -0.521 1.00 49.14 256 GLU B N 1
ATOM 4450 C CA . GLU B 1 256 ? 30.278 -14.898 -1.362 1.00 50.10 256 GLU B CA 1
ATOM 4451 C C . GLU B 1 256 ? 31.042 -15.956 -0.545 1.00 56.66 256 GLU B C 1
ATOM 4452 O O . GLU B 1 256 ? 31.131 -17.109 -0.975 1.00 57.32 256 GLU B O 1
ATOM 4458 N N . GLY B 1 257 ? 31.546 -15.550 0.628 1.00 54.36 257 GLY B N 1
ATOM 4459 C CA . GLY B 1 257 ? 32.285 -16.392 1.565 1.00 56.69 257 GLY B CA 1
ATOM 4460 C C . GLY B 1 257 ? 31.518 -17.608 2.045 1.00 62.86 257 GLY B C 1
ATOM 4461 O O . GLY B 1 257 ? 32.123 -18.635 2.356 1.00 66.18 257 GLY B O 1
ATOM 4462 N N . LEU B 1 258 ? 30.178 -17.502 2.099 1.00 58.15 258 LEU B N 1
ATOM 4463 C CA . LEU B 1 258 ? 29.265 -18.589 2.459 1.00 59.08 258 LEU B CA 1
ATOM 4464 C C . LEU B 1 258 ? 29.110 -19.579 1.282 1.00 64.76 258 LEU B C 1
ATOM 4465 O O . LEU B 1 258 ? 28.530 -20.651 1.457 1.00 68.02 258 LEU B O 1
ATOM 4470 N N . GLY B 1 259 ? 29.613 -19.204 0.106 1.00 59.35 259 GLY B N 1
ATOM 4471 C CA . GLY B 1 259 ? 29.561 -20.012 -1.108 1.00 59.58 259 GLY B CA 1
ATOM 4472 C C . GLY B 1 259 ? 28.268 -19.891 -1.888 1.00 62.24 259 GLY B C 1
ATOM 4473 O O . GLY B 1 259 ? 27.923 -20.800 -2.647 1.00 62.85 259 GLY B O 1
ATOM 4474 N N . TRP B 1 260 ? 27.553 -18.758 -1.737 1.00 57.05 260 TRP B N 1
ATOM 4475 C CA . TRP B 1 260 ? 26.274 -18.556 -2.420 1.00 55.64 260 TRP B CA 1
ATOM 4476 C C . TRP B 1 260 ? 26.390 -18.042 -3.857 1.00 55.97 260 TRP B C 1
ATOM 4477 O O . TRP B 1 260 ? 25.411 -18.082 -4.602 1.00 56.67 260 TRP B O 1
ATOM 4488 N N . GLY B 1 261 ? 27.594 -17.625 -4.249 1.00 49.51 261 GLY B N 1
ATOM 4489 C CA . GLY B 1 261 ? 27.899 -17.210 -5.613 1.00 47.36 261 GLY B CA 1
ATOM 4490 C C . GLY B 1 261 ? 27.524 -15.804 -6.032 1.00 48.27 261 GLY B C 1
ATOM 4491 O O . GLY B 1 261 ? 27.181 -14.956 -5.200 1.00 47.80 261 GLY B O 1
ATOM 4492 N N . ASN B 1 262 ? 27.614 -15.567 -7.355 1.00 42.66 262 ASN B N 1
ATOM 4493 C CA . ASN B 1 262 ? 27.362 -14.307 -8.037 1.00 40.26 262 ASN B CA 1
ATOM 4494 C C . ASN B 1 262 ? 25.917 -13.824 -7.969 1.00 43.31 262 ASN B C 1
ATOM 4495 O O . ASN B 1 262 ? 25.691 -12.617 -7.880 1.00 41.34 262 ASN B O 1
ATOM 4500 N N . ASN B 1 263 ? 24.946 -14.753 -8.060 1.00 41.42 263 ASN B N 1
ATOM 4501 C CA . ASN B 1 263 ? 23.508 -14.453 -8.036 1.00 40.53 263 ASN B CA 1
ATOM 4502 C C . ASN B 1 263 ? 23.060 -13.901 -6.701 1.00 43.36 263 ASN B C 1
ATOM 4503 O O . ASN B 1 263 ? 22.211 -13.009 -6.661 1.00 42.69 263 ASN B O 1
ATOM 4508 N N . ALA B 1 264 ? 23.632 -14.434 -5.612 1.00 39.35 264 ALA B N 1
ATOM 4509 C CA . ALA B 1 264 ? 23.346 -14.001 -4.255 1.00 37.92 264 ALA B CA 1
ATOM 4510 C C . ALA B 1 264 ? 24.008 -12.644 -4.019 1.00 41.12 264 ALA B C 1
ATOM 4511 O O . ALA B 1 264 ? 23.405 -11.778 -3.400 1.00 40.88 264 ALA B O 1
ATOM 4513 N N . SER B 1 265 ? 25.216 -12.443 -4.560 1.00 38.69 265 SER B N 1
ATOM 4514 C CA . SER B 1 265 ? 25.971 -11.184 -4.461 1.00 37.91 265 SER B CA 1
ATOM 4515 C C . SER B 1 265 ? 25.231 -10.062 -5.199 1.00 42.27 265 SER B C 1
ATOM 4516 O O . SER B 1 265 ? 25.017 -8.995 -4.624 1.00 43.50 265 SER B O 1
ATOM 4519 N N . ALA B 1 266 ? 24.800 -10.326 -6.452 1.00 37.93 266 ALA B N 1
ATOM 4520 C CA . ALA B 1 266 ? 24.048 -9.393 -7.300 1.00 36.33 266 ALA B CA 1
ATOM 4521 C C . ALA B 1 266 ? 22.733 -8.959 -6.616 1.00 38.47 266 ALA B C 1
ATOM 4522 O O . ALA B 1 266 ? 22.352 -7.798 -6.725 1.00 36.75 266 ALA B O 1
ATOM 4524 N N . ALA B 1 267 ? 22.069 -9.890 -5.887 1.00 36.13 267 ALA B N 1
ATOM 4525 C CA . ALA B 1 267 ? 20.845 -9.638 -5.108 1.00 36.11 267 ALA B CA 1
ATOM 4526 C C . ALA B 1 267 ? 21.103 -8.625 -3.987 1.00 40.52 267 ALA B C 1
ATOM 4527 O O . ALA B 1 267 ? 20.295 -7.713 -3.833 1.00 41.17 267 ALA B O 1
ATOM 4529 N N . ILE B 1 268 ? 22.246 -8.748 -3.244 1.00 36.75 268 ILE B N 1
ATOM 4530 C CA . ILE B 1 268 ? 22.635 -7.803 -2.183 1.00 36.89 268 ILE B CA 1
ATOM 4531 C C . ILE B 1 268 ? 22.949 -6.440 -2.762 1.00 39.64 268 ILE B C 1
ATOM 4532 O O . ILE B 1 268 ? 22.589 -5.434 -2.158 1.00 40.55 268 ILE B O 1
ATOM 4537 N N . GLN B 1 269 ? 23.586 -6.404 -3.945 1.00 35.58 269 GLN B N 1
ATOM 4538 C CA . GLN B 1 269 ? 23.876 -5.158 -4.659 1.00 34.24 269 GLN B CA 1
ATOM 4539 C C . GLN B 1 269 ? 22.587 -4.447 -5.059 1.00 38.02 269 GLN B C 1
ATOM 4540 O O . GLN B 1 269 ? 22.488 -3.232 -4.908 1.00 38.22 269 GLN B O 1
ATOM 4546 N N . ARG B 1 270 ? 21.575 -5.212 -5.493 1.00 35.69 270 ARG B N 1
ATOM 4547 C CA . ARG B 1 270 ? 20.263 -4.675 -5.876 1.00 35.83 270 ARG B CA 1
ATOM 4548 C C . ARG B 1 270 ? 19.547 -4.106 -4.658 1.00 39.97 270 ARG B C 1
ATOM 4549 O O . ARG B 1 270 ? 19.032 -2.984 -4.714 1.00 40.81 270 ARG B O 1
ATOM 4557 N N . VAL B 1 271 ? 19.524 -4.878 -3.561 1.00 35.59 271 VAL B N 1
ATOM 4558 C CA . VAL B 1 271 ? 18.897 -4.471 -2.300 1.00 35.46 271 VAL B CA 1
ATOM 4559 C C . VAL B 1 271 ? 19.641 -3.243 -1.739 1.00 39.29 271 VAL B C 1
ATOM 4560 O O . VAL B 1 271 ? 18.997 -2.271 -1.344 1.00 40.04 271 VAL B O 1
ATOM 4564 N N . GLY B 1 272 ? 20.974 -3.296 -1.773 1.00 35.17 272 GLY B N 1
ATOM 4565 C CA . GLY B 1 272 ? 21.872 -2.232 -1.334 1.00 34.12 272 GLY B CA 1
ATOM 4566 C C . GLY B 1 272 ? 21.659 -0.940 -2.080 1.00 37.13 272 GLY B C 1
ATOM 4567 O O . GLY B 1 272 ? 21.483 0.095 -1.446 1.00 39.01 272 GLY B O 1
ATOM 4568 N N . LEU B 1 273 ? 21.606 -0.996 -3.427 1.00 33.36 273 LEU B N 1
ATOM 4569 C CA . LEU B 1 273 ? 21.311 0.177 -4.270 1.00 34.13 273 LEU B CA 1
ATOM 4570 C C . LEU B 1 273 ? 19.983 0.827 -3.853 1.00 39.93 273 LEU B C 1
ATOM 4571 O O . LEU B 1 273 ? 19.933 2.038 -3.702 1.00 41.99 273 LEU B O 1
ATOM 4576 N N . GLY B 1 274 ? 18.952 0.014 -3.621 1.00 37.33 274 GLY B N 1
ATOM 4577 C CA . GLY B 1 274 ? 17.639 0.473 -3.171 1.00 38.43 274 GLY B CA 1
ATOM 4578 C C . GLY B 1 274 ? 17.717 1.198 -1.837 1.00 44.71 274 GLY B C 1
ATOM 4579 O O . GLY B 1 274 ? 17.072 2.236 -1.653 1.00 46.87 274 GLY B O 1
ATOM 4580 N N . GLU B 1 275 ? 18.552 0.679 -0.911 1.00 39.18 275 GLU B N 1
ATOM 4581 C CA . GLU B 1 275 ? 18.746 1.270 0.415 1.00 39.61 275 GLU B CA 1
ATOM 4582 C C . GLU B 1 275 ? 19.542 2.579 0.380 1.00 42.44 275 GLU B C 1
ATOM 4583 O O . GLU B 1 275 ? 19.253 3.468 1.168 1.00 42.93 275 GLU B O 1
ATOM 4589 N N . ILE B 1 276 ? 20.482 2.710 -0.572 1.00 37.12 276 ILE B N 1
ATOM 4590 C CA . ILE B 1 276 ? 21.269 3.921 -0.808 1.00 37.11 276 ILE B CA 1
ATOM 4591 C C . ILE B 1 276 ? 20.334 5.024 -1.346 1.00 44.47 276 ILE B C 1
ATOM 4592 O O . ILE B 1 276 ? 20.384 6.159 -0.860 1.00 46.17 276 ILE B O 1
ATOM 4597 N N . ILE B 1 277 ? 19.457 4.677 -2.306 1.00 42.06 277 ILE B N 1
ATOM 4598 C CA . ILE B 1 277 ? 18.468 5.614 -2.871 1.00 43.92 277 ILE B CA 1
ATOM 4599 C C . ILE B 1 277 ? 17.532 6.117 -1.763 1.00 48.48 277 ILE B C 1
ATOM 4600 O O . ILE B 1 277 ? 17.362 7.326 -1.613 1.00 49.92 277 ILE B O 1
ATOM 4605 N N . ARG B 1 278 ? 16.962 5.175 -0.981 1.00 44.73 278 ARG B N 1
ATOM 4606 C CA . ARG B 1 278 ? 16.047 5.418 0.130 1.00 46.39 278 ARG B CA 1
ATOM 4607 C C . ARG B 1 278 ? 16.682 6.325 1.182 1.00 52.13 278 ARG B C 1
ATOM 4608 O O . ARG B 1 278 ? 16.014 7.241 1.651 1.00 54.09 278 ARG B O 1
ATOM 4616 N N . PHE B 1 279 ? 17.973 6.085 1.529 1.00 47.57 279 PHE B N 1
ATOM 4617 C CA . PHE B 1 279 ? 18.713 6.875 2.508 1.00 47.93 279 PHE B CA 1
ATOM 4618 C C . PHE B 1 279 ? 18.896 8.311 2.014 1.00 54.85 279 PHE B C 1
ATOM 4619 O O . PHE B 1 279 ? 18.697 9.241 2.783 1.00 56.32 279 PHE B O 1
ATOM 4627 N N . GLY B 1 280 ? 19.259 8.469 0.746 1.00 52.25 280 GLY B N 1
ATOM 4628 C CA . GLY B 1 280 ? 19.481 9.762 0.113 1.00 53.70 280 GLY B CA 1
ATOM 4629 C C . GLY B 1 280 ? 18.234 10.613 0.008 1.00 61.93 280 GLY B C 1
ATOM 4630 O O . GLY B 1 280 ? 18.275 11.800 0.299 1.00 63.97 280 GLY B O 1
ATOM 4631 N N . GLN B 1 281 ? 17.111 10.016 -0.364 1.00 58.88 281 GLN B N 1
ATOM 4632 C CA . GLN B 1 281 ? 15.860 10.752 -0.476 1.00 60.98 281 GLN B CA 1
ATOM 4633 C C . GLN B 1 281 ? 15.240 11.087 0.884 1.00 66.14 281 GLN B C 1
ATOM 4634 O O . GLN B 1 281 ? 14.561 12.111 1.014 1.00 67.74 281 GLN B O 1
ATOM 4640 N N . MET B 1 282 ? 15.502 10.247 1.899 1.00 61.52 282 MET B N 1
ATOM 4641 C CA . MET B 1 282 ? 14.979 10.423 3.251 1.00 63.06 282 MET B CA 1
ATOM 4642 C C . MET B 1 282 ? 15.711 11.553 3.987 1.00 65.57 282 MET B C 1
ATOM 4643 O O . MET B 1 282 ? 15.067 12.385 4.631 1.00 67.06 282 MET B O 1
ATOM 4648 N N . PHE B 1 283 ? 17.049 11.580 3.880 1.00 59.08 283 PHE B N 1
ATOM 4649 C CA . PHE B 1 283 ? 17.900 12.546 4.570 1.00 59.75 283 PHE B CA 1
ATOM 4650 C C . PHE B 1 283 ? 18.471 13.658 3.703 1.00 66.92 283 PHE B C 1
ATOM 4651 O O . PHE B 1 283 ? 18.910 14.678 4.233 1.00 69.54 283 PHE B O 1
ATOM 4659 N N . PHE B 1 284 ? 18.409 13.526 2.383 1.00 63.93 284 PHE B N 1
ATOM 4660 C CA . PHE B 1 284 ? 18.765 14.615 1.462 1.00 65.23 284 PHE B CA 1
ATOM 4661 C C . PHE B 1 284 ? 17.862 14.703 0.218 1.00 72.62 284 PHE B C 1
ATOM 4662 O O . PHE B 1 284 ? 18.205 14.211 -0.818 1.00 70.27 284 PHE B O 1
ATOM 4670 N N . PRO B 1 285 ? 16.751 15.412 0.301 1.00 73.82 285 PRO B N 1
ATOM 4671 C CA . PRO B 1 285 ? 15.554 15.087 -0.455 1.00 75.06 285 PRO B CA 1
ATOM 4672 C C . PRO B 1 285 ? 15.116 15.525 -1.866 1.00 83.81 285 PRO B C 1
ATOM 4673 O O . PRO B 1 285 ? 14.129 14.904 -2.191 1.00 85.74 285 PRO B O 1
ATOM 4677 N N . GLU B 1 286 ? 15.611 16.470 -2.659 1.00 80.99 286 GLU B N 1
ATOM 4678 C CA . GLU B 1 286 ? 16.867 17.125 -2.605 1.00 79.95 286 GLU B CA 1
ATOM 4679 C C . GLU B 1 286 ? 17.735 16.397 -3.622 1.00 79.30 286 GLU B C 1
ATOM 4680 O O . GLU B 1 286 ? 18.247 16.958 -4.580 1.00 79.42 286 GLU B O 1
ATOM 4686 N N . SER B 1 287 ? 17.850 15.106 -3.402 1.00 70.75 287 SER B N 1
ATOM 4687 C CA . SER B 1 287 ? 18.671 14.234 -4.193 1.00 65.87 287 SER B CA 1
ATOM 4688 C C . SER B 1 287 ? 17.839 13.600 -5.268 1.00 64.74 287 SER B C 1
ATOM 4689 O O . SER B 1 287 ? 16.717 13.251 -5.018 1.00 63.13 287 SER B O 1
ATOM 4692 N N . ARG B 1 288 ? 18.413 13.406 -6.443 1.00 59.43 288 ARG B N 1
ATOM 4693 C CA . ARG B 1 288 ? 17.680 12.800 -7.545 1.00 58.52 288 ARG B CA 1
ATOM 4694 C C . ARG B 1 288 ? 17.960 11.304 -7.566 1.00 59.60 288 ARG B C 1
ATOM 4695 O O . ARG B 1 288 ? 19.118 10.907 -7.407 1.00 57.14 288 ARG B O 1
ATOM 4703 N N . GLU B 1 289 ? 16.911 10.472 -7.756 1.00 56.88 289 GLU B N 1
ATOM 4704 C CA . GLU B 1 289 ? 17.027 9.008 -7.864 1.00 55.30 289 GLU B CA 1
ATOM 4705 C C . GLU B 1 289 ? 17.993 8.647 -8.984 1.00 56.70 289 GLU B C 1
ATOM 4706 O O . GLU B 1 289 ? 18.772 7.709 -8.838 1.00 55.74 289 GLU B O 1
ATOM 4712 N N . GLU B 1 290 ? 17.938 9.423 -10.093 1.00 53.18 290 GLU B N 1
ATOM 4713 C CA . GLU B 1 290 ? 18.727 9.325 -11.321 1.00 52.43 290 GLU B CA 1
ATOM 4714 C C . GLU B 1 290 ? 20.214 9.208 -11.059 1.00 53.54 290 GLU B C 1
ATOM 4715 O O . GLU B 1 290 ? 20.862 8.368 -11.664 1.00 52.31 290 GLU B O 1
ATOM 4721 N N . THR B 1 291 ? 20.739 10.022 -10.131 1.00 48.97 291 THR B N 1
ATOM 4722 C CA . THR B 1 291 ? 22.142 10.076 -9.720 1.00 47.70 291 THR B CA 1
ATOM 4723 C C . THR B 1 291 ? 22.664 8.686 -9.327 1.00 49.99 291 THR B C 1
ATOM 4724 O O . THR B 1 291 ? 23.758 8.298 -9.745 1.00 48.59 291 THR B O 1
ATOM 4728 N N . TYR B 1 292 ? 21.870 7.951 -8.538 1.00 45.45 292 TYR B N 1
ATOM 4729 C CA . TYR B 1 292 ? 22.225 6.638 -8.000 1.00 43.78 292 TYR B CA 1
ATOM 4730 C C . TYR B 1 292 ? 22.377 5.534 -9.050 1.00 45.52 292 TYR B C 1
ATOM 4731 O O . TYR B 1 292 ? 23.291 4.728 -8.934 1.00 42.34 292 TYR B O 1
ATOM 4740 N N . TYR B 1 293 ? 21.514 5.514 -10.081 1.00 43.36 293 TYR B N 1
ATOM 4741 C CA . TYR B 1 293 ? 21.591 4.497 -11.127 1.00 42.46 293 TYR B CA 1
ATOM 4742 C C . TYR B 1 293 ? 22.207 4.959 -12.464 1.00 47.71 293 TYR B C 1
ATOM 4743 O O . TYR B 1 293 ? 22.584 4.113 -13.263 1.00 47.98 293 TYR B O 1
ATOM 4752 N N . GLN B 1 294 ? 22.314 6.274 -12.706 1.00 45.81 294 GLN B N 1
ATOM 4753 C CA . GLN B 1 294 ? 22.880 6.824 -13.954 1.00 46.81 294 GLN B CA 1
ATOM 4754 C C . GLN B 1 294 ? 24.356 7.199 -13.857 1.00 50.62 294 GLN B C 1
ATOM 4755 O O . GLN B 1 294 ? 25.025 7.282 -14.895 1.00 50.68 294 GLN B O 1
ATOM 4761 N N . GLU B 1 295 ? 24.851 7.496 -12.635 1.00 45.34 295 GLU B N 1
ATOM 4762 C CA . GLU B 1 295 ? 26.214 8.001 -12.454 1.00 44.52 295 GLU B CA 1
ATOM 4763 C C . GLU B 1 295 ? 27.240 7.032 -11.906 1.00 47.35 295 GLU B C 1
ATOM 4764 O O . GLU B 1 295 ? 26.889 6.061 -11.222 1.00 45.30 295 GLU B O 1
ATOM 4770 N N . SER B 1 296 ? 28.531 7.315 -12.224 1.00 44.37 296 SER B N 1
ATOM 4771 C CA . SER B 1 296 ? 29.691 6.546 -11.801 1.00 42.92 296 SER B CA 1
ATOM 4772 C C . SER B 1 296 ? 29.743 6.461 -10.279 1.00 46.92 296 SER B C 1
ATOM 4773 O O . SER B 1 296 ? 30.015 5.393 -9.734 1.00 46.28 296 SER B O 1
ATOM 4776 N N . ALA B 1 297 ? 29.433 7.579 -9.600 1.00 45.41 297 ALA B N 1
ATOM 4777 C CA . ALA B 1 297 ? 29.411 7.695 -8.134 1.00 44.61 297 ALA B CA 1
ATOM 4778 C C . ALA B 1 297 ? 28.373 6.772 -7.491 1.00 47.98 297 ALA B C 1
ATOM 4779 O O . ALA B 1 297 ? 28.544 6.381 -6.344 1.00 47.89 297 ALA B O 1
ATOM 4781 N N . GLY B 1 298 ? 27.322 6.445 -8.236 1.00 43.72 298 GLY B N 1
ATOM 4782 C CA . GLY B 1 298 ? 26.260 5.563 -7.789 1.00 42.51 298 GLY B CA 1
ATOM 4783 C C . GLY B 1 298 ? 26.543 4.110 -8.097 1.00 45.64 298 GLY B C 1
ATOM 4784 O O . GLY B 1 298 ? 27.492 3.537 -7.558 1.00 44.84 298 GLY B O 1
ATOM 4785 N N . VAL B 1 299 ? 25.724 3.521 -8.986 1.00 41.96 299 VAL B N 1
ATOM 4786 C CA . VAL B 1 299 ? 25.750 2.122 -9.421 1.00 40.70 299 VAL B CA 1
ATOM 4787 C C . VAL B 1 299 ? 27.153 1.560 -9.766 1.00 44.39 299 VAL B C 1
ATOM 4788 O O . VAL B 1 299 ? 27.501 0.484 -9.272 1.00 42.93 299 VAL B O 1
ATOM 4792 N N . ALA B 1 300 ? 27.952 2.293 -10.583 1.00 42.26 300 ALA B N 1
ATOM 4793 C CA . ALA B 1 300 ? 29.287 1.847 -11.001 1.00 43.14 300 ALA B CA 1
ATOM 4794 C C . ALA B 1 300 ? 30.226 1.696 -9.818 1.00 45.79 300 ALA B C 1
ATOM 4795 O O . ALA B 1 300 ? 30.904 0.670 -9.696 1.00 44.96 300 ALA B O 1
ATOM 4797 N N . ASP B 1 301 ? 30.223 2.685 -8.911 1.00 42.12 301 ASP B N 1
ATOM 4798 C CA . ASP B 1 301 ? 31.069 2.620 -7.720 1.00 41.09 301 ASP B CA 1
ATOM 4799 C C . ASP B 1 301 ? 30.661 1.487 -6.784 1.00 42.15 301 ASP B C 1
ATOM 4800 O O . ASP B 1 301 ? 31.530 0.840 -6.214 1.00 41.83 301 ASP B O 1
ATOM 4805 N N . LEU B 1 302 ? 29.349 1.206 -6.688 1.00 37.74 302 LEU B N 1
ATOM 4806 C CA . LEU B 1 302 ? 28.813 0.080 -5.928 1.00 36.18 302 LEU B CA 1
ATOM 4807 C C . LEU B 1 302 ? 29.317 -1.250 -6.541 1.00 41.57 302 LEU B C 1
ATOM 4808 O O . LEU B 1 302 ? 29.832 -2.109 -5.819 1.00 41.73 302 LEU B O 1
ATOM 4813 N N . ILE B 1 303 ? 29.181 -1.404 -7.874 1.00 38.68 303 ILE B N 1
ATOM 4814 C CA . ILE B 1 303 ? 29.607 -2.604 -8.604 1.00 38.23 303 ILE B CA 1
ATOM 4815 C C . ILE B 1 303 ? 31.086 -2.912 -8.364 1.00 43.24 303 ILE B C 1
ATOM 4816 O O . ILE B 1 303 ? 31.412 -4.025 -7.927 1.00 43.91 303 ILE B O 1
ATOM 4821 N N . THR B 1 304 ? 31.972 -1.929 -8.611 1.00 39.69 304 THR B N 1
ATOM 4822 C CA . THR B 1 304 ? 33.419 -2.118 -8.436 1.00 40.45 304 THR B CA 1
ATOM 4823 C C . THR B 1 304 ? 33.820 -2.484 -7.008 1.00 44.19 304 THR B C 1
ATOM 4824 O O . THR B 1 304 ? 34.676 -3.340 -6.828 1.00 46.06 304 THR B O 1
ATOM 4828 N N . THR B 1 305 ? 33.185 -1.849 -6.007 1.00 39.44 305 THR B N 1
ATOM 4829 C CA . THR B 1 305 ? 33.436 -2.059 -4.578 1.00 38.84 305 THR B CA 1
ATOM 4830 C C . THR B 1 305 ? 33.023 -3.459 -4.158 1.00 42.54 305 THR B C 1
ATOM 4831 O O . THR B 1 305 ? 33.770 -4.127 -3.447 1.00 43.27 305 THR B O 1
ATOM 4835 N N . CYS B 1 306 ? 31.858 -3.913 -4.627 1.00 38.44 306 CYS B N 1
ATOM 4836 C CA . CYS B 1 306 ? 31.349 -5.248 -4.336 1.00 37.61 306 CYS B CA 1
ATOM 4837 C C . CYS B 1 306 ? 32.090 -6.347 -5.098 1.00 45.06 306 CYS B C 1
ATOM 4838 O O . CYS B 1 306 ? 32.108 -7.480 -4.634 1.00 47.11 306 CYS B O 1
ATOM 4841 N N . ALA B 1 307 ? 32.737 -6.011 -6.231 1.00 43.24 307 ALA B N 1
ATOM 4842 C CA . ALA B 1 307 ? 33.524 -6.955 -7.045 1.00 44.36 307 ALA B CA 1
ATOM 4843 C C . ALA B 1 307 ? 34.862 -7.292 -6.387 1.00 51.37 307 ALA B C 1
ATOM 4844 O O . ALA B 1 307 ? 35.239 -8.462 -6.328 1.00 54.02 307 ALA B O 1
ATOM 4846 N N . GLY B 1 308 ? 35.559 -6.272 -5.893 1.00 48.17 308 GLY B N 1
ATOM 4847 C CA . GLY B 1 308 ? 36.854 -6.421 -5.239 1.00 49.28 308 GLY B CA 1
ATOM 4848 C C . GLY B 1 308 ? 37.231 -5.196 -4.436 1.00 53.26 308 GLY B C 1
ATOM 4849 O O . GLY B 1 308 ? 36.964 -4.065 -4.855 1.00 53.26 308 GLY B O 1
ATOM 4850 N N . GLY B 1 309 ? 37.854 -5.422 -3.287 1.00 50.17 309 GLY B N 1
ATOM 4851 C CA . GLY B 1 309 ? 38.278 -4.356 -2.388 1.00 50.01 309 GLY B CA 1
ATOM 4852 C C . GLY B 1 309 ? 38.372 -4.806 -0.948 1.00 54.52 309 GLY B C 1
ATOM 4853 O O . GLY B 1 309 ? 38.037 -5.949 -0.632 1.00 52.72 309 GLY B O 1
ATOM 4854 N N . ARG B 1 310 ? 38.801 -3.885 -0.065 1.00 54.13 310 ARG B N 1
ATOM 4855 C CA . ARG B 1 310 ? 39.025 -4.096 1.373 1.00 55.65 310 ARG B CA 1
ATOM 4856 C C . ARG B 1 310 ? 37.799 -4.640 2.117 1.00 58.03 310 ARG B C 1
ATOM 4857 O O . ARG B 1 310 ? 37.913 -5.639 2.833 1.00 59.44 310 ARG B O 1
ATOM 4865 N N . ASN B 1 311 ? 36.634 -3.982 1.943 1.00 50.82 311 ASN B N 1
ATOM 4866 C CA . ASN B 1 311 ? 35.370 -4.343 2.587 1.00 48.87 311 ASN B CA 1
ATOM 4867 C C . ASN B 1 311 ? 34.851 -5.715 2.193 1.00 53.79 311 ASN B C 1
ATOM 4868 O O . ASN B 1 311 ? 34.539 -6.506 3.079 1.00 55.09 311 ASN B O 1
ATOM 4873 N N . VAL B 1 312 ? 34.786 -6.015 0.885 1.00 50.30 312 VAL B N 1
ATOM 4874 C CA . VAL B 1 312 ? 34.321 -7.320 0.397 1.00 50.20 312 VAL B CA 1
ATOM 4875 C C . VAL B 1 312 ? 35.261 -8.461 0.836 1.00 55.38 312 VAL B C 1
ATOM 4876 O O . VAL B 1 312 ? 34.776 -9.502 1.282 1.00 55.54 312 VAL B O 1
ATOM 4880 N N . LYS B 1 313 ? 36.593 -8.224 0.780 1.00 53.77 313 LYS B N 1
ATOM 4881 C CA . LYS B 1 313 ? 37.649 -9.183 1.146 1.00 55.78 313 LYS B CA 1
ATOM 4882 C C . LYS B 1 313 ? 37.586 -9.571 2.634 1.00 59.87 313 LYS B C 1
ATOM 4883 O O . LYS B 1 313 ? 37.692 -10.761 2.951 1.00 60.91 313 LYS B O 1
ATOM 4889 N N . VAL B 1 314 ? 37.416 -8.565 3.535 1.00 54.94 314 VAL B N 1
ATOM 4890 C CA . VAL B 1 314 ? 37.302 -8.749 4.990 1.00 55.98 314 VAL B CA 1
ATOM 4891 C C . VAL B 1 314 ? 36.048 -9.576 5.332 1.00 58.82 314 VAL B C 1
ATOM 4892 O O . VAL B 1 314 ? 36.126 -10.534 6.102 1.00 61.12 314 VAL B O 1
ATOM 4896 N N . ALA B 1 315 ? 34.917 -9.224 4.713 1.00 52.23 315 ALA B N 1
ATOM 4897 C CA . ALA B 1 315 ? 33.621 -9.869 4.879 1.00 50.65 315 ALA B CA 1
ATOM 4898 C C . ALA B 1 315 ? 33.624 -11.317 4.402 1.00 54.94 315 ALA B C 1
ATOM 4899 O O . ALA B 1 315 ? 33.000 -12.173 5.031 1.00 54.77 315 ALA B O 1
ATOM 4901 N N . ARG B 1 316 ? 34.335 -11.584 3.297 1.00 52.44 316 ARG B N 1
ATOM 4902 C CA . ARG B 1 316 ? 34.507 -12.907 2.691 1.00 53.30 316 ARG B CA 1
ATOM 4903 C C . ARG B 1 316 ? 35.287 -13.833 3.644 1.00 59.10 316 ARG B C 1
ATOM 4904 O O . ARG B 1 316 ? 34.901 -14.989 3.833 1.00 58.48 316 ARG B O 1
ATOM 4912 N N . LEU B 1 317 ? 36.357 -13.296 4.275 1.00 58.03 317 LEU B N 1
ATOM 4913 C CA . LEU B 1 317 ? 37.179 -14.033 5.240 1.00 61.87 317 LEU B CA 1
ATOM 4914 C C . LEU B 1 317 ? 36.401 -14.324 6.529 1.00 66.18 317 LEU B C 1
ATOM 4915 O O . LEU B 1 317 ? 36.549 -15.415 7.087 1.00 68.46 317 LEU B O 1
ATOM 4920 N N . MET B 1 318 ? 35.554 -13.363 6.978 1.00 60.15 318 MET B N 1
ATOM 4921 C CA . MET B 1 318 ? 34.674 -13.498 8.149 1.00 60.25 318 MET B CA 1
ATOM 4922 C C . MET B 1 318 ? 33.767 -14.724 7.979 1.00 64.13 318 MET B C 1
ATOM 4923 O O . MET B 1 318 ? 33.546 -15.460 8.932 1.00 65.15 318 MET B O 1
ATOM 4928 N N . ALA B 1 319 ? 33.259 -14.936 6.755 1.00 60.50 319 ALA B N 1
ATOM 4929 C CA . ALA B 1 319 ? 32.399 -16.059 6.391 1.00 61.11 319 ALA B CA 1
ATOM 4930 C C . ALA B 1 319 ? 33.200 -17.366 6.256 1.00 68.54 319 ALA B C 1
ATOM 4931 O O . ALA B 1 319 ? 32.737 -18.414 6.717 1.00 70.62 319 ALA B O 1
ATOM 4933 N N . THR B 1 320 ? 34.406 -17.291 5.646 1.00 65.56 320 THR B N 1
ATOM 4934 C CA . THR B 1 320 ? 35.334 -18.407 5.412 1.00 67.43 320 THR B CA 1
ATOM 4935 C C . THR B 1 320 ? 35.857 -18.995 6.734 1.00 75.14 320 THR B C 1
ATOM 4936 O O . THR B 1 320 ? 35.748 -20.201 6.953 1.00 76.90 320 THR B O 1
ATOM 4940 N N . SER B 1 321 ? 36.431 -18.134 7.595 1.00 72.31 321 SER B N 1
ATOM 4941 C CA . SER B 1 321 ? 37.039 -18.506 8.867 1.00 74.94 321 SER B CA 1
ATOM 4942 C C . SER B 1 321 ? 36.048 -18.561 10.029 1.00 79.18 321 SER B C 1
ATOM 4943 O O . SER B 1 321 ? 35.857 -19.626 10.617 1.00 83.40 321 SER B O 1
ATOM 4946 N N . GLY B 1 322 ? 35.449 -17.420 10.357 1.00 71.09 322 GLY B N 1
ATOM 4947 C CA . GLY B 1 322 ? 34.534 -17.274 11.481 1.00 70.75 322 GLY B CA 1
ATOM 4948 C C . GLY B 1 322 ? 35.077 -16.299 12.507 1.00 74.50 322 GLY B C 1
ATOM 4949 O O . GLY B 1 322 ? 34.624 -16.281 13.654 1.00 74.77 322 GLY B O 1
ATOM 4950 N N . LYS B 1 323 ? 36.138 -15.630 12.088 1.00 70.77 323 LYS B N 1
ATOM 4951 C CA . LYS B 1 323 ? 36.799 -14.615 12.861 1.00 71.32 323 LYS B CA 1
ATOM 4952 C C . LYS B 1 323 ? 36.057 -13.324 12.685 1.00 71.41 323 LYS B C 1
ATOM 4953 O O . LYS B 1 323 ? 35.355 -13.128 11.721 1.00 67.05 323 LYS B O 1
ATOM 4959 N N . ASP B 1 324 ? 36.215 -12.441 13.639 1.00 70.04 324 ASP B N 1
ATOM 4960 C CA . ASP B 1 324 ? 35.454 -11.241 13.640 1.00 68.49 324 ASP B CA 1
ATOM 4961 C C . ASP B 1 324 ? 36.108 -10.263 12.715 1.00 72.79 324 ASP B C 1
ATOM 4962 O O . ASP B 1 324 ? 37.222 -10.451 12.299 1.00 71.61 324 ASP B O 1
ATOM 4967 N N . ALA B 1 325 ? 35.391 -9.214 12.386 1.00 68.33 325 ALA B N 1
ATOM 4968 C CA . ALA B 1 325 ? 35.863 -8.273 11.411 1.00 64.38 325 ALA B CA 1
ATOM 4969 C C . ALA B 1 325 ? 37.293 -7.840 11.581 1.00 67.23 325 ALA B C 1
ATOM 4970 O O . ALA B 1 325 ? 38.044 -7.846 10.644 1.00 65.64 325 ALA B O 1
ATOM 4972 N N . TRP B 1 326 ? 37.656 -7.424 12.778 1.00 65.03 326 TRP B N 1
ATOM 4973 C CA . TRP B 1 326 ? 38.930 -6.769 13.007 1.00 65.94 326 TRP B CA 1
ATOM 4974 C C . TRP B 1 326 ? 40.115 -7.694 12.976 1.00 71.82 326 TRP B C 1
ATOM 4975 O O . TRP B 1 326 ? 41.205 -7.316 12.620 1.00 72.84 326 TRP B O 1
ATOM 4986 N N . GLU B 1 327 ? 39.855 -8.935 13.296 1.00 69.95 327 GLU B N 1
ATOM 4987 C CA . GLU B 1 327 ? 40.846 -10.004 13.220 1.00 72.89 327 GLU B CA 1
ATOM 4988 C C . GLU B 1 327 ? 41.205 -10.169 11.743 1.00 76.31 327 GLU B C 1
ATOM 4989 O O . GLU B 1 327 ? 42.381 -10.221 11.392 1.00 78.12 327 GLU B O 1
ATOM 4995 N N . CYS B 1 328 ? 40.170 -10.194 10.881 1.00 70.91 328 CYS B N 1
ATOM 4996 C CA . CYS B 1 328 ? 40.266 -10.318 9.425 1.00 68.58 328 CYS B CA 1
ATOM 4997 C C . CYS B 1 328 ? 40.913 -9.082 8.816 1.00 74.53 328 CYS B C 1
ATOM 4998 O O . CYS B 1 328 ? 41.770 -9.222 7.939 1.00 75.08 328 CYS B O 1
ATOM 5001 N N . GLU B 1 329 ? 40.536 -7.878 9.327 1.00 71.60 329 GLU B N 1
ATOM 5002 C CA . GLU B 1 329 ? 41.072 -6.567 8.943 1.00 70.99 329 GLU B CA 1
ATOM 5003 C C . GLU B 1 329 ? 42.596 -6.527 9.133 1.00 79.78 329 GLU B C 1
ATOM 5004 O O . GLU B 1 329 ? 43.305 -6.023 8.261 1.00 80.23 329 GLU B O 1
ATOM 5010 N N . LYS B 1 330 ? 43.083 -7.069 10.274 1.00 80.04 330 LYS B N 1
ATOM 5011 C CA . LYS B 1 330 ? 44.496 -7.141 10.663 1.00 83.96 330 LYS B CA 1
ATOM 5012 C C . LYS B 1 330 ? 45.274 -8.092 9.734 1.00 89.53 330 LYS B C 1
ATOM 5013 O O . LYS B 1 330 ? 46.332 -7.722 9.222 1.00 91.15 330 LYS B O 1
ATOM 5019 N N . GLU B 1 331 ? 44.723 -9.296 9.512 1.00 85.53 331 GLU B N 1
ATOM 5020 C CA . GLU B 1 331 ? 45.250 -10.368 8.667 1.00 86.52 331 GLU B CA 1
ATOM 5021 C C . GLU B 1 331 ? 45.425 -9.976 7.175 1.00 89.90 331 GLU B C 1
ATOM 5022 O O . GLU B 1 331 ? 46.435 -10.348 6.575 1.00 92.42 331 GLU B O 1
ATOM 5028 N N . LEU B 1 332 ? 44.453 -9.248 6.583 1.00 82.64 332 LEU B N 1
ATOM 5029 C CA . LEU B 1 332 ? 44.471 -8.905 5.152 1.00 81.12 332 LEU B CA 1
ATOM 5030 C C . LEU B 1 332 ? 44.940 -7.503 4.762 1.00 86.61 332 LEU B C 1
ATOM 5031 O O . LEU B 1 332 ? 45.620 -7.353 3.745 1.00 86.91 332 LEU B O 1
ATOM 5036 N N . LEU B 1 333 ? 44.601 -6.482 5.529 1.00 83.98 333 LEU B N 1
ATOM 5037 C CA . LEU B 1 333 ? 44.894 -5.123 5.095 1.00 84.49 333 LEU B CA 1
ATOM 5038 C C . LEU B 1 333 ? 45.948 -4.440 5.917 1.00 95.18 333 LEU B C 1
ATOM 5039 O O . LEU B 1 333 ? 46.141 -3.234 5.817 1.00 94.93 333 LEU B O 1
ATOM 5044 N N . ASN B 1 334 ? 46.609 -5.228 6.746 1.00 97.24 334 ASN B N 1
ATOM 5045 C CA . ASN B 1 334 ? 47.519 -4.730 7.751 1.00 101.92 334 ASN B CA 1
ATOM 5046 C C . ASN B 1 334 ? 47.269 -3.281 8.118 1.00 107.12 334 ASN B C 1
ATOM 5047 O O . ASN B 1 334 ? 46.397 -2.979 8.922 1.00 106.74 334 ASN B O 1
ATOM 5052 N N . GLY B 1 335 ? 48.042 -2.381 7.541 1.00 104.14 335 GLY B N 1
ATOM 5053 C CA . GLY B 1 335 ? 47.908 -0.992 7.897 1.00 104.06 335 GLY B CA 1
ATOM 5054 C C . GLY B 1 335 ? 46.483 -0.498 7.832 1.00 104.41 335 GLY B C 1
ATOM 5055 O O . GLY B 1 335 ? 45.963 0.062 8.788 1.00 105.71 335 GLY B O 1
ATOM 5056 N N . GLN B 1 336 ? 45.851 -0.696 6.684 1.00 95.68 336 GLN B N 1
ATOM 5057 C CA . GLN B 1 336 ? 44.628 0.009 6.375 1.00 90.99 336 GLN B CA 1
ATOM 5058 C C . GLN B 1 336 ? 43.365 -0.637 6.888 1.00 88.70 336 GLN B C 1
ATOM 5059 O O . GLN B 1 336 ? 43.367 -1.769 7.326 1.00 88.79 336 GLN B O 1
ATOM 5065 N N . SER B 1 337 ? 42.293 0.131 6.816 1.00 79.59 337 SER B N 1
ATOM 5066 C CA . SER B 1 337 ? 40.981 -0.205 7.368 1.00 76.17 337 SER B CA 1
ATOM 5067 C C . SER B 1 337 ? 39.881 -0.384 6.318 1.00 72.03 337 SER B C 1
ATOM 5068 O O . SER B 1 337 ? 39.892 0.277 5.275 1.00 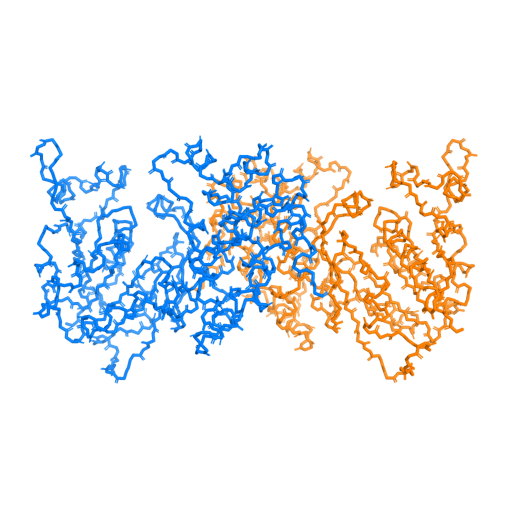69.74 337 SER B O 1
ATOM 5071 N N . ALA B 1 338 ? 38.926 -1.277 6.616 1.00 64.24 338 ALA B N 1
ATOM 5072 C CA . ALA B 1 338 ? 37.734 -1.513 5.813 1.00 59.71 338 ALA B CA 1
ATOM 5073 C C . ALA B 1 338 ? 36.741 -0.521 6.418 1.00 62.14 338 ALA B C 1
ATOM 5074 O O . ALA B 1 338 ? 36.263 -0.723 7.537 1.00 63.34 338 ALA B O 1
ATOM 5076 N N . GLN B 1 339 ? 36.536 0.612 5.732 1.00 55.99 339 GLN B N 1
ATOM 5077 C CA . GLN B 1 339 ? 35.707 1.725 6.191 1.00 54.49 339 GLN B CA 1
ATOM 5078 C C . GLN B 1 339 ? 34.220 1.389 6.448 1.00 54.60 339 GLN B C 1
ATOM 5079 O O . GLN B 1 339 ? 33.562 2.096 7.219 1.00 53.29 339 GLN B O 1
ATOM 5085 N N . GLY B 1 340 ? 33.726 0.312 5.827 1.00 49.67 340 GLY B N 1
ATOM 5086 C CA . GLY B 1 340 ? 32.355 -0.173 5.981 1.00 47.87 340 GLY B CA 1
ATOM 5087 C C . GLY B 1 340 ? 32.026 -0.622 7.394 1.00 52.30 340 GLY B C 1
ATOM 5088 O O . GLY B 1 340 ? 30.863 -0.576 7.799 1.00 51.81 340 GLY B O 1
ATOM 5089 N N . LEU B 1 341 ? 33.057 -1.059 8.151 1.00 50.03 341 LEU B N 1
ATOM 5090 C CA . LEU B 1 341 ? 32.987 -1.520 9.551 1.00 51.88 341 LEU B CA 1
ATOM 5091 C C . LEU B 1 341 ? 32.564 -0.370 10.472 1.00 57.73 341 LEU B C 1
ATOM 5092 O O . LEU B 1 341 ? 31.742 -0.555 11.369 1.00 58.57 341 LEU B O 1
ATOM 5097 N N . ILE B 1 342 ? 33.115 0.818 10.216 1.00 54.32 342 ILE B N 1
ATOM 5098 C CA . ILE B 1 342 ? 32.817 2.049 10.922 1.00 55.48 342 ILE B CA 1
ATOM 5099 C C . ILE B 1 342 ? 31.441 2.564 10.464 1.00 58.42 342 ILE B C 1
ATOM 5100 O O . ILE B 1 342 ? 30.612 2.910 11.311 1.00 60.82 342 ILE B O 1
ATOM 5105 N N . THR B 1 343 ? 31.202 2.599 9.129 1.00 50.77 343 THR B N 1
ATOM 5106 C CA . THR B 1 343 ? 29.974 3.113 8.510 1.00 48.26 343 THR B CA 1
ATOM 5107 C C . THR B 1 343 ? 28.705 2.395 8.944 1.00 52.71 343 THR B C 1
ATOM 5108 O O . THR B 1 343 ? 27.716 3.071 9.236 1.00 53.57 343 THR B O 1
ATOM 5112 N N . CYS B 1 344 ? 28.718 1.045 9.015 1.00 48.75 344 CYS B N 1
ATOM 5113 C CA . CYS B 1 344 ? 27.511 0.318 9.432 1.00 48.48 344 CYS B CA 1
ATOM 5114 C C . CYS B 1 344 ? 27.061 0.634 10.861 1.00 53.63 344 CYS B C 1
ATOM 5115 O O . CYS B 1 344 ? 25.865 0.703 11.115 1.00 54.70 344 CYS B O 1
ATOM 5118 N N . LYS B 1 345 ? 28.014 0.942 11.753 1.00 51.48 345 LYS B N 1
ATOM 5119 C CA . LYS B 1 345 ? 27.749 1.337 13.141 1.00 53.09 345 LYS B CA 1
ATOM 5120 C C . LYS B 1 345 ? 27.190 2.759 13.176 1.00 57.75 345 LYS B C 1
ATOM 5121 O O . LYS B 1 345 ? 26.182 3.002 13.845 1.00 60.00 345 LYS B O 1
ATOM 5127 N N . GLU B 1 346 ? 27.831 3.683 12.437 1.00 52.88 346 GLU B N 1
ATOM 5128 C CA . GLU B 1 346 ? 27.432 5.094 12.359 1.00 53.58 346 GLU B CA 1
ATOM 5129 C C . GLU B 1 346 ? 26.037 5.270 11.767 1.00 56.65 346 GLU B C 1
ATOM 5130 O O . GLU B 1 346 ? 25.248 6.049 12.304 1.00 58.00 346 GLU B O 1
ATOM 5136 N N . VAL B 1 347 ? 25.733 4.531 10.679 1.00 50.61 347 VAL B N 1
ATOM 5137 C CA . VAL B 1 347 ? 24.427 4.559 10.012 1.00 49.72 347 VAL B CA 1
ATOM 5138 C C . VAL B 1 347 ? 23.367 4.090 11.012 1.00 54.10 347 VAL B C 1
ATOM 5139 O O . VAL B 1 347 ? 22.367 4.786 11.212 1.00 55.41 347 VAL B O 1
ATOM 5143 N N . HIS B 1 348 ? 23.652 2.970 11.707 1.00 49.65 348 HIS B N 1
ATOM 5144 C CA . HIS B 1 348 ? 22.789 2.383 12.726 1.00 51.40 348 HIS B CA 1
ATOM 5145 C C . HIS B 1 348 ? 22.457 3.370 13.835 1.00 59.41 348 HIS B C 1
ATOM 5146 O O . HIS B 1 348 ? 21.287 3.476 14.217 1.00 61.27 348 HIS B O 1
ATOM 5153 N N . GLU B 1 349 ? 23.484 4.095 14.339 1.00 56.89 349 GLU B N 1
ATOM 5154 C CA . GLU B 1 349 ? 23.340 5.099 15.393 1.00 59.99 349 GLU B CA 1
ATOM 5155 C C . GLU B 1 349 ? 22.439 6.245 14.947 1.00 66.00 349 GLU B C 1
ATOM 5156 O O . GLU B 1 349 ? 21.537 6.627 15.686 1.00 69.20 349 GLU B O 1
ATOM 5162 N N . TRP B 1 350 ? 22.639 6.743 13.717 1.00 61.85 350 TRP B N 1
ATOM 5163 C CA . TRP B 1 350 ? 21.821 7.792 13.105 1.00 62.20 350 TRP B CA 1
ATOM 5164 C C . TRP B 1 350 ? 20.371 7.342 12.964 1.00 65.73 350 TRP B C 1
ATOM 5165 O O . TRP B 1 350 ? 19.468 8.112 13.281 1.00 68.40 350 TRP B O 1
ATOM 5176 N N . LEU B 1 351 ? 20.158 6.096 12.505 1.00 59.48 351 LEU B N 1
ATOM 5177 C CA . LEU B 1 351 ? 18.831 5.516 12.317 1.00 59.21 351 LEU B CA 1
ATOM 5178 C C . LEU B 1 351 ? 18.094 5.271 13.622 1.00 66.32 351 LEU B C 1
ATOM 5179 O O . LEU B 1 351 ? 16.872 5.395 13.646 1.00 67.92 351 LEU B O 1
ATOM 5184 N N . GLU B 1 352 ? 18.828 4.951 14.706 1.00 65.11 352 GLU B N 1
ATOM 5185 C CA . GLU B 1 352 ? 18.257 4.773 16.053 1.00 68.95 352 GLU B CA 1
ATOM 5186 C C . GLU B 1 352 ? 17.717 6.102 16.581 1.00 75.23 352 GLU B C 1
ATOM 5187 O O . GLU B 1 352 ? 16.623 6.120 17.148 1.00 78.34 352 GLU B O 1
ATOM 5193 N N . THR B 1 353 ? 18.456 7.216 16.353 1.00 70.70 353 THR B N 1
ATOM 5194 C CA . THR B 1 353 ? 18.036 8.558 16.793 1.00 74.02 353 THR B CA 1
ATOM 5195 C C . THR B 1 353 ? 16.890 9.126 15.942 1.00 78.78 353 THR B C 1
ATOM 5196 O O . THR B 1 353 ? 16.177 10.026 16.393 1.00 81.26 353 THR B O 1
ATOM 5200 N N . CYS B 1 354 ? 16.704 8.572 14.727 1.00 72.59 354 CYS B N 1
ATOM 5201 C CA . CYS B 1 354 ? 15.649 8.926 13.774 1.00 72.22 354 CYS B CA 1
ATOM 5202 C C . CYS B 1 354 ? 14.412 8.048 13.964 1.00 77.73 354 CYS B C 1
ATOM 5203 O O . CYS B 1 354 ? 13.303 8.470 13.631 1.00 78.87 354 CYS B O 1
ATOM 5206 N N . GLY B 1 355 ? 14.632 6.819 14.433 1.00 74.12 355 GLY B N 1
ATOM 5207 C CA . GLY B 1 355 ? 13.599 5.803 14.581 1.00 75.06 355 GLY B CA 1
ATOM 5208 C C . GLY B 1 355 ? 13.262 5.234 13.220 1.00 75.67 355 GLY B C 1
ATOM 5209 O O . GLY B 1 355 ? 12.092 4.975 12.929 1.00 77.36 355 GLY B O 1
ATOM 5210 N N . SER B 1 356 ? 14.295 5.073 12.362 1.00 67.96 356 SER B N 1
ATOM 5211 C CA . SER B 1 356 ? 14.185 4.592 10.981 1.00 64.36 356 SER B CA 1
ATOM 5212 C C . SER B 1 356 ? 15.044 3.339 10.683 1.00 65.31 356 SER B C 1
ATOM 5213 O O . SER B 1 356 ? 15.416 3.104 9.526 1.00 62.55 356 SER B O 1
ATOM 5216 N N . VAL B 1 357 ? 15.319 2.519 11.717 1.00 62.38 357 VAL B N 1
ATOM 5217 C CA . VAL B 1 357 ? 16.124 1.290 11.614 1.00 60.17 357 VAL B CA 1
ATOM 5218 C C . VAL B 1 357 ? 15.411 0.236 10.753 1.00 63.90 357 VAL B C 1
ATOM 5219 O O . VAL B 1 357 ? 16.052 -0.396 9.912 1.00 62.64 357 VAL B O 1
ATOM 5223 N N . GLU B 1 358 ? 14.089 0.082 10.938 1.00 61.83 358 GLU B N 1
ATOM 5224 C CA . GLU B 1 358 ? 13.239 -0.862 10.205 1.00 61.24 358 GLU B CA 1
ATOM 5225 C C . GLU B 1 358 ? 13.242 -0.634 8.684 1.00 62.58 358 GLU B C 1
ATOM 5226 O O . GLU B 1 358 ? 13.078 -1.594 7.929 1.00 60.62 358 GLU B O 1
ATOM 5232 N N . ASP B 1 359 ? 13.419 0.630 8.245 1.00 58.50 359 ASP B N 1
ATOM 5233 C CA . ASP B 1 359 ? 13.431 1.035 6.833 1.00 55.92 359 ASP B CA 1
ATOM 5234 C C . ASP B 1 359 ? 14.643 0.546 6.070 1.00 56.14 359 ASP B C 1
ATOM 5235 O O . ASP B 1 359 ? 14.599 0.513 4.836 1.00 55.03 359 ASP B O 1
ATOM 5240 N N . PHE B 1 360 ? 15.739 0.195 6.779 1.00 50.94 360 PHE B N 1
ATOM 5241 C CA . PHE B 1 360 ? 16.972 -0.257 6.126 1.00 47.48 360 PHE B CA 1
ATOM 5242 C C . PHE B 1 360 ? 17.422 -1.644 6.630 1.00 50.76 360 PHE B C 1
ATOM 5243 O O . PHE B 1 360 ? 18.467 -1.743 7.275 1.00 51.20 360 PHE B O 1
ATOM 5251 N N . PRO B 1 361 ? 16.661 -2.733 6.337 1.00 47.67 361 PRO B N 1
ATOM 5252 C CA . PRO B 1 361 ? 17.059 -4.071 6.836 1.00 47.40 361 PRO B CA 1
ATOM 5253 C C . PRO B 1 361 ? 18.452 -4.576 6.456 1.00 49.01 361 PRO B C 1
ATOM 5254 O O . PRO B 1 361 ? 19.064 -5.232 7.291 1.00 49.41 361 PRO B O 1
ATOM 5258 N N . LEU B 1 362 ? 18.966 -4.258 5.244 1.00 43.51 362 LEU B N 1
ATOM 5259 C CA . LEU B 1 362 ? 20.316 -4.675 4.833 1.00 41.77 362 LEU B CA 1
ATOM 5260 C C . LEU B 1 362 ? 21.401 -3.968 5.640 1.00 45.07 362 LEU B C 1
ATOM 5261 O O . LEU B 1 362 ? 22.313 -4.639 6.142 1.00 45.28 362 LEU B O 1
ATOM 5266 N N . PHE B 1 363 ? 21.283 -2.629 5.794 1.00 40.51 363 PHE B N 1
ATOM 5267 C CA . PHE B 1 363 ? 22.215 -1.825 6.601 1.00 40.10 363 PHE B CA 1
ATOM 5268 C C . PHE B 1 363 ? 22.204 -2.337 8.044 1.00 47.31 363 PHE B C 1
ATOM 5269 O O . PHE B 1 363 ? 23.271 -2.494 8.639 1.00 48.50 363 PHE B O 1
ATOM 5277 N N . GLU B 1 364 ? 20.999 -2.658 8.579 1.00 45.05 364 GLU B N 1
ATOM 5278 C CA . GLU B 1 364 ? 20.840 -3.200 9.929 1.00 46.99 364 GLU B CA 1
ATOM 5279 C C . GLU B 1 364 ? 21.462 -4.592 10.057 1.00 50.37 364 GLU B C 1
ATOM 5280 O O . GLU B 1 364 ? 22.164 -4.843 11.028 1.00 52.02 364 GLU B O 1
ATOM 5286 N N . ALA B 1 365 ? 21.220 -5.475 9.069 1.00 45.52 365 ALA B N 1
ATOM 5287 C CA . ALA B 1 365 ? 21.733 -6.849 9.014 1.00 45.16 365 ALA B CA 1
ATOM 5288 C C . ALA B 1 365 ? 23.263 -6.889 9.057 1.00 49.70 365 ALA B C 1
ATOM 5289 O O . ALA B 1 365 ? 23.819 -7.641 9.853 1.00 51.28 365 ALA B O 1
ATOM 5291 N N . VAL B 1 366 ? 23.936 -6.049 8.231 1.00 45.02 366 VAL B N 1
ATOM 5292 C CA . VAL B 1 366 ? 25.399 -5.919 8.182 1.00 43.71 366 VAL B CA 1
ATOM 5293 C C . VAL B 1 366 ? 25.921 -5.502 9.576 1.00 49.52 366 VAL B C 1
ATOM 5294 O O . VAL B 1 366 ? 26.824 -6.159 10.101 1.00 50.19 366 VAL B O 1
ATOM 5298 N N . TYR B 1 367 ? 25.293 -4.472 10.200 1.00 46.72 367 TYR B N 1
ATOM 5299 C CA . TYR B 1 367 ? 25.663 -3.988 11.541 1.00 48.30 367 TYR B CA 1
ATOM 5300 C C . TYR B 1 367 ? 25.565 -5.091 12.596 1.00 55.03 367 TYR B C 1
ATOM 5301 O O . TYR B 1 367 ? 26.475 -5.225 13.413 1.00 57.49 367 TYR B O 1
ATOM 5310 N N . GLN B 1 368 ? 24.439 -5.838 12.599 1.00 51.79 368 GLN B N 1
ATOM 5311 C CA . GLN B 1 368 ? 24.149 -6.920 13.546 1.00 53.64 368 GLN B CA 1
ATOM 5312 C C . GLN B 1 368 ? 25.134 -8.085 13.446 1.00 56.96 368 GLN B C 1
ATOM 5313 O O . GLN B 1 368 ? 25.478 -8.675 14.466 1.00 58.32 368 GLN B O 1
ATOM 5319 N N . ILE B 1 369 ? 25.575 -8.415 12.218 1.00 51.85 369 ILE B N 1
ATOM 5320 C CA . ILE B 1 369 ? 26.544 -9.487 11.950 1.00 51.94 369 ILE B CA 1
ATOM 5321 C C . ILE B 1 369 ? 27.943 -9.077 12.451 1.00 58.08 369 ILE B C 1
ATOM 5322 O O . ILE B 1 369 ? 28.591 -9.851 13.154 1.00 60.22 369 ILE B O 1
ATOM 5327 N N . VAL B 1 370 ? 28.389 -7.858 12.077 1.00 54.15 370 VAL B N 1
ATOM 5328 C CA . VAL B 1 370 ? 29.697 -7.279 12.404 1.00 54.97 370 VAL B CA 1
ATOM 5329 C C . VAL B 1 370 ? 29.911 -7.053 13.905 1.00 62.76 370 VAL B C 1
ATOM 5330 O O . VAL B 1 370 ? 30.906 -7.534 14.448 1.00 65.72 370 VAL B O 1
ATOM 5334 N N . TYR B 1 371 ? 29.000 -6.314 14.560 1.00 59.77 371 TYR B N 1
ATOM 5335 C CA . TYR B 1 371 ? 29.120 -5.945 15.976 1.00 62.70 371 TYR B CA 1
ATOM 5336 C C . TYR B 1 371 ? 28.604 -6.959 16.962 1.00 71.99 371 TYR B C 1
ATOM 5337 O O . TYR B 1 371 ? 29.303 -7.294 17.918 1.00 75.27 371 TYR B O 1
ATOM 5346 N N . ASN B 1 372 ? 27.394 -7.458 16.741 1.00 69.10 372 ASN B N 1
ATOM 5347 C CA . ASN B 1 372 ? 26.824 -8.488 17.600 1.00 72.35 372 ASN B CA 1
ATOM 5348 C C . ASN B 1 372 ? 27.160 -9.844 16.945 1.00 76.87 372 ASN B C 1
ATOM 5349 O O . ASN B 1 372 ? 28.002 -9.867 16.044 1.00 74.09 372 ASN B O 1
ATOM 5354 N N . ASN B 1 373 ? 26.599 -10.963 17.406 1.00 76.65 373 ASN B N 1
ATOM 5355 C CA . ASN B 1 373 ? 26.982 -12.218 16.764 1.00 76.83 373 ASN B CA 1
ATOM 5356 C C . ASN B 1 373 ? 25.883 -12.867 15.932 1.00 80.10 373 ASN B C 1
ATOM 5357 O O . ASN B 1 373 ? 25.618 -14.067 16.067 1.00 82.57 373 ASN B O 1
ATOM 5362 N N . TYR B 1 374 ? 25.267 -12.066 15.040 1.00 73.04 374 TYR B N 1
ATOM 5363 C CA . TYR B 1 374 ? 24.176 -12.508 14.173 1.00 71.60 374 TYR B CA 1
ATOM 5364 C C . TYR B 1 374 ? 24.611 -13.559 13.151 1.00 73.58 374 TYR B C 1
ATOM 5365 O O . TYR B 1 374 ? 25.648 -13.388 12.508 1.00 70.42 374 TYR B O 1
ATOM 5374 N N . PRO B 1 375 ? 23.863 -14.693 13.090 1.00 72.99 375 PRO B N 1
ATOM 5375 C CA . PRO B 1 375 ? 24.267 -15.852 12.265 1.00 72.98 375 PRO B CA 1
ATOM 5376 C C . PRO B 1 375 ? 24.841 -15.750 10.848 1.00 75.83 375 PRO B C 1
ATOM 5377 O O . PRO B 1 375 ? 25.438 -16.750 10.402 1.00 78.79 375 PRO B O 1
ATOM 5381 N N . MET B 1 376 ? 24.651 -14.614 10.125 1.00 66.14 376 MET B N 1
ATOM 5382 C CA . MET B 1 376 ? 25.162 -14.392 8.754 1.00 62.37 376 MET B CA 1
ATOM 5383 C C . MET B 1 376 ? 24.381 -15.180 7.695 1.00 65.46 376 MET B C 1
ATOM 5384 O O . MET B 1 376 ? 24.098 -14.637 6.626 1.00 61.91 376 MET B O 1
ATOM 5389 N N . LYS B 1 377 ? 24.025 -16.448 7.995 1.00 64.44 377 LYS B N 1
ATOM 5390 C CA . LYS B 1 377 ? 23.235 -17.325 7.120 1.00 64.23 377 LYS B CA 1
ATOM 5391 C C . LYS B 1 377 ? 21.780 -16.831 7.076 1.00 65.42 377 LYS B C 1
ATOM 5392 O O . LYS B 1 377 ? 21.047 -17.178 6.156 1.00 65.17 377 LYS B O 1
ATOM 5398 N N . ASN B 1 378 ? 21.367 -16.042 8.086 1.00 60.74 378 ASN B N 1
ATOM 5399 C CA . ASN B 1 378 ? 20.022 -15.481 8.231 1.00 60.35 378 ASN B CA 1
ATOM 5400 C C . ASN B 1 378 ? 19.791 -14.223 7.387 1.00 61.11 378 ASN B C 1
ATOM 5401 O O . ASN B 1 378 ? 18.677 -13.693 7.392 1.00 60.40 378 ASN B O 1
ATOM 5406 N N . LEU B 1 379 ? 20.839 -13.751 6.665 1.00 55.46 379 LEU B N 1
ATOM 5407 C CA . LEU B 1 379 ? 20.806 -12.576 5.791 1.00 53.04 379 LEU B CA 1
ATOM 5408 C C . LEU B 1 379 ? 19.564 -12.527 4.865 1.00 55.63 379 LEU B C 1
ATOM 5409 O O . LEU B 1 379 ? 18.852 -11.523 4.944 1.00 54.92 379 LEU B O 1
ATOM 5414 N N . PRO B 1 380 ? 19.207 -13.604 4.093 1.00 51.54 380 PRO B N 1
ATOM 5415 C CA . PRO B 1 380 ? 17.972 -13.560 3.281 1.00 50.38 380 PRO B CA 1
ATOM 5416 C C . PRO B 1 380 ? 16.690 -13.287 4.072 1.00 53.74 380 PRO B C 1
ATOM 5417 O O . PRO B 1 380 ? 15.851 -12.520 3.602 1.00 52.18 380 PRO B O 1
ATOM 5421 N N . ASP B 1 381 ? 16.541 -13.911 5.262 1.00 52.29 381 ASP B N 1
ATOM 5422 C CA . ASP B 1 381 ? 15.388 -13.747 6.158 1.00 54.44 381 ASP B CA 1
ATOM 5423 C C . ASP B 1 381 ? 15.300 -12.324 6.722 1.00 59.33 381 ASP B C 1
ATOM 5424 O O . ASP B 1 381 ? 14.196 -11.815 6.931 1.00 60.86 381 ASP B O 1
ATOM 5429 N N . MET B 1 382 ? 16.462 -11.694 6.980 1.00 54.68 382 MET B N 1
ATOM 5430 C CA . MET B 1 382 ? 16.564 -10.338 7.532 1.00 54.42 382 MET B CA 1
ATOM 5431 C C . MET B 1 382 ? 16.138 -9.270 6.524 1.00 56.14 382 MET B C 1
ATOM 5432 O O . MET B 1 382 ? 15.514 -8.279 6.906 1.00 55.61 382 MET B O 1
ATOM 5437 N N . ILE B 1 383 ? 16.466 -9.479 5.238 1.00 50.92 383 ILE B N 1
ATOM 5438 C CA . ILE B 1 383 ? 16.150 -8.535 4.160 1.00 49.33 383 ILE B CA 1
ATOM 5439 C C . ILE B 1 383 ? 14.832 -8.841 3.416 1.00 55.38 383 ILE B C 1
ATOM 5440 O O . ILE B 1 383 ? 14.351 -7.987 2.662 1.00 54.64 383 ILE B O 1
ATOM 5445 N N . GLU B 1 384 ? 14.261 -10.050 3.644 1.00 53.92 384 GLU B N 1
ATOM 5446 C CA . GLU B 1 384 ? 13.019 -10.544 3.042 1.00 55.89 384 GLU B CA 1
ATOM 5447 C C . GLU B 1 384 ? 11.873 -9.526 3.168 1.00 62.62 384 GLU B C 1
ATOM 5448 O O . GLU B 1 384 ? 11.605 -9.013 4.256 1.00 62.41 384 GLU B O 1
ATOM 5454 N N . GLU B 1 385 ? 11.241 -9.220 2.024 1.00 60.83 385 GLU B N 1
ATOM 5455 C CA . GLU B 1 385 ? 10.130 -8.277 1.866 1.00 85.66 385 GLU B CA 1
ATOM 5456 C C . GLU B 1 385 ? 8.799 -9.038 1.773 1.00 110.88 385 GLU B C 1
ATOM 5457 O O . GLU B 1 385 ? 8.738 -10.120 1.188 1.00 77.24 385 GLU B O 1
#

GO terms:
  GO:0005634 nucleus (C, IDA)
  GO:0005777 peroxisome (C, IDA)
  GO:0005829 cytosol (C, IDA)
  GO:0005739 mitochondrion (C, HDA)
  GO:0016558 protein import into peroxisome matrix (P, IMP)
  GO:0006973 intracellular accumulation of glycerol (P, IMP)
  GO:0047952 glycerol-3-phosphate dehydrogenase [NAD(P)+] activity (F, IMP)
  GO:0141152 glycerol-3-phosphate dehydrogenase (NAD+) activity (F, EXP)
  GO:0005737 cytoplasm (C, EXP)
  GO:0005777 peroxisome (C, EXP)

Solvent-accessible surface area: 28052 Å² total; per-residue (Å²): 172,60,6,106,1,2,0,0,12,9,23,75,43,1,0,0,0,0,12,1,0,0,33,3,1,153,51,88,92,118,37,0,9,85,91,0,40,0,21,1,104,66,53,118,68,109,52,77,102,0,4,87,28,0,47,94,221,32,58,0,72,106,80,6,93,59,26,98,1,43,109,18,0,49,5,14,68,73,16,66,75,4,2,152,89,1,39,1,0,0,0,13,9,59,90,131,89,5,70,131,2,0,79,80,0,109,82,98,14,58,85,52,0,8,1,1,2,3,13,61,8,17,101,10,17,47,217,26,36,54,18,18,6,48,52,0,51,120,44,22,53,1,39,13,0,7,2,8,0,2,21,98,11,70,31,0,3,89,87,57,11,1,8,1,0,0,0,1,78,73,10,190,83,64,115,25,78,24,133,1,3,32,45,173,15,0,57,18,0,0,33,54,73,20,0,14,4,25,29,33,86,6,7,12,0,0,10,0,2,6,11,0,22,14,0,0,0,0,0,0,0,0,0,46,22,52,49,42,28,66,3,0,6,0,1,0,8,44,22,0,1,28,2,2,14,104,0,0,64,75,38,31,95,160,6,131,52,49,4,0,7,73,13,4,0,2,1,0,4,2,11,13,15,1,54,31,40,118,11,0,104,0,0,77,30,10,24,98,53,60,77,77,0,110,102,0,25,165,104,63,12,127,74,99,66,0,84,0,1,74,3,1,84,52,0,18,49,36,2,105,86,52,69,17,28,166,61,0,38,0,3,56,2,0,31,26,11,7,71,66,133,108,78,24,140,59,0,9,87,52,15,75,164,168,60,6,102,1,2,0,0,14,8,22,69,37,1,0,0,0,0,15,1,0,0,28,2,1,153,46,91,92,117,38,0,9,84,90,0,39,0,18,3,107,72,58,130,46,155,64,104,110,1,4,85,28,0,49,93,220,31,57,0,72,104,81,6,92,58,28,98,1,46,109,18,0,49,4,15,67,73,14,81,82,5,2,157,93,1,38,1,0,0,0,14,10,62,86,131,97,3,70,127,3,0,80,87,0,109,82,92,15,52,94,61,0,7,1,1,2,2,13,60,4,16,92,5,14,45,215,22,36,61,16,22,5,48,53,0,49,120,50,23,56,0,43,14,0,5,2,7,0,1,20,98,8,64,34,0,4,92,87,59,10,1,8,1,0,0,0,1,75,71,12,193,79,66,96,40,77,23,131,1,4,32,44,172,14,0,58,22,0,0,35,53,77,22,0,14,5,24,28,34,83,5,7,2,0,0,9,0,2,5,11,0,20,14,0,0,0,0,0,0,0,0,0,44,21,52,53,43,28,66,3,0,5,0,1,0,6,44,23,0,1,27,3,2,15,103,0,0,65,76,36,17,84,115,6,133,54,49,3,0,7,75,14,4,0,2,1,0,4,2,10,12,15,1,54,33,39,118,11,0,102,0,0,75,33,11,24,98,58,67,80,70,0,100,95,0,27,166,96,58,8,118,71,97,52,0,89,0,2,75,7,1,85,57,1,15,48,37,2,106,86,53,68,16,29,166,62,0,39,0,3,56,2,0,32,25,9,7,74,64,150,108,79,22,138,59,0,10,87,52,14,72,161

Organism: Saccharomyces cerevisiae (strain ATCC 204508 / S288c) (NCBI:txid559292)

Secondary structure (DSSP, 8-state):
-PEEEEEE--SHHHHHHHHHHHHHHHH-TTTEEEEEEEE----BSSS-BHHHHHTTT--BTTTBTT----SSEEEES-HHHHHTT-SEEEE-S-GGGHHHHHHHHTTTS-TT-EEEE---S-EEETTEEE-HHHHHHHHH--EEEEEE-S--HHHHHTT--EEEEEE-PPPTT---SSSS--HHHHHHHH-BTTEEEEEES-HHHHHHHHHHHHHHHHHHHHHHHTT-HHHHHHHHHHHHHHHHHHHHHHHSTT--HHHHHHSIIIIIHHHHHHHSSHHHHHHHHHHHT---HHHHHHHHHTT---THHHHHHHHHHHHHHHT-STT-HHHHHHHHHHHS---STTHHHHH--/-PEEEEEE--SHHHHHHHHHHHHHHHH-TTTEEEEEEEE----EETTEEHHHHHTTT--BTTTBTT----SSEEEES-HHHHHTT-SEEEE-S-GGGHHHHHHHHTTTS-TT-EEEE---S-EEETTEEE-HHHHHHHHH--EEEEEE-S--HHHHHTT--EEEEEE----TT---SSSS--HHHHHHHH-BTTEEEEEES-HHHHHHHHHHHHHHHHHHHHHHHTT-HHHHHHHHHHHHHHHHHHHHHHH-TT--HHHHHHSIIIIIHHHHHHHSSHHHHHHHHHHHT---HHHHHHHHHTTS--THHHHHHHHHHHHHHHT-STT-HHHHHHHHHHHS---STTHHHHH--